Protein AF-A0A938LZL7-F1 (afdb_monomer)

Radius of gyration: 22.59 Å; Cα contacts (8 Å, |Δi|>4): 444; chains: 1; bounding box: 53×60×64 Å

Sequence (360 aa):
MERLKNFLCVDEGAISPVIEKARIRGSLKSPLIPELTEIVIVDGEGIGHDAREARILSARHFDYFRISDAIVLVENSEKPFTGGGKSALASIAETGYLPQFYLAFTRLDLVESEREDREHQKREADKGLRNALHALKDEGIQINRRDFNIRYFSNMDKPQPDDATRVEFATLIEAILKRHGEVKARFVEPIFDYELLAGFLVNATTSLRRAWGDYTQSGAWQTHRAFAYRMSWRQDEFRWLKPVAEFTISLVTSLRPFVSNPLRWSEETTEAHRKDCVERLKREISQELLRFVRNEVLDEEHDNWEAAAELRGRGTTSEMRRMIHNIICTAAPELTGEHAKQFKDAIKSTIGSCIRKCKG

Solvent-accessible surface area (backbone atoms only — not comparable to full-atom values): 20260 Å² total; per-residue (Å²): 109,74,81,54,45,66,42,59,40,93,53,95,83,32,50,43,91,78,54,90,78,86,87,88,86,75,94,79,81,50,99,68,49,68,93,88,65,89,80,86,86,83,88,74,82,80,64,24,90,47,83,66,43,13,60,54,62,58,56,69,55,57,59,50,57,72,77,42,83,59,47,74,51,77,40,47,28,68,61,38,58,76,49,14,54,49,31,44,53,50,51,35,53,60,36,32,42,38,84,39,32,33,41,35,32,31,50,40,75,67,32,85,55,103,50,99,42,72,71,54,31,50,51,54,30,48,48,36,50,50,52,47,46,49,55,35,41,77,73,71,45,86,69,60,83,82,60,42,54,75,38,61,32,32,55,77,90,45,101,70,46,48,71,68,28,47,50,38,48,39,53,51,52,51,54,48,54,51,56,70,69,52,80,76,74,85,58,68,52,72,41,71,64,69,83,59,50,59,69,33,49,50,57,21,24,50,53,49,42,52,56,42,50,57,48,46,76,45,84,57,64,69,57,57,44,55,38,27,43,34,34,44,68,66,41,66,56,46,88,63,46,38,63,41,28,54,48,30,50,36,44,37,55,37,40,42,66,59,64,72,55,44,76,43,60,76,60,91,75,54,72,72,57,50,51,52,37,40,34,55,44,36,32,43,39,40,54,52,41,42,52,49,38,40,38,42,59,31,61,78,33,29,69,59,25,43,56,44,40,65,64,76,72,88,76,41,62,65,52,37,30,49,48,56,40,46,50,51,37,65,51,33,48,65,81,61,72,69,68,26,48,53,54,51,52,50,52,53,51,49,50,56,49,30,55,50,63,58,63,106

Nearest PDB structures (foldseek):
  1h65-assembly1_A  TM=5.645E-01  e=1.034E+00  Pisum sativum

Structure (mmCIF, N/CA/C/O backbone):
data_AF-A0A938LZL7-F1
#
_entry.id   AF-A0A938LZL7-F1
#
loop_
_atom_site.group_PDB
_atom_site.id
_atom_site.type_symbol
_atom_site.label_atom_id
_atom_site.label_alt_id
_atom_site.label_comp_id
_atom_site.label_asym_id
_atom_site.label_entity_id
_atom_site.label_seq_id
_atom_site.pdbx_PDB_ins_code
_atom_site.Cartn_x
_atom_site.Cartn_y
_atom_site.Cartn_z
_atom_site.occupancy
_atom_site.B_iso_or_equiv
_atom_site.auth_seq_id
_atom_site.auth_comp_id
_atom_site.auth_asym_id
_atom_site.auth_atom_id
_atom_site.pdbx_PDB_model_num
ATOM 1 N N . MET A 1 1 ? -8.324 -30.705 12.358 1.00 48.25 1 MET A N 1
ATOM 2 C CA . MET A 1 1 ? -7.246 -29.692 12.343 1.00 48.25 1 MET A CA 1
ATOM 3 C C . MET A 1 1 ? -5.865 -30.332 12.233 1.00 48.25 1 MET A C 1
ATOM 5 O O . MET A 1 1 ? -5.173 -30.002 11.284 1.00 48.25 1 MET A O 1
ATOM 9 N N . GLU A 1 2 ? -5.484 -31.300 13.080 1.00 48.66 2 GLU A N 1
ATOM 10 C CA . GLU A 1 2 ? -4.153 -31.955 13.005 1.00 48.66 2 GLU A CA 1
ATOM 11 C C . GLU A 1 2 ? -3.800 -32.554 11.635 1.00 48.66 2 GLU A C 1
ATOM 13 O O . GLU A 1 2 ? -2.701 -32.333 11.144 1.00 48.66 2 GLU A O 1
ATOM 18 N N . ARG A 1 3 ? -4.744 -33.226 10.958 1.00 52.19 3 ARG A N 1
ATOM 19 C CA . ARG A 1 3 ? -4.495 -33.807 9.623 1.00 52.19 3 ARG A CA 1
ATOM 20 C C . ARG A 1 3 ? -4.192 -32.776 8.530 1.00 52.19 3 ARG A C 1
ATOM 22 O O . ARG A 1 3 ? -3.486 -33.111 7.594 1.00 52.19 3 ARG A O 1
ATOM 29 N N . LEU A 1 4 ? -4.718 -31.553 8.638 1.00 57.25 4 LEU A N 1
ATOM 30 C CA . LEU A 1 4 ? -4.459 -30.465 7.682 1.00 57.25 4 LEU A CA 1
ATOM 31 C C . LEU A 1 4 ? -3.115 -29.783 7.947 1.00 57.25 4 LEU A C 1
ATOM 33 O O . LEU A 1 4 ? -2.492 -29.296 7.010 1.00 57.25 4 LEU A O 1
ATOM 37 N N . LYS A 1 5 ? -2.655 -29.788 9.205 1.00 59.31 5 LYS A N 1
ATOM 38 C CA . LYS A 1 5 ? -1.390 -29.172 9.612 1.00 59.31 5 LYS A CA 1
ATOM 39 C C . LYS A 1 5 ? -0.223 -29.766 8.816 1.00 59.31 5 LYS A C 1
ATOM 41 O O . LYS A 1 5 ? 0.511 -29.016 8.194 1.00 59.31 5 LYS A O 1
ATOM 46 N N . ASN A 1 6 ? -0.166 -31.093 8.684 1.00 58.97 6 ASN A N 1
ATOM 47 C CA . ASN A 1 6 ? 0.888 -31.791 7.933 1.00 58.97 6 ASN A CA 1
ATOM 48 C C . ASN A 1 6 ? 0.965 -31.416 6.440 1.00 58.97 6 ASN A C 1
ATOM 50 O O . ASN A 1 6 ? 2.033 -31.509 5.853 1.00 58.97 6 ASN A O 1
ATOM 54 N N . PHE A 1 7 ? -0.141 -30.983 5.824 1.00 59.50 7 PHE A N 1
ATOM 55 C CA . PHE A 1 7 ? -0.156 -30.550 4.419 1.00 59.50 7 PHE A CA 1
ATOM 56 C C . PHE A 1 7 ? 0.201 -29.067 4.246 1.00 59.50 7 PHE A C 1
ATOM 58 O O . PHE A 1 7 ? 0.663 -28.665 3.179 1.00 59.50 7 PHE A O 1
ATOM 65 N N . LEU A 1 8 ? -0.028 -28.258 5.283 1.00 60.62 8 LEU A N 1
ATOM 66 C CA . LEU A 1 8 ? 0.121 -26.801 5.259 1.00 60.62 8 LEU A CA 1
ATOM 67 C C . LEU A 1 8 ? 1.374 -26.297 5.999 1.00 60.62 8 LEU A C 1
ATOM 69 O O . LEU A 1 8 ? 1.612 -25.092 6.014 1.00 60.62 8 LEU A O 1
ATOM 73 N N . CYS A 1 9 ? 2.168 -27.187 6.604 1.00 64.56 9 CYS A N 1
ATOM 74 C CA . CYS A 1 9 ? 3.478 -26.868 7.184 1.00 64.56 9 CYS A CA 1
ATOM 75 C C . CYS A 1 9 ? 4.500 -26.444 6.108 1.00 64.56 9 CYS A C 1
ATOM 77 O O . CYS A 1 9 ? 4.189 -26.401 4.920 1.00 64.56 9 CYS A O 1
ATOM 79 N N . VAL A 1 10 ? 5.724 -26.106 6.525 1.00 61.28 10 VAL A N 1
ATOM 80 C CA . VAL A 1 10 ? 6.847 -25.731 5.633 1.00 61.28 10 VAL A CA 1
ATOM 81 C C . VAL A 1 10 ? 7.819 -26.911 5.425 1.00 61.28 10 VAL A C 1
ATOM 83 O O . VAL A 1 10 ? 8.869 -26.768 4.807 1.00 61.28 10 VAL A O 1
ATOM 86 N N . ASP A 1 11 ? 7.472 -28.092 5.936 1.00 71.31 11 ASP A N 1
ATOM 87 C CA . ASP A 1 11 ? 8.334 -29.276 5.932 1.00 71.31 11 ASP A CA 1
ATOM 88 C C . ASP A 1 11 ? 8.285 -30.045 4.596 1.00 71.31 11 ASP A C 1
ATOM 90 O O . ASP A 1 11 ? 7.415 -29.830 3.749 1.00 71.31 11 ASP A O 1
ATOM 94 N N . GLU A 1 12 ? 9.226 -30.971 4.399 1.00 65.12 12 GLU A N 1
ATOM 95 C CA . GLU A 1 12 ? 9.284 -31.837 3.216 1.00 65.12 12 GLU A CA 1
ATOM 96 C C . GLU A 1 12 ? 7.970 -32.627 3.038 1.00 65.12 12 GLU A C 1
ATOM 98 O O . GLU A 1 12 ? 7.494 -33.293 3.956 1.00 65.12 12 GLU A O 1
ATOM 103 N N . GLY A 1 13 ? 7.355 -32.524 1.853 1.00 68.50 13 GLY A N 1
ATOM 104 C CA . GLY A 1 13 ? 6.024 -33.080 1.570 1.00 68.50 13 GLY A CA 1
ATOM 105 C C . GLY A 1 13 ? 4.857 -32.104 1.780 1.00 68.50 13 GLY A C 1
ATOM 106 O O . GLY A 1 13 ? 3.713 -32.458 1.485 1.00 68.50 13 GLY A O 1
ATOM 107 N N . ALA A 1 14 ? 5.121 -30.873 2.228 1.00 74.88 14 ALA A N 1
ATOM 108 C CA . ALA A 1 14 ? 4.116 -29.822 2.266 1.00 74.88 14 ALA A CA 1
ATOM 109 C C . ALA A 1 14 ? 3.663 -29.404 0.861 1.00 74.88 14 ALA A C 1
ATOM 111 O O . ALA A 1 14 ? 4.465 -29.228 -0.057 1.00 74.88 14 ALA A O 1
ATOM 112 N N . ILE A 1 15 ? 2.359 -29.167 0.719 1.00 79.31 15 ILE A N 1
ATOM 113 C CA . ILE A 1 15 ? 1.769 -28.620 -0.511 1.00 79.31 15 ILE A CA 1
ATOM 114 C C . ILE A 1 15 ? 1.627 -27.096 -0.452 1.00 79.31 15 ILE A C 1
ATOM 116 O O . ILE A 1 15 ? 1.299 -26.477 -1.460 1.00 79.31 15 ILE A O 1
ATOM 120 N N . SER A 1 16 ? 1.903 -26.472 0.699 1.00 75.56 16 SER A N 1
ATOM 121 C CA . SER A 1 16 ? 1.875 -25.014 0.856 1.00 75.56 16 SER A CA 1
ATOM 122 C C . SER A 1 16 ? 2.676 -24.256 -0.222 1.00 75.56 16 SER A C 1
ATOM 124 O O . SER A 1 16 ? 2.146 -23.255 -0.702 1.00 75.56 16 SER A O 1
ATOM 126 N N . PRO A 1 17 ? 3.840 -24.730 -0.732 1.00 74.06 17 PRO A N 1
ATOM 127 C CA . PRO A 1 17 ? 4.584 -23.999 -1.763 1.00 74.06 17 PRO A CA 1
ATOM 128 C C . PRO A 1 17 ? 3.918 -23.990 -3.149 1.00 74.06 17 PRO A C 1
ATOM 130 O O . PRO A 1 17 ? 4.302 -23.187 -3.996 1.00 74.06 17 PRO A O 1
ATOM 133 N N . VAL A 1 18 ? 2.953 -24.884 -3.405 1.00 76.94 18 VAL A N 1
ATOM 134 C CA . VAL A 1 18 ? 2.217 -24.965 -4.685 1.00 76.94 18 VAL A CA 1
ATOM 135 C C . VAL A 1 18 ? 0.795 -24.403 -4.594 1.00 76.94 18 VAL A C 1
ATOM 137 O O . VAL A 1 18 ? 0.086 -24.357 -5.598 1.00 76.94 18 VAL A O 1
ATOM 140 N N . ILE A 1 19 ? 0.362 -23.968 -3.408 1.00 79.38 19 ILE A N 1
ATOM 141 C CA . ILE A 1 19 ? -0.954 -23.362 -3.192 1.00 79.38 19 ILE A CA 1
ATOM 142 C C . ILE A 1 19 ? -0.830 -21.843 -3.306 1.00 79.38 19 ILE A C 1
ATOM 144 O O . ILE A 1 19 ? -0.164 -21.201 -2.504 1.00 79.38 19 ILE A O 1
ATOM 148 N N . GLU A 1 20 ? -1.543 -21.245 -4.262 1.00 79.00 20 GLU A N 1
ATOM 149 C CA . GLU A 1 20 ? -1.575 -19.783 -4.409 1.00 79.00 20 GLU A CA 1
ATOM 150 C C . GLU A 1 20 ? -2.598 -19.110 -3.471 1.00 79.00 20 GLU A C 1
ATOM 152 O O . GLU A 1 20 ? -2.389 -17.992 -2.981 1.00 79.00 20 GLU A O 1
ATOM 157 N N . LYS A 1 21 ? -3.752 -19.764 -3.269 1.00 84.88 21 LYS A N 1
ATOM 158 C CA . LYS A 1 21 ? -4.882 -19.288 -2.456 1.00 84.88 21 LYS A CA 1
ATOM 159 C C . LYS A 1 21 ? -5.642 -20.476 -1.869 1.00 84.88 21 LYS A C 1
ATOM 161 O O . LYS A 1 21 ? -5.887 -21.461 -2.562 1.00 84.88 21 LYS A O 1
ATOM 166 N N . ALA A 1 22 ? -6.095 -20.339 -0.627 1.00 86.44 22 ALA A N 1
ATOM 167 C CA . ALA A 1 22 ? -7.047 -21.249 0.001 1.00 86.44 22 ALA A CA 1
ATOM 168 C C . ALA A 1 22 ? -8.288 -20.462 0.433 1.00 86.44 22 ALA A C 1
ATOM 170 O O . ALA A 1 22 ? -8.176 -19.378 1.002 1.00 86.44 22 ALA A O 1
ATOM 171 N N . ARG A 1 23 ? -9.482 -21.001 0.164 1.00 89.94 23 ARG A N 1
ATOM 172 C CA . ARG A 1 23 ? -10.749 -20.403 0.600 1.00 89.94 23 ARG A CA 1
ATOM 173 C C . ARG A 1 23 ? -11.479 -21.366 1.519 1.00 89.94 23 ARG A C 1
ATOM 175 O O . ARG A 1 23 ? -11.817 -22.473 1.114 1.00 89.94 23 ARG A O 1
ATOM 182 N N . ILE A 1 24 ? -11.780 -20.902 2.726 1.00 90.00 24 ILE A N 1
ATOM 183 C CA . ILE A 1 24 ? -12.613 -21.617 3.693 1.00 90.00 24 ILE A CA 1
ATOM 184 C C . ILE A 1 24 ? -13.962 -20.895 3.763 1.00 90.00 24 ILE A C 1
ATOM 186 O O . ILE A 1 24 ? -14.011 -19.673 3.891 1.00 90.00 24 ILE A O 1
ATOM 190 N N . ARG A 1 25 ? -15.065 -21.639 3.635 1.00 89.44 25 ARG A N 1
ATOM 191 C CA . ARG A 1 25 ? -16.434 -21.112 3.728 1.00 89.44 25 ARG A CA 1
ATOM 192 C C . ARG A 1 25 ? -17.276 -22.032 4.602 1.00 89.44 25 ARG A C 1
ATOM 194 O O . ARG A 1 25 ? -17.224 -23.246 4.445 1.00 89.44 25 ARG A O 1
ATOM 201 N N . GLY A 1 26 ? -18.083 -21.445 5.474 1.00 86.44 26 GLY A N 1
ATOM 202 C CA . GLY A 1 26 ? -19.039 -22.157 6.315 1.00 86.44 26 GLY A CA 1
ATOM 203 C C . GLY A 1 26 ? -19.515 -21.275 7.463 1.00 86.44 26 GLY A C 1
ATOM 204 O O . GLY A 1 26 ? -19.076 -20.132 7.588 1.00 86.44 26 GLY A O 1
ATOM 205 N N . SER A 1 27 ? -20.383 -21.813 8.316 1.00 84.00 27 SER A N 1
ATOM 206 C CA . SER A 1 27 ? -20.796 -21.163 9.566 1.00 84.00 27 SER A CA 1
ATOM 207 C C . SER A 1 27 ? -19.695 -21.299 10.621 1.00 84.00 27 SER A C 1
ATOM 209 O O . SER A 1 27 ? -19.807 -22.077 11.568 1.00 84.00 27 SER A O 1
ATOM 211 N N . LEU A 1 28 ? -18.594 -20.575 10.414 1.00 84.75 28 LEU A N 1
ATOM 212 C CA . LEU A 1 28 ? -17.470 -20.510 11.342 1.00 84.75 28 LEU A CA 1
ATOM 213 C C . LEU A 1 28 ? -17.867 -19.628 12.530 1.00 84.75 28 LEU A C 1
ATOM 215 O O . LEU A 1 28 ? -17.806 -18.405 12.456 1.00 84.75 28 LEU A O 1
ATOM 219 N N . LYS A 1 29 ? -18.323 -20.255 13.616 1.00 81.44 29 LYS A N 1
ATOM 220 C CA . LYS A 1 29 ? -18.712 -19.543 14.836 1.00 81.44 29 LYS A CA 1
ATOM 221 C C . LYS A 1 29 ? -17.483 -19.227 15.683 1.00 81.44 29 LYS A C 1
ATOM 223 O O . LYS A 1 29 ? -16.648 -20.099 15.911 1.00 81.44 29 LYS A O 1
ATOM 228 N N . SER A 1 30 ? -17.414 -18.001 16.190 1.00 81.81 30 SER A N 1
ATOM 229 C CA . SER A 1 30 ? -16.440 -17.584 17.197 1.00 81.81 30 SER A CA 1
ATOM 230 C C . SER A 1 30 ? -17.182 -16.913 18.349 1.00 81.81 30 SER A C 1
ATOM 232 O O . SER A 1 30 ? -18.038 -16.075 18.079 1.00 81.81 30 SER A O 1
ATOM 234 N N . PRO A 1 31 ? -16.848 -17.210 19.618 1.00 77.81 31 PRO A N 1
ATOM 235 C CA . PRO A 1 31 ? -17.424 -16.495 20.757 1.00 77.81 31 PRO A CA 1
ATOM 236 C C . PRO A 1 31 ? -17.026 -15.008 20.793 1.00 77.81 31 PRO A C 1
ATOM 238 O O . PRO A 1 31 ? -17.584 -14.252 21.579 1.00 77.81 31 PRO A O 1
ATOM 241 N N . LEU A 1 32 ? -16.057 -14.587 19.968 1.00 79.94 32 LEU A N 1
ATOM 242 C CA . LEU A 1 32 ? -15.576 -13.204 19.880 1.00 79.94 32 LEU A CA 1
ATOM 243 C C . LEU A 1 32 ? -16.316 -12.359 18.833 1.00 79.94 32 LEU A C 1
ATOM 245 O O . LEU A 1 32 ? -16.104 -11.152 18.769 1.00 79.94 32 LEU A O 1
ATOM 249 N N . ILE A 1 33 ? -17.135 -12.981 17.981 1.00 82.12 33 ILE A N 1
ATOM 250 C CA . ILE A 1 33 ? -17.851 -12.311 16.891 1.00 82.12 33 ILE A CA 1
ATOM 251 C C . ILE A 1 33 ? -19.357 -12.447 17.160 1.00 82.12 33 ILE A C 1
ATOM 253 O O . ILE A 1 33 ? -19.810 -13.564 17.417 1.00 82.12 33 ILE A O 1
ATOM 257 N N . PRO A 1 34 ? -20.155 -11.361 17.093 1.00 80.56 34 PRO A N 1
ATOM 258 C CA . PRO A 1 34 ? -21.601 -11.452 17.300 1.00 80.56 34 PRO A CA 1
ATOM 259 C C . PRO A 1 34 ? -22.262 -12.435 16.318 1.00 80.56 34 PRO A C 1
ATOM 261 O O . PRO A 1 34 ? -21.934 -12.428 15.132 1.00 80.56 34 PRO A O 1
ATOM 264 N N . GLU A 1 35 ? -23.216 -13.250 16.789 1.00 76.06 35 GLU A N 1
ATOM 265 C CA . GLU A 1 35 ? -23.717 -14.444 16.072 1.00 76.06 35 GLU A CA 1
ATOM 266 C C . GLU A 1 35 ? -24.259 -14.205 14.652 1.00 76.06 35 GLU A C 1
ATOM 268 O O . GLU A 1 35 ? -24.219 -15.116 13.828 1.00 76.06 35 GLU A O 1
ATOM 273 N N . LEU A 1 36 ? -24.760 -13.005 14.353 1.00 79.75 36 LEU A N 1
ATOM 274 C CA . LEU A 1 36 ? -25.362 -12.649 13.060 1.00 79.75 36 LEU A CA 1
ATOM 275 C C . LEU A 1 36 ? -24.435 -11.803 12.175 1.00 79.75 36 LEU A C 1
ATOM 277 O O . LEU A 1 36 ? -24.888 -11.125 11.257 1.00 79.75 36 LEU A O 1
ATOM 281 N N . THR A 1 37 ? -23.136 -11.817 12.461 1.00 85.12 37 THR A N 1
ATOM 282 C CA . THR A 1 37 ? -22.150 -11.020 11.733 1.00 85.12 37 THR A CA 1
ATOM 283 C C . THR A 1 37 ? -21.592 -11.792 10.538 1.00 85.12 37 THR A C 1
ATOM 285 O O . THR A 1 37 ? -20.896 -12.794 10.709 1.00 85.12 37 THR A O 1
ATOM 288 N N . GLU A 1 38 ? -21.841 -11.305 9.321 1.00 88.19 38 GLU A N 1
ATOM 289 C CA . GLU A 1 38 ? -21.197 -11.821 8.109 1.00 88.19 38 GLU A CA 1
ATOM 290 C C . GLU A 1 38 ? -19.879 -11.081 7.854 1.00 88.19 38 GLU A C 1
ATOM 292 O O . GLU A 1 38 ? -19.869 -9.879 7.603 1.00 88.19 38 GLU A O 1
ATOM 297 N N . ILE A 1 39 ? -18.752 -11.794 7.918 1.00 88.81 39 ILE A N 1
ATOM 298 C CA . ILE A 1 39 ? -17.418 -11.230 7.663 1.00 88.81 39 ILE A CA 1
ATOM 299 C C . ILE A 1 39 ? -16.656 -12.130 6.695 1.00 88.81 39 ILE A C 1
ATOM 301 O O . ILE A 1 39 ? -16.694 -13.360 6.786 1.00 88.81 39 ILE A O 1
ATOM 305 N N . VAL A 1 40 ? -15.898 -11.498 5.801 1.00 92.31 40 VAL A N 1
ATOM 306 C CA . VAL A 1 40 ? -14.827 -12.140 5.039 1.00 92.31 40 VAL A CA 1
ATOM 307 C C . VAL A 1 40 ? -13.493 -11.677 5.615 1.00 92.31 40 VAL A C 1
ATOM 309 O O . VAL A 1 40 ? -13.207 -10.485 5.635 1.00 92.31 40 VAL A O 1
ATOM 312 N N . ILE A 1 41 ? -12.675 -12.623 6.076 1.00 92.50 41 ILE A N 1
ATOM 313 C CA . ILE A 1 41 ? -11.302 -12.356 6.513 1.00 92.50 41 ILE A CA 1
ATOM 314 C C . ILE A 1 41 ? -10.367 -12.802 5.396 1.00 92.50 41 ILE A C 1
ATOM 316 O O . ILE A 1 41 ? -10.430 -13.948 4.948 1.00 92.50 41 ILE A O 1
ATOM 320 N N . VAL A 1 42 ? -9.505 -11.891 4.957 1.00 93.44 42 VAL A N 1
ATOM 321 C CA . VAL A 1 42 ? -8.390 -12.207 4.068 1.00 93.44 42 VAL A CA 1
ATOM 322 C C . VAL A 1 42 ? -7.127 -12.195 4.911 1.00 93.44 42 VAL A C 1
ATOM 324 O O . VAL A 1 42 ? -6.692 -11.135 5.352 1.00 93.44 42 VAL A O 1
ATOM 327 N N . ASP A 1 43 ? -6.569 -13.379 5.144 1.00 91.31 43 ASP A N 1
ATOM 328 C CA . ASP A 1 43 ? -5.247 -13.509 5.748 1.00 91.31 43 ASP A CA 1
ATOM 329 C C . ASP A 1 43 ? -4.180 -13.298 4.664 1.00 91.31 43 ASP A C 1
ATOM 331 O O . ASP A 1 43 ? -4.208 -13.947 3.612 1.00 91.31 43 ASP A O 1
ATOM 335 N N . GLY A 1 44 ? -3.314 -12.311 4.883 1.00 86.62 44 GLY A N 1
ATOM 336 C CA . GLY A 1 44 ? -2.292 -11.886 3.931 1.00 86.62 44 GLY A CA 1
ATOM 337 C C . GLY A 1 44 ? -0.990 -12.662 4.099 1.00 86.62 44 GLY A C 1
ATOM 338 O O . GLY A 1 44 ? -0.736 -13.271 5.133 1.00 86.62 44 GLY A O 1
ATOM 339 N N . GLU A 1 45 ? -0.127 -12.612 3.085 1.00 79.56 45 GLU A N 1
ATOM 340 C CA . GLU A 1 45 ? 1.252 -13.071 3.260 1.00 79.56 45 GLU A CA 1
ATOM 341 C C . GLU A 1 45 ? 1.978 -12.164 4.265 1.00 79.56 45 GLU A C 1
ATOM 343 O O . GLU A 1 45 ? 1.723 -10.959 4.332 1.00 79.56 45 GLU A O 1
ATOM 348 N N . GLY A 1 46 ? 2.885 -12.741 5.056 1.00 80.94 46 GLY A N 1
ATOM 349 C CA . GLY A 1 46 ? 3.684 -11.984 6.011 1.00 80.94 46 GLY A CA 1
ATOM 350 C C . GLY A 1 46 ? 4.448 -10.842 5.335 1.00 80.94 46 GLY A C 1
ATOM 351 O O . GLY A 1 46 ? 5.037 -10.994 4.265 1.00 80.94 46 GLY A O 1
ATOM 352 N N . ILE A 1 47 ? 4.469 -9.681 5.984 1.00 81.38 47 ILE A N 1
ATOM 353 C CA . ILE A 1 47 ? 5.180 -8.509 5.477 1.00 81.38 47 ILE A CA 1
ATOM 354 C C . ILE A 1 47 ? 6.658 -8.665 5.842 1.00 81.38 47 ILE A C 1
ATOM 356 O O . ILE A 1 47 ? 7.062 -8.207 6.905 1.00 81.38 47 ILE A O 1
ATOM 360 N N . GLY A 1 48 ? 7.421 -9.343 4.975 1.00 66.69 48 GLY A N 1
ATOM 361 C CA . GLY A 1 48 ? 8.890 -9.442 4.953 1.00 66.69 48 GLY A CA 1
ATOM 362 C C . GLY A 1 48 ? 9.591 -9.577 6.315 1.00 66.69 48 GLY A C 1
ATOM 363 O O . GLY A 1 48 ? 9.706 -8.614 7.070 1.00 66.69 48 GLY A O 1
ATOM 364 N N . HIS A 1 49 ? 10.165 -10.747 6.604 1.00 58.69 49 HIS A N 1
ATOM 365 C CA . HIS A 1 49 ? 10.930 -10.951 7.844 1.00 58.69 49 HIS A CA 1
ATOM 366 C C . HIS A 1 49 ? 12.310 -10.273 7.842 1.00 58.69 49 HIS A C 1
ATOM 368 O O . HIS A 1 49 ? 12.859 -10.022 8.915 1.00 58.69 49 HIS A O 1
ATOM 374 N N . ASP A 1 50 ? 12.868 -9.966 6.666 1.00 62.47 50 ASP A N 1
ATOM 375 C CA . ASP A 1 50 ? 14.142 -9.259 6.529 1.00 62.47 50 ASP A CA 1
ATOM 376 C C . ASP A 1 50 ? 13.977 -7.829 5.991 1.00 62.47 50 ASP A C 1
ATOM 378 O O . ASP A 1 50 ? 13.015 -7.489 5.301 1.00 62.47 50 ASP A O 1
ATOM 382 N N . ALA A 1 51 ? 14.954 -6.973 6.299 1.00 63.16 51 ALA A N 1
ATOM 383 C CA . ALA A 1 51 ? 14.910 -5.546 5.987 1.00 63.16 51 ALA A CA 1
ATOM 384 C C . ALA A 1 51 ? 14.913 -5.213 4.480 1.00 63.16 51 ALA A C 1
ATOM 386 O O . ALA A 1 51 ? 14.671 -4.059 4.124 1.00 63.16 51 ALA A O 1
ATOM 387 N N . ARG A 1 52 ? 15.229 -6.162 3.583 1.00 67.06 52 ARG A N 1
ATOM 388 C CA . ARG A 1 52 ? 15.194 -5.925 2.128 1.00 67.06 52 ARG A CA 1
ATOM 389 C C . ARG A 1 52 ? 13.808 -6.209 1.573 1.00 67.06 52 ARG A C 1
ATOM 391 O O . ARG A 1 52 ? 13.296 -5.392 0.814 1.00 67.06 52 ARG A O 1
ATOM 398 N N . GLU A 1 53 ? 13.195 -7.318 1.969 1.00 67.50 53 GLU A N 1
ATOM 399 C CA . GLU A 1 53 ? 11.846 -7.697 1.534 1.00 67.50 53 GLU A CA 1
ATOM 400 C C . GLU A 1 53 ? 10.762 -6.822 2.174 1.00 67.50 53 GLU A C 1
ATOM 402 O O . GLU A 1 53 ? 9.746 -6.523 1.538 1.00 67.50 53 GLU A O 1
ATOM 407 N N . ALA A 1 54 ? 11.029 -6.348 3.392 1.00 74.69 54 ALA A N 1
ATOM 408 C CA . ALA A 1 54 ? 10.176 -5.471 4.186 1.00 74.69 54 ALA A CA 1
ATOM 409 C C . ALA A 1 54 ? 10.055 -4.029 3.663 1.00 74.69 54 ALA A C 1
ATOM 411 O O . ALA A 1 54 ? 9.242 -3.275 4.188 1.00 74.69 54 ALA A O 1
ATOM 412 N N . ARG A 1 55 ? 10.852 -3.609 2.667 1.00 79.94 55 ARG A N 1
ATOM 413 C CA . ARG A 1 55 ? 10.936 -2.192 2.254 1.00 79.94 55 ARG A CA 1
ATOM 414 C C . ARG A 1 55 ? 9.612 -1.614 1.770 1.00 79.94 55 ARG A C 1
ATOM 416 O O . ARG A 1 55 ? 9.333 -0.452 2.056 1.00 79.94 55 ARG A O 1
ATOM 423 N N . ILE A 1 56 ? 8.825 -2.412 1.055 1.00 87.12 56 ILE A N 1
ATOM 424 C CA . ILE A 1 56 ? 7.563 -2.001 0.441 1.00 87.12 56 ILE A CA 1
ATOM 425 C C . ILE A 1 56 ? 6.579 -3.174 0.405 1.00 87.12 56 ILE A C 1
ATOM 427 O O . ILE A 1 56 ? 6.971 -4.335 0.226 1.00 87.12 56 ILE A O 1
ATOM 431 N N . LEU A 1 57 ? 5.291 -2.870 0.582 1.00 90.88 57 LEU A N 1
ATOM 432 C CA . LEU A 1 57 ? 4.225 -3.854 0.405 1.00 90.88 57 LEU A CA 1
ATOM 433 C C . LEU A 1 57 ? 4.179 -4.347 -1.042 1.00 90.88 57 LEU A C 1
ATOM 435 O O . LEU A 1 57 ? 4.450 -3.593 -1.973 1.00 90.88 57 LEU A O 1
ATOM 439 N N . SER A 1 58 ? 3.818 -5.615 -1.229 1.00 90.56 58 SER A N 1
ATOM 440 C CA . SER A 1 58 ? 3.572 -6.148 -2.570 1.00 90.56 58 SER A CA 1
ATOM 441 C C . SER A 1 58 ? 2.345 -5.513 -3.213 1.00 90.56 58 SER A C 1
ATOM 443 O O . SER A 1 58 ? 1.398 -5.122 -2.524 1.00 90.56 58 SER A O 1
ATOM 445 N N . ALA A 1 59 ? 2.319 -5.494 -4.546 1.00 92.19 59 ALA A N 1
ATOM 446 C CA . ALA A 1 59 ? 1.177 -5.014 -5.326 1.00 92.19 59 ALA A CA 1
ATOM 447 C C . ALA A 1 59 ? -0.141 -5.723 -4.937 1.00 92.19 59 ALA A C 1
ATOM 449 O O . ALA A 1 59 ? -1.199 -5.100 -4.843 1.00 92.19 59 ALA A O 1
ATOM 450 N N . ARG A 1 60 ? -0.048 -7.011 -4.580 1.00 90.31 60 ARG A N 1
ATOM 451 C CA . ARG A 1 60 ? -1.161 -7.840 -4.095 1.00 90.31 60 ARG A CA 1
ATOM 452 C C . ARG A 1 60 ? -1.810 -7.308 -2.813 1.00 90.31 60 ARG A C 1
ATOM 454 O O . ARG A 1 60 ? -3.018 -7.463 -2.653 1.00 90.31 60 ARG A O 1
ATOM 461 N N . HIS A 1 61 ? -1.065 -6.668 -1.906 1.00 92.38 61 HIS A N 1
ATOM 462 C CA . HIS A 1 61 ? -1.670 -6.049 -0.717 1.00 92.38 61 HIS A CA 1
ATOM 463 C C . HIS A 1 61 ? -2.617 -4.911 -1.111 1.00 92.38 61 HIS A C 1
ATOM 465 O O . HIS A 1 61 ? -3.726 -4.823 -0.585 1.00 92.38 61 HIS A O 1
ATOM 471 N N . PHE A 1 62 ? -2.219 -4.081 -2.079 1.00 92.50 62 PHE A N 1
ATOM 472 C CA . PHE A 1 62 ? -3.037 -2.966 -2.553 1.00 92.50 62 PHE A CA 1
ATOM 473 C C . PHE A 1 62 ? -4.317 -3.434 -3.260 1.00 92.50 62 PHE A C 1
ATOM 475 O O . PHE A 1 62 ? -5.351 -2.775 -3.126 1.00 92.50 62 PHE A O 1
ATOM 482 N N . ASP A 1 63 ? -4.296 -4.587 -3.939 1.00 93.12 63 ASP A N 1
ATOM 483 C CA . ASP A 1 63 ? -5.514 -5.188 -4.503 1.00 93.12 63 ASP A CA 1
ATOM 484 C C . ASP A 1 63 ? -6.531 -5.542 -3.417 1.00 93.12 63 ASP A C 1
ATOM 486 O O . ASP A 1 63 ? -7.726 -5.278 -3.569 1.00 93.12 63 ASP A O 1
ATOM 490 N N . TYR A 1 64 ? -6.065 -6.110 -2.302 1.00 93.31 64 TYR A N 1
ATOM 491 C CA . TYR A 1 64 ? -6.938 -6.431 -1.177 1.00 93.31 64 TYR A CA 1
ATOM 492 C C . TYR A 1 64 ? -7.404 -5.177 -0.442 1.00 93.31 64 TYR A C 1
ATOM 494 O O . TYR A 1 64 ? -8.579 -5.084 -0.104 1.00 93.31 64 TYR A O 1
ATOM 502 N N . PHE A 1 65 ? -6.548 -4.165 -0.278 1.00 93.31 65 PHE A N 1
ATOM 503 C CA . PHE A 1 65 ? -6.950 -2.887 0.322 1.00 93.31 65 PHE A CA 1
ATOM 504 C C . PHE A 1 65 ? -8.143 -2.260 -0.403 1.00 93.31 65 PHE A C 1
ATOM 506 O O . PHE A 1 65 ? -9.018 -1.680 0.238 1.00 93.31 65 PHE A O 1
ATOM 513 N N . ARG A 1 66 ? -8.216 -2.409 -1.731 1.00 90.88 66 ARG A N 1
ATOM 514 C CA . ARG A 1 66 ? -9.320 -1.892 -2.546 1.00 90.88 66 ARG A CA 1
ATOM 515 C C . ARG A 1 66 ? -10.676 -2.499 -2.214 1.00 90.88 66 ARG A C 1
ATOM 517 O O . ARG A 1 66 ? -11.674 -1.786 -2.280 1.00 90.88 66 ARG A O 1
ATO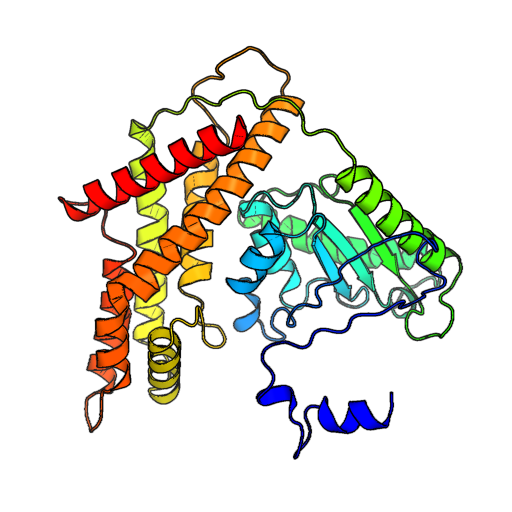M 524 N N . ILE A 1 67 ? -10.718 -3.799 -1.950 1.00 90.94 67 ILE A N 1
ATOM 525 C CA . ILE A 1 67 ? -11.975 -4.534 -1.753 1.00 90.94 67 ILE A CA 1
ATOM 526 C C . ILE A 1 67 ? -12.344 -4.696 -0.277 1.00 90.94 67 ILE A C 1
ATOM 528 O O . ILE A 1 67 ? -13.418 -5.209 0.017 1.00 90.94 67 ILE A O 1
ATOM 532 N N . SER A 1 68 ? -11.467 -4.274 0.633 1.00 93.12 68 SER A N 1
ATOM 533 C CA . SER A 1 68 ? -11.671 -4.393 2.072 1.00 93.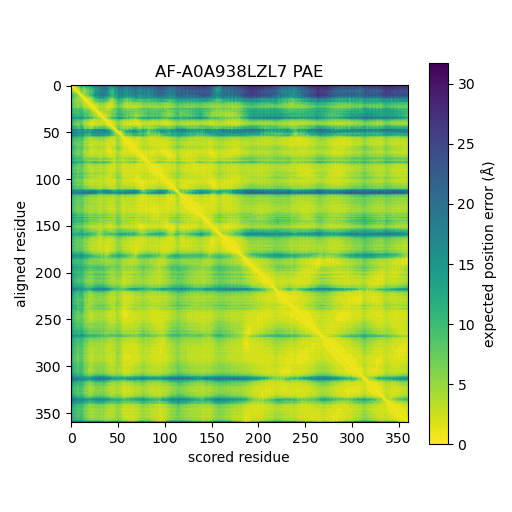12 68 SER A CA 1
ATOM 534 C C . SER A 1 68 ? -12.296 -3.136 2.671 1.00 93.12 68 SER A C 1
ATOM 536 O O . SER A 1 68 ? -11.822 -2.023 2.439 1.00 93.12 68 SER A O 1
ATOM 538 N N . ASP A 1 69 ? -13.295 -3.325 3.533 1.00 92.12 69 ASP A N 1
ATOM 539 C CA . ASP A 1 69 ? -13.873 -2.257 4.362 1.00 92.12 69 ASP A CA 1
ATOM 540 C C . ASP A 1 69 ? -12.927 -1.794 5.483 1.00 92.12 69 ASP A C 1
ATOM 542 O O . ASP A 1 69 ? -13.012 -0.655 5.954 1.00 92.12 69 ASP A O 1
ATOM 546 N N . ALA A 1 70 ? -12.022 -2.681 5.907 1.00 95.06 70 ALA A N 1
ATOM 547 C CA . ALA A 1 70 ? -11.042 -2.454 6.958 1.00 95.06 70 ALA A CA 1
ATOM 548 C C . ALA A 1 70 ? -9.710 -3.145 6.640 1.00 95.06 70 ALA A C 1
ATOM 550 O O . ALA A 1 70 ? -9.675 -4.248 6.096 1.00 95.06 70 ALA A O 1
ATOM 551 N N . ILE A 1 71 ? -8.608 -2.495 7.009 1.00 95.94 71 ILE A N 1
ATOM 552 C CA . ILE A 1 71 ? -7.246 -3.020 6.898 1.00 95.94 71 ILE A CA 1
ATOM 553 C C . ILE A 1 71 ? -6.685 -3.115 8.310 1.00 95.94 71 ILE A C 1
ATOM 555 O O . ILE A 1 71 ? -6.581 -2.099 8.994 1.00 95.94 71 ILE A O 1
ATOM 559 N N . VAL A 1 72 ? -6.312 -4.318 8.742 1.00 96.44 72 VAL A N 1
ATOM 560 C CA . VAL A 1 72 ? -5.740 -4.551 10.072 1.00 96.44 72 VAL A CA 1
ATOM 561 C C . VAL A 1 72 ? -4.274 -4.940 9.917 1.00 96.44 72 VAL A C 1
ATOM 563 O O . VAL A 1 72 ? -3.976 -6.001 9.377 1.00 96.44 72 VAL A O 1
ATOM 566 N N . LEU A 1 73 ? -3.356 -4.096 10.391 1.00 95.69 73 LEU A N 1
ATOM 567 C CA . LEU A 1 73 ? -1.953 -4.485 10.550 1.00 95.69 73 LEU A CA 1
ATOM 568 C C . LEU A 1 73 ? -1.785 -5.124 11.923 1.00 95.69 73 LEU A C 1
ATOM 570 O O . LEU A 1 73 ? -2.027 -4.481 12.944 1.00 95.69 73 LEU A O 1
ATOM 574 N N . VAL A 1 74 ? -1.375 -6.387 11.935 1.00 94.69 74 VAL A N 1
ATOM 575 C CA . VAL A 1 74 ? -1.070 -7.126 13.158 1.00 94.69 74 VAL A CA 1
ATOM 576 C C . VAL A 1 74 ? 0.411 -6.958 13.470 1.00 94.69 74 VAL A C 1
ATOM 578 O O . VAL A 1 74 ? 1.258 -7.315 12.656 1.00 94.69 74 VAL A O 1
ATOM 581 N N . GLU A 1 75 ? 0.720 -6.415 14.642 1.00 94.81 75 GLU A N 1
ATOM 582 C CA . GLU A 1 75 ? 2.088 -6.165 15.098 1.00 94.81 75 GLU A CA 1
ATOM 583 C C . GLU A 1 75 ? 2.383 -6.862 16.425 1.00 94.81 75 GLU A C 1
ATOM 585 O O . GLU A 1 75 ? 1.495 -7.040 17.265 1.00 94.81 75 GLU A O 1
ATOM 590 N N . ASN A 1 76 ? 3.642 -7.255 16.624 1.00 93.56 76 ASN A N 1
ATOM 591 C CA . ASN A 1 76 ? 4.081 -7.848 17.887 1.00 93.56 76 ASN A CA 1
ATOM 592 C C . ASN A 1 76 ? 4.380 -6.733 18.902 1.00 93.56 76 ASN A C 1
ATOM 594 O O . ASN A 1 76 ? 5.227 -5.877 18.656 1.00 93.56 76 ASN A O 1
ATOM 598 N N . SER A 1 77 ? 3.717 -6.762 20.060 1.00 95.12 77 SER A N 1
ATOM 599 C CA . SER A 1 77 ? 3.929 -5.806 21.148 1.00 95.12 77 SER A CA 1
ATOM 600 C C . SER A 1 77 ? 5.309 -5.874 21.800 1.00 95.12 77 SER A C 1
ATOM 602 O O . SER A 1 77 ? 5.762 -4.851 22.301 1.00 95.12 77 SER A O 1
ATOM 604 N N . GLU A 1 78 ? 5.983 -7.029 21.800 1.00 92.00 78 GLU A N 1
ATOM 605 C CA . GLU A 1 78 ? 7.310 -7.195 22.419 1.00 92.00 78 GLU A CA 1
ATOM 606 C C . GLU A 1 78 ? 8.384 -6.388 21.679 1.00 92.00 78 GLU A C 1
ATOM 608 O O . GLU A 1 78 ? 9.274 -5.790 22.282 1.00 92.00 78 GLU A O 1
ATOM 613 N N . LYS A 1 79 ? 8.310 -6.390 20.341 1.00 89.44 79 LYS A N 1
ATOM 614 C CA . LYS A 1 79 ? 9.268 -5.727 19.443 1.00 89.44 79 LYS A CA 1
ATOM 615 C C . LYS A 1 79 ? 8.548 -5.057 18.264 1.00 89.44 79 LYS A C 1
ATOM 617 O O . LYS A 1 79 ? 8.753 -5.476 17.117 1.00 89.44 79 LYS A O 1
ATOM 622 N N . PRO A 1 80 ? 7.724 -4.022 18.524 1.00 91.75 80 PRO A N 1
ATOM 623 C CA . PRO A 1 80 ? 6.916 -3.371 17.499 1.00 91.75 80 PRO A CA 1
ATOM 624 C C . PRO A 1 80 ? 7.762 -2.842 16.346 1.00 91.75 80 PRO A C 1
ATOM 626 O O . PRO A 1 80 ? 8.791 -2.207 16.585 1.00 91.75 80 PRO A O 1
ATOM 629 N N . PHE A 1 81 ? 7.300 -3.031 15.108 1.00 91.00 81 PHE A N 1
ATOM 630 C CA . PHE A 1 81 ? 7.883 -2.405 13.912 1.00 91.00 81 PHE A CA 1
ATOM 631 C C . PHE A 1 81 ? 9.358 -2.749 13.647 1.00 91.00 81 PHE A C 1
ATOM 633 O O . PHE A 1 81 ? 10.055 -2.003 12.962 1.00 91.00 81 PHE A O 1
ATOM 640 N N . THR A 1 82 ? 9.845 -3.878 14.170 1.00 84.94 82 THR A N 1
ATOM 641 C CA . THR A 1 82 ? 11.205 -4.371 13.887 1.00 84.94 82 THR A CA 1
ATOM 642 C C . THR A 1 82 ? 11.328 -5.055 12.520 1.00 84.94 82 THR A C 1
ATOM 644 O O . THR A 1 82 ? 12.436 -5.169 11.999 1.00 84.94 82 THR A O 1
ATOM 647 N N . GLY A 1 83 ? 10.203 -5.474 11.927 1.00 82.38 83 GLY A N 1
ATOM 648 C CA . GLY A 1 83 ? 10.101 -5.987 10.556 1.00 82.38 83 GLY A CA 1
ATOM 649 C C . GLY A 1 83 ? 9.501 -4.963 9.584 1.00 82.38 83 GLY A C 1
ATOM 650 O O . GLY A 1 83 ? 9.752 -3.763 9.679 1.00 82.38 83 GLY A O 1
ATOM 651 N N . GLY A 1 84 ? 8.664 -5.423 8.649 1.00 87.50 84 GLY A N 1
ATOM 652 C CA . GLY A 1 84 ? 8.056 -4.567 7.621 1.00 87.50 84 GLY A CA 1
ATOM 653 C C . GLY A 1 84 ? 6.870 -3.697 8.036 1.00 87.50 84 GLY A C 1
ATOM 654 O O . GLY A 1 84 ? 6.327 -2.984 7.191 1.00 87.50 84 GLY A O 1
ATOM 655 N N . GLY A 1 85 ? 6.475 -3.677 9.312 1.00 91.50 85 GLY A N 1
ATOM 656 C CA . GLY A 1 85 ? 5.331 -2.883 9.769 1.00 91.50 85 GLY A CA 1
ATOM 657 C C . GLY A 1 85 ? 5.471 -1.376 9.548 1.00 91.50 85 GLY A C 1
ATOM 658 O O . GLY A 1 85 ? 4.489 -0.724 9.197 1.00 91.50 85 GLY A O 1
ATOM 659 N N . LYS A 1 86 ? 6.683 -0.805 9.682 1.00 92.69 86 LYS A N 1
ATOM 660 C CA . LYS A 1 86 ? 6.912 0.630 9.411 1.00 92.69 86 LYS A CA 1
ATOM 661 C C . LYS A 1 86 ? 6.611 0.959 7.945 1.00 92.69 86 LYS A C 1
ATOM 663 O O . LYS A 1 86 ? 5.892 1.912 7.657 1.00 92.69 86 LYS A O 1
ATOM 668 N N . SER A 1 87 ? 7.125 0.145 7.027 1.00 90.69 87 SER A N 1
ATOM 669 C CA . SER A 1 87 ? 6.901 0.298 5.586 1.00 90.69 87 SER A CA 1
ATOM 670 C C . SER A 1 87 ? 5.453 0.029 5.180 1.00 90.69 87 SER A C 1
ATOM 672 O O . SER A 1 87 ? 4.933 0.684 4.276 1.00 90.69 87 SER A O 1
ATOM 674 N N . ALA A 1 88 ? 4.774 -0.894 5.864 1.00 93.06 88 ALA A N 1
ATOM 675 C CA . ALA A 1 88 ? 3.344 -1.113 5.687 1.00 93.06 88 ALA A CA 1
ATOM 676 C C . ALA A 1 88 ? 2.542 0.133 6.074 1.00 93.06 88 ALA A C 1
ATOM 678 O O . ALA A 1 88 ? 1.721 0.607 5.290 1.00 93.06 88 ALA A O 1
ATOM 679 N N . LEU A 1 89 ? 2.840 0.709 7.242 1.00 94.12 89 LEU A N 1
ATOM 680 C CA . LEU A 1 89 ? 2.215 1.936 7.724 1.00 94.12 89 LEU A CA 1
ATOM 681 C C . LEU A 1 89 ? 2.471 3.121 6.776 1.00 94.12 89 LEU A C 1
ATOM 683 O O . LEU A 1 89 ? 1.536 3.854 6.457 1.00 94.12 89 LEU A O 1
ATOM 687 N N . ALA A 1 90 ? 3.700 3.263 6.267 1.00 92.81 90 ALA A N 1
ATOM 688 C CA . ALA A 1 90 ? 4.046 4.245 5.237 1.00 92.81 90 ALA A CA 1
ATOM 689 C C . ALA A 1 90 ? 3.188 4.074 3.977 1.00 92.81 90 ALA A C 1
ATOM 691 O O . ALA A 1 90 ? 2.548 5.018 3.518 1.00 92.81 90 ALA A O 1
ATOM 692 N N . SER A 1 91 ? 3.127 2.846 3.454 1.00 92.50 91 SER A N 1
ATOM 693 C CA . SER A 1 91 ? 2.392 2.526 2.229 1.00 92.50 91 SER A CA 1
ATOM 694 C C . SER A 1 91 ? 0.901 2.828 2.383 1.00 92.50 91 SER A C 1
ATOM 696 O O . SER A 1 91 ? 0.313 3.444 1.500 1.00 92.50 91 SER A O 1
ATOM 698 N N . ILE A 1 92 ? 0.295 2.453 3.516 1.00 93.50 92 ILE A N 1
ATOM 699 C CA . ILE A 1 92 ? -1.121 2.711 3.838 1.00 93.50 92 ILE A CA 1
ATOM 700 C C . ILE A 1 92 ? -1.419 4.216 3.900 1.00 93.50 92 ILE A C 1
ATOM 702 O O . ILE A 1 92 ? -2.471 4.658 3.430 1.00 93.50 92 ILE A O 1
ATOM 706 N N . ALA A 1 93 ? -0.503 5.005 4.464 1.00 91.38 93 ALA A N 1
ATOM 707 C CA . ALA A 1 93 ? -0.641 6.454 4.560 1.00 91.38 93 ALA A CA 1
ATOM 708 C C . ALA A 1 93 ? -0.540 7.155 3.210 1.00 91.38 93 ALA A C 1
ATOM 710 O O . ALA A 1 93 ? -1.390 7.981 2.878 1.00 91.38 93 ALA A O 1
ATOM 711 N N . GLU A 1 94 ? 0.463 6.799 2.416 1.00 89.62 94 GLU A N 1
ATOM 712 C CA . GLU A 1 94 ? 0.684 7.397 1.102 1.00 89.62 94 GLU A CA 1
ATOM 713 C C . GLU A 1 94 ? -0.474 7.086 0.139 1.00 89.62 94 GLU A C 1
ATOM 715 O O . GLU A 1 94 ? -0.895 7.950 -0.626 1.00 89.62 94 GLU A O 1
ATOM 720 N N . THR A 1 95 ? -1.072 5.896 0.245 1.00 91.12 95 THR A N 1
ATOM 721 C CA . THR A 1 95 ? -2.148 5.428 -0.649 1.00 91.12 95 THR A CA 1
ATOM 722 C C . THR A 1 95 ? -3.574 5.818 -0.227 1.00 91.12 95 THR A C 1
ATOM 724 O O . THR A 1 95 ? -4.546 5.384 -0.844 1.00 91.12 95 THR A O 1
ATOM 727 N N . GLY A 1 96 ? -3.737 6.646 0.811 1.00 91.25 96 GLY A N 1
ATOM 728 C CA . GLY A 1 96 ? -5.052 7.146 1.247 1.00 91.25 96 GLY A CA 1
ATOM 729 C C . GLY A 1 96 ? -5.927 6.113 1.972 1.00 91.25 96 GLY A C 1
ATOM 730 O O . GLY A 1 96 ? -7.151 6.257 2.055 1.00 91.25 96 GLY A O 1
ATOM 731 N N . TYR A 1 97 ? -5.318 5.047 2.498 1.00 92.88 97 TYR A N 1
ATOM 732 C CA . TYR A 1 97 ? -6.017 3.961 3.192 1.00 92.88 97 TYR A CA 1
ATOM 733 C C . TYR A 1 97 ? -6.075 4.122 4.716 1.00 92.88 97 TYR A C 1
ATOM 735 O O . TYR A 1 97 ? -6.772 3.350 5.377 1.00 92.88 97 TYR A O 1
ATOM 743 N N . LEU A 1 98 ? -5.429 5.149 5.280 1.00 92.25 98 LEU A N 1
ATOM 744 C CA . LEU A 1 98 ? -5.474 5.447 6.718 1.00 92.25 98 LEU A CA 1
ATOM 745 C C . LEU A 1 98 ? -6.885 5.475 7.321 1.00 92.25 98 LEU A C 1
ATOM 747 O O . LEU A 1 98 ? -7.052 4.917 8.403 1.00 92.25 98 LEU A O 1
ATOM 751 N N . PRO A 1 99 ? -7.923 6.038 6.667 1.00 89.44 99 PRO A N 1
ATOM 752 C CA . PRO A 1 99 ? -9.244 6.071 7.279 1.00 89.44 99 PRO A CA 1
ATOM 753 C C . PRO A 1 99 ? -9.800 4.685 7.631 1.00 89.44 99 PRO A C 1
ATOM 755 O O . PRO A 1 99 ? -10.536 4.585 8.605 1.00 89.44 99 PRO A O 1
ATOM 758 N N . GLN A 1 100 ? -9.484 3.631 6.864 1.00 91.50 100 GLN A N 1
ATOM 759 C CA . GLN A 1 100 ? -9.938 2.250 7.119 1.00 91.50 100 GLN A CA 1
ATOM 760 C C . GLN A 1 100 ? -8.891 1.389 7.831 1.00 91.50 100 GLN A C 1
ATOM 762 O O . GLN A 1 100 ? -9.041 0.171 7.911 1.00 91.50 100 GLN A O 1
ATOM 767 N N . PHE A 1 101 ? -7.817 2.010 8.311 1.00 95.94 101 PHE A N 1
ATOM 768 C CA . PHE A 1 101 ? -6.702 1.328 8.938 1.00 95.94 101 PHE A CA 1
ATOM 769 C C . PHE A 1 101 ? -6.925 1.120 10.441 1.00 95.94 101 PHE A C 1
ATOM 771 O O . PHE A 1 101 ? -7.378 2.008 11.168 1.00 95.94 101 PHE A O 1
ATOM 778 N N . TYR A 1 102 ? -6.541 -0.062 10.909 1.00 97.31 102 TYR A N 1
ATOM 779 C CA . TYR A 1 102 ? -6.504 -0.459 12.307 1.00 97.31 102 TYR A CA 1
ATOM 780 C C . TYR A 1 102 ? -5.147 -1.100 12.595 1.00 97.31 102 TYR A C 1
ATOM 782 O O . TYR A 1 102 ? -4.653 -1.915 11.816 1.00 97.31 102 TYR A O 1
ATOM 790 N N . LEU A 1 103 ? -4.563 -0.768 13.740 1.00 97.56 103 LEU A N 1
ATOM 791 C CA . LEU A 1 103 ? -3.356 -1.416 14.239 1.00 97.56 103 LEU A CA 1
ATOM 792 C C . LEU A 1 103 ? -3.725 -2.337 15.403 1.00 97.56 103 LEU A C 1
ATOM 794 O O . LEU A 1 103 ? -4.312 -1.904 16.393 1.00 97.56 103 LEU A O 1
ATOM 798 N N . ALA A 1 104 ? -3.382 -3.610 15.277 1.00 97.00 104 ALA A N 1
ATOM 799 C CA . ALA A 1 104 ? -3.634 -4.637 16.271 1.00 97.00 104 ALA A CA 1
ATOM 800 C C . ALA A 1 104 ? -2.311 -5.099 16.876 1.00 97.00 104 ALA A C 1
ATOM 802 O O . ALA A 1 104 ? -1.562 -5.858 16.268 1.00 97.00 104 ALA A O 1
ATOM 803 N N . PHE A 1 105 ? -2.037 -4.659 18.094 1.00 97.12 105 PHE A N 1
ATOM 804 C CA . PHE A 1 105 ? -0.929 -5.155 18.889 1.00 97.12 105 PHE A CA 1
ATOM 805 C C . PHE A 1 105 ? -1.277 -6.517 19.489 1.00 97.12 105 PHE A C 1
ATOM 807 O O . PHE A 1 105 ? -2.302 -6.663 20.149 1.00 97.12 105 PHE A O 1
ATOM 814 N N . THR A 1 106 ? -0.430 -7.512 19.254 1.00 94.81 106 THR A N 1
ATOM 815 C CA . THR A 1 106 ? -0.579 -8.887 19.750 1.00 94.81 106 THR A CA 1
ATOM 816 C C . THR A 1 106 ? 0.558 -9.255 20.687 1.00 94.81 106 THR A C 1
ATOM 818 O O . THR A 1 106 ? 1.609 -8.620 20.658 1.00 94.81 106 THR A O 1
ATOM 821 N N . ARG A 1 107 ? 0.363 -10.313 21.486 1.00 94.12 107 ARG A N 1
ATOM 822 C CA . ARG A 1 107 ? 1.338 -10.781 22.488 1.00 94.12 107 ARG A CA 1
ATOM 823 C C . ARG A 1 107 ? 1.659 -9.715 23.532 1.00 94.12 107 ARG A C 1
ATOM 825 O O . ARG A 1 107 ? 2.780 -9.626 24.022 1.00 94.12 107 ARG A O 1
ATOM 832 N N . LEU A 1 108 ? 0.669 -8.893 23.879 1.00 94.69 108 LEU A N 1
ATOM 833 C CA . LEU A 1 108 ? 0.845 -7.862 24.896 1.00 94.69 108 LEU A CA 1
ATOM 834 C C . LEU A 1 108 ? 1.225 -8.474 26.258 1.00 94.69 108 LEU A C 1
ATOM 836 O O . LEU A 1 108 ? 1.987 -7.875 27.004 1.00 94.69 108 LEU A O 1
ATOM 840 N N . ASP A 1 109 ? 0.747 -9.687 26.548 1.00 91.69 109 ASP A N 1
ATOM 841 C CA . ASP A 1 109 ? 1.105 -10.472 27.736 1.00 91.69 109 ASP A CA 1
ATOM 842 C C . ASP A 1 109 ? 2.592 -10.847 27.830 1.00 91.69 109 ASP A C 1
ATOM 844 O O . ASP A 1 109 ? 3.065 -11.109 28.931 1.00 91.69 109 ASP A O 1
ATOM 848 N N . LEU A 1 110 ? 3.329 -10.829 26.715 1.00 92.19 110 LEU A N 1
ATOM 849 C CA . LEU A 1 110 ? 4.764 -11.128 26.679 1.00 92.19 110 LEU A CA 1
ATOM 850 C C . LEU A 1 110 ? 5.643 -9.875 26.787 1.00 92.19 110 LEU A C 1
ATOM 852 O O . LEU A 1 110 ? 6.866 -9.979 26.785 1.00 92.19 110 LEU A O 1
ATOM 856 N N . VAL A 1 111 ? 5.046 -8.682 26.866 1.00 91.88 111 VAL A N 1
ATOM 857 C CA . VAL A 1 111 ? 5.808 -7.438 26.995 1.00 91.88 111 VAL A CA 1
ATOM 858 C C . VAL A 1 111 ? 6.470 -7.391 28.368 1.00 91.88 111 VAL A C 1
ATOM 860 O O . VAL A 1 111 ? 5.802 -7.204 29.391 1.00 91.88 111 VAL A O 1
ATOM 863 N N . GLU A 1 112 ? 7.795 -7.526 28.365 1.00 82.75 112 GLU A N 1
ATOM 864 C CA . GLU A 1 112 ? 8.636 -7.292 29.533 1.00 82.75 112 GLU A CA 1
ATOM 865 C C . GLU A 1 112 ? 8.441 -5.859 30.019 1.00 82.75 112 GLU A C 1
ATOM 867 O O . GLU A 1 112 ? 8.583 -4.892 29.267 1.00 82.75 112 GLU A O 1
ATOM 872 N N . SER A 1 113 ? 8.078 -5.711 31.287 1.00 71.94 113 SER A N 1
ATOM 873 C CA . SER A 1 113 ? 7.819 -4.401 31.857 1.00 71.94 113 SER A CA 1
ATOM 874 C C . SER A 1 113 ? 8.052 -4.430 33.365 1.00 71.94 113 SER A C 1
ATOM 876 O O . SER A 1 113 ? 7.871 -5.461 34.008 1.00 71.94 113 SER A O 1
ATOM 878 N N . GLU A 1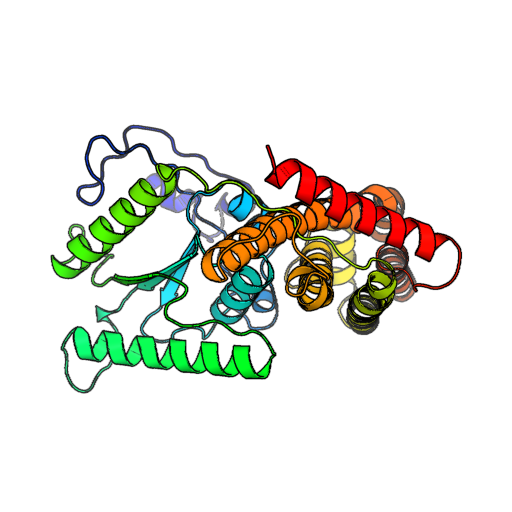 114 ? 8.483 -3.304 33.941 1.00 70.00 114 GLU A N 1
ATOM 879 C CA . GLU A 1 114 ? 8.829 -3.217 35.374 1.00 70.00 114 GLU A CA 1
ATOM 880 C C . GLU A 1 114 ? 7.626 -3.483 36.292 1.00 70.00 114 GLU A C 1
ATOM 882 O O . GLU A 1 114 ? 7.776 -3.764 37.481 1.00 70.00 114 GLU A O 1
ATOM 887 N N . ARG A 1 115 ? 6.417 -3.365 35.736 1.00 70.75 115 ARG A N 1
ATOM 888 C CA . ARG A 1 115 ? 5.142 -3.653 36.383 1.00 70.75 115 ARG A CA 1
ATOM 889 C C . ARG A 1 115 ? 4.321 -4.509 35.440 1.00 70.75 115 ARG A C 1
ATOM 891 O O . ARG A 1 115 ? 3.984 -4.034 34.363 1.00 70.75 115 ARG A O 1
ATOM 898 N N . GLU A 1 116 ? 3.935 -5.704 35.875 1.00 69.81 116 GLU A N 1
ATOM 899 C CA . GLU A 1 116 ? 3.049 -6.619 35.137 1.00 69.81 116 GLU A CA 1
ATOM 900 C C . GLU A 1 116 ? 1.589 -6.112 35.101 1.00 69.81 116 GLU A C 1
ATOM 902 O O . GLU A 1 116 ? 0.644 -6.816 35.451 1.00 69.81 116 GLU A O 1
ATOM 907 N N . ASP A 1 117 ? 1.391 -4.850 34.712 1.00 85.88 117 ASP A N 1
ATOM 908 C CA . ASP A 1 117 ? 0.085 -4.245 34.494 1.00 85.88 117 ASP A CA 1
ATOM 909 C C . ASP A 1 117 ? -0.126 -3.930 33.003 1.00 85.88 117 ASP A C 1
ATOM 911 O O . ASP A 1 117 ? 0.767 -3.462 32.290 1.00 85.88 117 ASP A O 1
ATOM 915 N N . ARG A 1 118 ? -1.344 -4.204 32.517 1.00 89.56 118 ARG A N 1
ATOM 916 C CA . ARG A 1 118 ? -1.707 -4.095 31.093 1.00 89.56 118 ARG A CA 1
ATOM 917 C C . ARG A 1 118 ? -1.476 -2.689 30.536 1.00 89.56 118 ARG A C 1
ATOM 919 O O . ARG A 1 118 ? -1.113 -2.534 29.374 1.00 89.56 118 ARG A O 1
ATOM 926 N N . GLU A 1 119 ? -1.696 -1.652 31.340 1.00 91.94 119 GLU A N 1
ATOM 927 C CA . GLU A 1 119 ? -1.544 -0.260 30.903 1.00 91.94 119 GLU A CA 1
ATOM 928 C C . GLU A 1 119 ? -0.071 0.131 30.742 1.00 91.94 119 GLU A C 1
ATOM 930 O O . GLU A 1 119 ? 0.286 0.935 29.879 1.00 91.94 119 GLU A O 1
ATOM 935 N N . HIS A 1 120 ? 0.826 -0.444 31.536 1.00 90.94 120 HIS A N 1
ATOM 936 C CA . HIS A 1 120 ? 2.259 -0.308 31.348 1.00 90.94 120 HIS A CA 1
ATOM 937 C C . HIS A 1 120 ? 2.725 -1.035 30.083 1.00 90.94 120 HIS A C 1
ATOM 939 O O . HIS A 1 120 ? 3.367 -0.402 29.247 1.00 90.94 120 HIS A O 1
ATOM 945 N N . GLN A 1 121 ? 2.279 -2.271 29.855 1.00 93.38 121 GLN A N 1
ATOM 946 C CA . GLN A 1 121 ? 2.567 -3.010 28.618 1.00 93.38 121 GLN A CA 1
ATOM 947 C C . GLN A 1 121 ? 2.091 -2.255 27.362 1.00 93.38 121 GLN A C 1
ATOM 949 O O . GLN A 1 121 ? 2.828 -2.136 26.382 1.00 93.38 121 GLN A O 1
ATOM 954 N N . LYS A 1 122 ? 0.888 -1.659 27.400 1.00 94.75 122 LYS A N 1
ATOM 955 C CA . LYS A 1 122 ? 0.380 -0.801 26.312 1.00 94.75 122 LYS A CA 1
ATOM 956 C C . LYS A 1 122 ? 1.281 0.408 26.067 1.00 94.75 122 LYS A C 1
ATOM 958 O O . LYS A 1 122 ? 1.564 0.740 24.917 1.00 94.75 122 LYS A O 1
ATOM 963 N N . ARG A 1 123 ? 1.753 1.063 27.135 1.00 93.25 123 ARG A N 1
ATOM 964 C CA . ARG A 1 123 ? 2.662 2.217 27.034 1.00 93.25 123 ARG A CA 1
ATOM 965 C C . ARG A 1 123 ? 4.000 1.848 26.401 1.00 93.25 123 ARG A C 1
ATOM 967 O O . ARG A 1 123 ? 4.516 2.667 25.636 1.00 93.25 123 ARG A O 1
ATOM 974 N N . GLU A 1 124 ? 4.533 0.660 26.686 1.00 92.31 124 GLU A N 1
ATOM 975 C CA . GLU A 1 124 ? 5.755 0.150 26.053 1.00 92.31 124 GLU A CA 1
ATOM 976 C C . GLU A 1 124 ? 5.542 -0.133 24.560 1.00 92.31 124 GLU A C 1
ATOM 978 O O . GLU A 1 124 ? 6.291 0.389 23.733 1.00 92.31 124 GLU A O 1
ATOM 983 N N . ALA A 1 125 ? 4.464 -0.829 24.182 1.00 93.88 125 ALA A N 1
ATOM 984 C CA . ALA A 1 125 ? 4.121 -1.033 22.769 1.00 93.88 125 ALA A CA 1
ATOM 985 C C . ALA A 1 125 ? 3.947 0.310 22.022 1.00 93.88 125 ALA A C 1
ATOM 987 O O . ALA A 1 125 ? 4.461 0.511 20.915 1.00 93.88 125 ALA A O 1
ATOM 988 N N . ASP A 1 126 ? 3.306 1.286 22.670 1.00 94.62 126 ASP A N 1
ATOM 989 C CA . ASP A 1 126 ? 3.133 2.634 22.132 1.00 94.62 126 ASP A CA 1
ATOM 990 C C . ASP A 1 126 ? 4.448 3.414 21.988 1.00 94.62 126 ASP A C 1
ATOM 992 O O . ASP A 1 126 ? 4.522 4.309 21.142 1.00 94.62 126 ASP A O 1
ATOM 996 N N . LYS A 1 127 ? 5.496 3.119 22.776 1.00 93.94 127 LYS A N 1
ATOM 997 C CA . LYS A 1 127 ? 6.836 3.696 22.539 1.00 93.94 127 LYS A CA 1
ATOM 998 C C . LYS A 1 127 ? 7.355 3.262 21.172 1.00 93.94 127 LYS A C 1
ATOM 1000 O O . LYS A 1 127 ? 7.802 4.116 20.408 1.00 93.94 127 LYS A O 1
ATOM 1005 N N . GLY A 1 128 ? 7.231 1.975 20.844 1.00 93.69 128 GLY A N 1
ATOM 1006 C CA . GLY A 1 128 ? 7.608 1.439 19.535 1.00 93.69 128 GLY A CA 1
ATOM 1007 C C . GLY A 1 128 ? 6.873 2.142 18.393 1.00 93.69 128 GLY A C 1
ATOM 1008 O O . GLY A 1 128 ? 7.499 2.601 17.438 1.00 93.69 128 GLY A O 1
ATOM 1009 N N . LEU A 1 129 ? 5.559 2.343 18.539 1.00 96.19 129 LEU A N 1
ATOM 1010 C CA . LEU A 1 129 ? 4.779 3.107 17.565 1.00 96.19 129 LEU A CA 1
ATOM 1011 C C . LEU A 1 129 ? 5.236 4.564 17.443 1.00 96.19 129 LEU A C 1
ATOM 1013 O O . LEU A 1 129 ? 5.375 5.063 16.331 1.00 96.19 129 LEU A O 1
ATOM 1017 N N . ARG A 1 130 ? 5.470 5.267 18.557 1.00 95.62 130 ARG A N 1
ATOM 1018 C CA . ARG A 1 130 ? 5.945 6.660 18.513 1.00 95.62 130 ARG A CA 1
ATOM 1019 C C . ARG A 1 130 ? 7.274 6.779 17.774 1.00 95.62 130 ARG A C 1
ATOM 1021 O O . ARG A 1 130 ? 7.426 7.702 16.980 1.00 95.62 130 ARG A O 1
ATOM 1028 N N . ASN A 1 131 ? 8.188 5.836 17.989 1.00 95.12 131 ASN A N 1
ATOM 1029 C CA . ASN A 1 131 ? 9.465 5.796 17.282 1.00 95.12 131 ASN A CA 1
ATOM 1030 C C . ASN A 1 131 ? 9.265 5.571 15.776 1.00 95.12 131 ASN A C 1
ATOM 1032 O O . ASN A 1 131 ? 9.863 6.280 14.970 1.00 95.12 131 ASN A O 1
ATOM 1036 N N . ALA A 1 132 ? 8.380 4.646 15.389 1.00 94.88 132 ALA A N 1
ATOM 1037 C CA . ALA A 1 132 ? 8.046 4.414 13.985 1.00 94.88 132 ALA A CA 1
ATOM 1038 C C . ALA A 1 132 ? 7.420 5.658 13.327 1.00 94.88 132 ALA A C 1
ATOM 1040 O O . ALA A 1 132 ? 7.842 6.059 12.246 1.00 94.88 132 ALA A O 1
ATOM 1041 N N . LEU A 1 133 ? 6.466 6.314 13.998 1.00 96.06 133 LEU A N 1
ATOM 1042 C CA . LEU A 1 133 ? 5.837 7.549 13.516 1.00 96.06 133 LEU A CA 1
ATOM 1043 C C . LEU A 1 133 ? 6.838 8.708 13.403 1.00 96.06 133 LEU A C 1
ATOM 1045 O O . LEU A 1 133 ? 6.749 9.494 12.463 1.00 96.06 133 LEU A O 1
ATOM 1049 N N . HIS A 1 134 ? 7.795 8.815 14.330 1.00 95.44 134 HIS A N 1
ATOM 1050 C CA . HIS A 1 134 ? 8.867 9.808 14.243 1.00 95.44 134 HIS A CA 1
ATOM 1051 C C . HIS A 1 134 ? 9.755 9.561 13.021 1.00 95.44 134 HIS A C 1
ATOM 1053 O O . HIS A 1 134 ? 9.972 10.479 12.239 1.00 95.44 134 HIS A O 1
ATOM 1059 N N . ALA A 1 135 ? 10.204 8.321 12.814 1.00 94.12 135 ALA A N 1
ATOM 1060 C CA . ALA A 1 135 ? 11.022 7.970 11.655 1.00 94.12 135 ALA A CA 1
ATOM 1061 C C . ALA A 1 135 ? 10.294 8.253 10.328 1.00 94.12 135 ALA A C 1
ATOM 1063 O O . ALA A 1 135 ? 10.883 8.796 9.402 1.00 94.12 135 ALA A O 1
ATOM 1064 N N . LEU A 1 136 ? 8.994 7.950 10.250 1.00 93.94 136 LEU A N 1
ATOM 1065 C CA . LEU A 1 136 ? 8.178 8.271 9.074 1.00 93.94 136 LEU A CA 1
ATOM 1066 C C . LEU A 1 136 ? 8.041 9.780 8.851 1.00 93.94 136 LEU A C 1
ATOM 1068 O O . LEU A 1 136 ? 8.079 10.241 7.711 1.00 93.94 136 LEU A O 1
ATOM 1072 N N . LYS A 1 137 ? 7.936 10.565 9.927 1.00 94.31 137 LYS A N 1
ATOM 1073 C CA . LYS A 1 137 ? 7.918 12.027 9.837 1.00 94.31 137 LYS A CA 1
ATOM 1074 C C . LYS A 1 137 ? 9.230 12.574 9.269 1.00 94.31 137 LYS A C 1
ATOM 1076 O O . LYS A 1 137 ? 9.171 13.490 8.450 1.00 94.31 137 LYS A O 1
ATOM 1081 N N . ASP A 1 138 ? 10.371 12.010 9.664 1.00 92.12 138 ASP A N 1
ATOM 1082 C CA . ASP A 1 138 ? 11.690 12.372 9.122 1.00 92.12 138 ASP A CA 1
ATOM 1083 C C . ASP A 1 138 ? 11.798 12.036 7.619 1.00 92.12 138 ASP A C 1
ATOM 1085 O O . ASP A 1 138 ? 12.472 12.738 6.868 1.00 92.12 138 ASP A O 1
ATOM 1089 N N . GLU A 1 139 ? 11.061 11.020 7.161 1.00 87.94 139 GLU A N 1
ATOM 1090 C CA . GLU A 1 139 ? 10.900 10.639 5.749 1.00 87.94 139 GLU A CA 1
ATOM 1091 C C . GLU A 1 139 ? 9.822 11.472 5.007 1.00 87.94 139 GLU A C 1
ATOM 1093 O O . GLU A 1 139 ? 9.551 11.237 3.831 1.00 87.94 139 GLU A O 1
ATOM 1098 N N . GLY A 1 140 ? 9.196 12.463 5.659 1.00 87.62 140 GLY A N 1
ATOM 1099 C CA . GLY A 1 140 ? 8.161 13.331 5.067 1.00 87.62 140 GLY A CA 1
ATOM 1100 C C . GLY A 1 140 ? 6.733 12.761 5.100 1.00 87.62 140 GLY A C 1
ATOM 1101 O O . GLY A 1 140 ? 5.783 13.379 4.595 1.00 87.62 140 GLY A O 1
ATOM 1102 N N . ILE A 1 141 ? 6.538 11.607 5.734 1.00 89.19 141 ILE A N 1
ATOM 1103 C CA . ILE A 1 141 ? 5.244 10.937 5.870 1.00 89.19 141 ILE A CA 1
ATOM 1104 C C . ILE A 1 141 ? 4.634 11.317 7.220 1.00 89.19 141 ILE A C 1
ATOM 1106 O O . ILE A 1 141 ? 5.050 10.867 8.286 1.00 89.19 141 ILE A O 1
ATOM 1110 N N . GLN A 1 142 ? 3.621 12.182 7.184 1.00 87.56 142 GLN A N 1
ATOM 1111 C CA . GLN A 1 142 ? 2.955 12.667 8.390 1.00 87.56 142 GLN A CA 1
ATOM 1112 C C . GLN A 1 142 ? 1.738 11.809 8.711 1.00 87.56 142 GLN A C 1
ATOM 1114 O O . GLN A 1 142 ? 0.748 11.831 7.983 1.00 87.56 142 GLN A O 1
ATOM 1119 N N . ILE A 1 143 ? 1.812 11.093 9.829 1.00 92.12 143 ILE A N 1
ATOM 1120 C CA . ILE A 1 143 ? 0.726 10.267 10.350 1.00 92.12 143 ILE A CA 1
ATOM 1121 C C . ILE A 1 143 ? 0.500 10.663 11.803 1.00 92.12 143 ILE A C 1
ATOM 1123 O O . ILE A 1 143 ? 1.423 10.609 12.620 1.00 92.12 143 ILE A O 1
ATOM 1127 N N . ASN A 1 144 ? -0.728 11.038 12.154 1.00 90.06 144 ASN A N 1
ATOM 1128 C CA . ASN A 1 144 ? -1.079 11.256 13.547 1.00 90.06 144 ASN A CA 1
ATOM 1129 C C . ASN A 1 144 ? -1.569 9.946 14.147 1.00 90.06 144 ASN A C 1
ATOM 1131 O O . ASN A 1 144 ? -2.403 9.249 13.580 1.00 90.06 144 ASN A O 1
ATOM 1135 N N . ARG A 1 145 ? -1.146 9.658 15.377 1.00 89.69 145 ARG A N 1
ATOM 1136 C CA . ARG A 1 145 ? -1.643 8.520 16.168 1.00 89.69 145 ARG A CA 1
ATOM 1137 C C . ARG A 1 145 ? -3.179 8.459 16.269 1.00 89.69 145 ARG A C 1
ATOM 1139 O O . ARG A 1 145 ? -3.728 7.391 16.520 1.00 89.69 145 ARG A O 1
ATOM 1146 N N . ARG A 1 146 ? -3.860 9.601 16.134 1.00 89.12 146 ARG A N 1
ATOM 1147 C CA . ARG A 1 146 ? -5.327 9.718 16.177 1.00 89.12 146 ARG A CA 1
ATOM 1148 C C . ARG A 1 146 ? -6.007 9.421 14.837 1.00 89.12 146 ARG A C 1
ATOM 1150 O O . ARG A 1 146 ? -7.223 9.298 14.823 1.00 89.12 146 ARG A O 1
ATOM 1157 N N . ASP A 1 147 ? -5.250 9.324 13.744 1.00 87.31 147 ASP A N 1
ATOM 1158 C CA . ASP A 1 147 ? -5.800 9.064 12.409 1.00 87.31 147 ASP A CA 1
ATOM 1159 C C . ASP A 1 147 ? -6.276 7.607 12.250 1.00 87.31 147 ASP A C 1
ATOM 1161 O O . ASP A 1 147 ? -6.996 7.307 11.304 1.00 87.31 147 ASP A O 1
ATOM 1165 N N . PHE A 1 148 ? -5.908 6.706 13.170 1.00 92.00 148 PHE A N 1
ATOM 1166 C CA . PHE A 1 148 ? -6.311 5.301 13.144 1.00 92.00 148 PHE A CA 1
ATOM 1167 C C . PHE A 1 148 ? -6.549 4.722 14.543 1.00 92.00 148 PHE A C 1
ATOM 1169 O O . PHE A 1 148 ? -6.067 5.228 15.563 1.00 92.00 148 PHE A O 1
ATOM 1176 N N . ASN A 1 149 ? -7.303 3.624 14.583 1.00 92.94 149 ASN A N 1
ATOM 1177 C CA . ASN A 1 149 ? -7.628 2.914 15.814 1.00 92.94 149 AS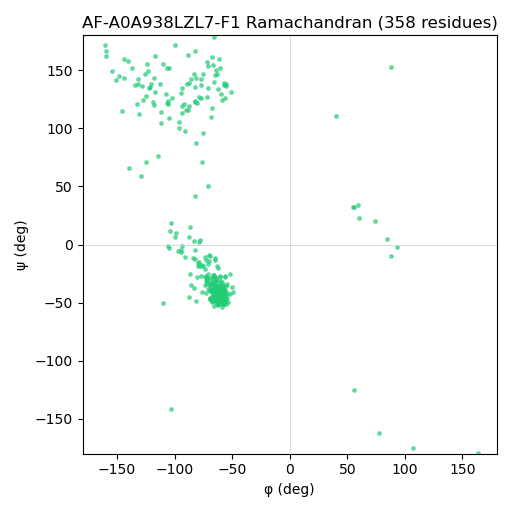N A CA 1
ATOM 1178 C C . ASN A 1 149 ? -6.532 1.908 16.170 1.00 92.94 149 ASN A C 1
ATOM 1180 O O . ASN A 1 149 ? -5.991 1.236 15.292 1.00 92.94 149 ASN A O 1
ATOM 1184 N N . ILE A 1 150 ? -6.251 1.770 17.466 1.00 96.25 150 ILE A N 1
ATOM 1185 C CA . ILE A 1 150 ? -5.326 0.758 17.982 1.00 96.25 150 ILE A CA 1
ATOM 1186 C C . ILE A 1 150 ? -6.059 -0.150 18.944 1.00 96.25 150 ILE A C 1
ATOM 1188 O O . ILE A 1 150 ? -6.845 0.326 19.763 1.00 96.25 150 ILE A O 1
ATOM 1192 N N . ARG A 1 151 ? -5.771 -1.442 18.837 1.00 96.50 151 ARG A N 1
ATOM 1193 C CA . ARG A 1 151 ? -6.267 -2.494 19.717 1.00 96.50 151 ARG A CA 1
ATOM 1194 C C . ARG A 1 151 ? -5.098 -3.282 20.265 1.00 96.50 151 ARG A C 1
ATOM 1196 O O . ARG A 1 151 ? -4.094 -3.442 19.576 1.00 96.50 151 ARG A O 1
ATOM 1203 N N . TYR A 1 152 ? -5.240 -3.764 21.491 1.00 96.56 152 TYR A N 1
ATOM 1204 C CA . TYR A 1 152 ? -4.205 -4.540 22.160 1.00 96.56 152 TYR A CA 1
ATOM 1205 C C . TYR A 1 152 ? -4.782 -5.873 22.610 1.00 96.56 152 TYR A C 1
ATOM 1207 O O . TYR A 1 152 ? -5.800 -5.919 23.304 1.00 96.56 152 TYR A O 1
ATOM 1215 N N . PHE A 1 153 ? -4.108 -6.948 22.229 1.00 95.19 153 PHE A N 1
ATOM 1216 C CA . PHE A 1 153 ? -4.537 -8.315 22.449 1.00 95.19 153 PHE A CA 1
ATOM 1217 C C . PHE A 1 153 ? -3.482 -9.079 23.248 1.00 95.19 153 PHE A C 1
ATOM 1219 O O . PHE A 1 153 ? -2.287 -9.029 22.944 1.00 95.19 153 PHE A O 1
ATOM 1226 N N . SER A 1 154 ? -3.952 -9.814 24.251 1.00 92.94 154 SER A N 1
ATOM 1227 C CA . SER A 1 154 ? -3.155 -10.698 25.100 1.00 92.94 154 SER A CA 1
ATOM 1228 C C . SER A 1 154 ? -3.728 -12.109 25.055 1.00 92.94 154 SER A C 1
ATOM 1230 O O . SER A 1 154 ? -4.927 -12.271 24.828 1.00 92.94 154 SER A O 1
ATOM 1232 N N . ASN A 1 155 ? -2.907 -13.123 25.329 1.00 89.31 155 ASN A N 1
ATOM 1233 C CA . ASN A 1 155 ? -3.374 -14.493 25.578 1.00 89.31 155 ASN A CA 1
ATOM 1234 C C . ASN A 1 155 ? -4.248 -15.081 24.443 1.00 89.31 155 ASN A C 1
ATOM 1236 O O . ASN A 1 155 ? -5.185 -15.842 24.697 1.00 89.31 155 ASN A O 1
ATOM 1240 N N . MET A 1 156 ? -3.985 -14.695 23.189 1.00 86.44 156 MET A N 1
ATOM 1241 C CA . MET A 1 156 ? -4.771 -15.122 22.016 1.00 86.44 156 MET A CA 1
ATOM 1242 C C . MET A 1 156 ? -4.514 -16.582 21.612 1.00 86.44 156 MET A C 1
ATOM 1244 O O . MET A 1 156 ? -5.225 -17.130 20.775 1.00 86.44 156 MET A O 1
ATOM 1248 N N . ASP A 1 157 ? -3.494 -17.209 22.194 1.00 84.31 157 ASP A N 1
ATOM 1249 C CA . ASP A 1 157 ? -3.171 -18.631 22.082 1.00 84.31 157 ASP A CA 1
ATOM 1250 C C . ASP A 1 157 ? -4.092 -19.519 22.940 1.00 84.31 157 ASP A C 1
ATOM 1252 O O . ASP A 1 157 ? -4.191 -20.727 22.706 1.00 84.31 157 ASP A O 1
ATOM 1256 N N . LYS A 1 158 ? -4.795 -18.932 23.917 1.00 82.81 158 LYS A N 1
ATOM 1257 C CA . LYS A 1 158 ? -5.714 -19.651 24.802 1.00 82.81 158 LYS A CA 1
ATOM 1258 C C . LYS A 1 158 ? -7.089 -19.825 24.139 1.00 82.81 158 LYS A C 1
ATOM 1260 O O . LYS A 1 158 ? -7.556 -18.917 23.454 1.00 82.81 158 LYS A O 1
ATOM 1265 N N . PRO A 1 159 ? -7.809 -20.940 24.398 1.00 76.62 159 PRO A N 1
ATOM 1266 C CA . PRO A 1 159 ? -9.152 -21.171 23.847 1.00 76.62 159 PRO A CA 1
ATOM 1267 C C . PRO A 1 159 ? -10.163 -20.064 24.166 1.00 76.62 159 PRO A C 1
ATOM 1269 O O . PRO A 1 159 ? -11.118 -19.854 23.421 1.00 76.62 159 PRO A O 1
ATOM 1272 N N . GLN A 1 160 ? -9.961 -19.372 25.287 1.00 80.81 160 GLN A N 1
ATOM 1273 C CA . GLN A 1 160 ? -10.697 -18.174 25.652 1.00 80.81 160 GLN A CA 1
ATOM 1274 C C . GLN A 1 160 ? -9.691 -17.093 26.071 1.00 80.81 160 GLN A C 1
ATOM 1276 O O . GLN A 1 160 ? -9.046 -17.262 27.110 1.00 80.81 160 GLN A O 1
ATOM 1281 N N . PRO A 1 161 ? -9.545 -16.000 25.300 1.00 83.62 161 PRO A N 1
ATOM 1282 C CA . PRO A 1 161 ? -8.693 -14.880 25.695 1.00 83.62 161 PRO A CA 1
ATOM 1283 C C . PRO A 1 161 ? -9.290 -14.158 26.909 1.00 83.62 161 PRO A C 1
ATOM 1285 O O . PRO A 1 161 ? -10.477 -14.313 27.188 1.00 83.62 161 PRO A O 1
ATOM 1288 N N . ASP A 1 162 ? -8.496 -13.365 27.631 1.00 88.44 162 ASP A N 1
ATOM 1289 C CA . ASP A 1 162 ? -8.975 -12.602 28.795 1.00 88.44 162 ASP A CA 1
ATOM 1290 C C . ASP A 1 162 ? -10.077 -11.580 28.445 1.00 88.44 162 ASP A C 1
ATOM 1292 O O . ASP A 1 162 ? -10.233 -11.177 27.291 1.00 88.44 162 ASP A O 1
ATOM 1296 N N . ASP A 1 163 ? -10.852 -11.148 29.449 1.00 90.25 163 ASP A N 1
ATOM 1297 C CA . ASP A 1 163 ? -11.979 -10.219 29.260 1.00 90.25 163 ASP A CA 1
ATOM 1298 C C . ASP A 1 163 ? -11.578 -8.911 28.579 1.00 90.25 163 ASP A C 1
ATOM 1300 O O . ASP A 1 163 ? -12.298 -8.421 27.711 1.00 90.25 163 ASP A O 1
ATOM 1304 N N . ALA A 1 164 ? -10.411 -8.362 28.920 1.00 91.88 164 ALA A N 1
ATOM 1305 C CA . ALA A 1 164 ? -9.932 -7.129 28.309 1.00 91.88 164 ALA A CA 1
ATOM 1306 C C . ALA A 1 164 ? -9.680 -7.317 26.805 1.00 91.88 164 ALA A C 1
ATOM 1308 O O . ALA A 1 164 ? -10.073 -6.481 25.995 1.00 91.88 164 ALA A O 1
ATOM 1309 N N . THR A 1 165 ? -9.075 -8.437 26.418 1.00 91.94 165 THR A N 1
ATOM 1310 C CA . THR A 1 165 ? -8.846 -8.802 25.018 1.00 91.94 165 THR A CA 1
ATOM 1311 C C . THR A 1 165 ? -10.158 -9.084 24.282 1.00 91.94 165 THR A C 1
ATOM 1313 O O . THR A 1 165 ? -10.315 -8.643 23.142 1.00 91.94 165 THR A O 1
ATOM 1316 N N . ARG A 1 166 ? -11.136 -9.733 24.933 1.00 90.81 166 ARG A N 1
ATOM 1317 C CA . ARG A 1 166 ? -12.492 -9.912 24.382 1.00 90.81 166 ARG A CA 1
ATOM 1318 C C . ARG A 1 166 ? -13.157 -8.571 24.070 1.00 90.81 166 ARG A C 1
ATOM 1320 O O . ARG A 1 166 ? -13.688 -8.402 22.976 1.00 90.81 166 ARG A O 1
ATOM 1327 N N . VAL A 1 167 ? -13.084 -7.612 24.995 1.00 91.81 167 VAL A N 1
ATOM 1328 C CA . VAL A 1 167 ? -13.632 -6.259 24.810 1.00 91.81 167 VAL A CA 1
ATOM 1329 C C . VAL A 1 167 ? -12.927 -5.521 23.670 1.00 91.81 167 VAL A C 1
ATOM 1331 O O . VAL A 1 167 ? -13.596 -4.943 22.815 1.00 91.81 167 VAL A O 1
ATOM 1334 N N . GLU A 1 168 ? -11.593 -5.563 23.599 1.00 94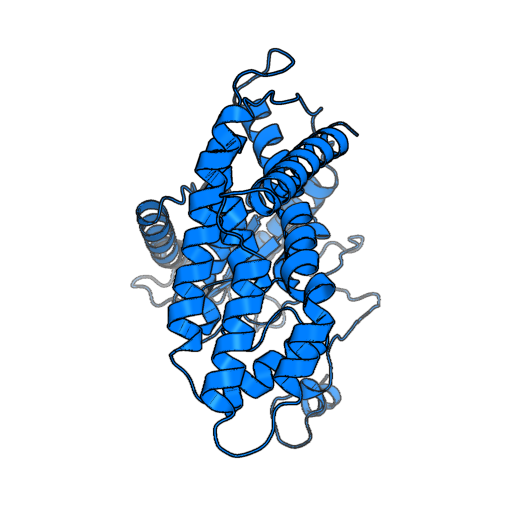.19 168 GLU A N 1
ATOM 1335 C CA . GLU A 1 168 ? -10.830 -4.926 22.512 1.00 94.19 168 GLU A CA 1
ATOM 1336 C C . GLU A 1 168 ? -11.196 -5.512 21.141 1.00 94.19 168 GLU A C 1
ATOM 1338 O O . GLU A 1 168 ? -11.347 -4.770 20.168 1.00 94.19 168 GLU A O 1
ATOM 1343 N N . PHE A 1 169 ? -11.389 -6.832 21.060 1.00 92.12 169 PHE A N 1
ATOM 1344 C CA . PHE A 1 169 ? -11.792 -7.499 19.824 1.00 92.12 169 PHE A CA 1
ATOM 1345 C C . PHE A 1 169 ? -13.232 -7.146 19.432 1.00 92.12 169 PHE A C 1
ATOM 1347 O O . PHE A 1 169 ? -13.472 -6.762 18.290 1.00 92.12 169 PHE A O 1
ATOM 1354 N N . ALA A 1 170 ? -14.181 -7.189 20.372 1.00 90.62 170 ALA A N 1
ATOM 1355 C CA . ALA A 1 170 ? -15.561 -6.774 20.118 1.00 90.62 170 ALA A CA 1
ATOM 1356 C C . ALA A 1 170 ? -15.624 -5.320 19.623 1.00 90.62 170 ALA A C 1
ATOM 1358 O O . ALA A 1 170 ? -16.250 -5.035 18.604 1.00 90.62 170 ALA A O 1
ATOM 1359 N N . THR A 1 171 ? -14.870 -4.419 20.260 1.00 92.56 171 THR A N 1
ATOM 1360 C CA . THR A 1 171 ? -14.806 -3.005 19.860 1.00 92.56 171 THR A CA 1
ATOM 1361 C C . THR A 1 171 ? -14.178 -2.823 18.471 1.00 92.56 171 THR A C 1
ATOM 1363 O O . THR A 1 171 ? -14.543 -1.903 17.738 1.00 92.56 171 THR A O 1
ATOM 1366 N N . LEU A 1 172 ? -13.220 -3.675 18.080 1.00 93.88 172 LEU A N 1
ATOM 1367 C CA . LEU A 1 172 ? -12.686 -3.690 16.714 1.00 93.88 172 LEU A CA 1
ATOM 1368 C C . LEU A 1 172 ? -13.783 -4.040 15.707 1.00 93.88 172 LEU A C 1
ATOM 1370 O O . LEU A 1 172 ? -13.982 -3.298 14.748 1.00 93.88 172 LEU A O 1
ATOM 1374 N N . ILE A 1 173 ? -14.499 -5.141 15.942 1.00 92.50 173 ILE A N 1
ATOM 1375 C CA . ILE A 1 173 ? -15.562 -5.611 15.050 1.00 92.50 173 ILE A CA 1
ATOM 1376 C C . ILE A 1 173 ? -16.688 -4.580 14.952 1.00 92.50 173 ILE A C 1
ATOM 1378 O O . ILE A 1 173 ? -17.088 -4.225 13.847 1.00 92.50 173 ILE A O 1
ATOM 1382 N N . GLU A 1 174 ? -17.145 -4.024 16.073 1.00 90.75 174 GLU A N 1
ATOM 1383 C CA . GLU A 1 174 ? -18.159 -2.964 16.090 1.00 90.75 174 GLU A CA 1
ATOM 1384 C C . GLU A 1 174 ? -17.723 -1.729 15.296 1.00 90.75 174 GLU A C 1
ATOM 1386 O O . GLU A 1 174 ? -18.512 -1.179 14.528 1.00 90.75 174 GLU A O 1
ATOM 1391 N N . ALA A 1 175 ? -16.462 -1.304 15.430 1.00 92.00 175 ALA A N 1
ATOM 1392 C CA . ALA A 1 175 ? -15.940 -0.169 14.673 1.00 92.00 175 ALA A CA 1
ATOM 1393 C C . ALA A 1 175 ? -15.917 -0.442 13.160 1.00 92.00 175 ALA A C 1
ATOM 1395 O O . ALA A 1 175 ? -16.210 0.463 12.378 1.00 92.00 175 ALA A O 1
ATOM 1396 N N . ILE A 1 176 ? -15.587 -1.670 12.749 1.00 92.75 176 ILE A N 1
ATOM 1397 C CA . ILE A 1 176 ? -15.596 -2.087 11.340 1.00 92.75 176 ILE A CA 1
ATOM 1398 C C . ILE A 1 176 ? -17.032 -2.118 10.802 1.00 92.75 176 ILE A C 1
ATOM 1400 O O . ILE A 1 176 ? -17.304 -1.543 9.750 1.00 92.75 176 ILE A O 1
ATOM 1404 N N . LEU A 1 177 ? -17.965 -2.729 11.538 1.00 90.44 177 LEU A N 1
ATOM 1405 C CA . LEU A 1 177 ? -19.375 -2.819 11.144 1.00 90.44 177 LEU A CA 1
ATOM 1406 C C . LEU A 1 177 ? -20.034 -1.442 11.052 1.00 90.44 177 LEU A C 1
ATOM 1408 O O . LEU A 1 177 ? -20.747 -1.159 10.090 1.00 90.44 177 LEU A O 1
ATOM 1412 N N . LYS A 1 178 ? -19.757 -0.563 12.021 1.00 89.88 178 LYS A N 1
ATOM 1413 C CA . LYS A 1 178 ? -20.243 0.818 12.003 1.00 89.88 178 LYS A CA 1
ATOM 1414 C C . LYS A 1 178 ? -19.775 1.537 10.742 1.00 89.88 178 LYS A C 1
ATOM 1416 O O . LYS A 1 178 ? -20.598 2.109 10.040 1.00 89.88 178 LYS A O 1
ATOM 1421 N N . ARG A 1 179 ? -18.478 1.456 10.436 1.00 87.94 179 ARG A N 1
ATOM 1422 C CA . ARG A 1 179 ? -17.890 2.061 9.236 1.00 87.94 179 ARG A CA 1
ATOM 1423 C C . ARG A 1 179 ? -18.503 1.507 7.950 1.00 87.94 179 ARG A C 1
ATOM 1425 O O . ARG A 1 179 ? -18.791 2.277 7.042 1.00 87.94 179 ARG A O 1
ATOM 1432 N N . HIS A 1 180 ? -18.697 0.192 7.860 1.00 87.56 180 HIS A N 1
ATOM 1433 C CA . HIS A 1 180 ? -19.309 -0.437 6.688 1.00 87.56 180 HIS A CA 1
ATOM 1434 C C . HIS A 1 180 ? -20.721 0.115 6.414 1.00 87.56 180 HIS A C 1
ATOM 1436 O O . HIS A 1 180 ? -21.091 0.329 5.261 1.00 87.56 180 HIS A O 1
ATOM 1442 N N . GLY A 1 181 ? -21.485 0.408 7.473 1.00 82.94 181 GLY A N 1
ATOM 1443 C CA . GLY A 1 181 ? -22.815 1.015 7.380 1.00 82.94 181 GLY A CA 1
ATOM 1444 C C . GLY A 1 181 ? -22.842 2.542 7.220 1.00 82.94 181 GLY A C 1
ATOM 1445 O O . GLY A 1 181 ? -23.927 3.106 7.072 1.00 82.94 181 GLY A O 1
ATOM 1446 N N . GLU A 1 182 ? -21.701 3.239 7.268 1.00 85.50 182 GLU A N 1
ATOM 1447 C CA . GLU A 1 182 ? -21.666 4.702 7.173 1.00 85.50 182 GLU A CA 1
ATOM 1448 C C . GLU A 1 182 ? -21.978 5.181 5.748 1.00 85.50 182 GLU A C 1
ATOM 1450 O O . GLU A 1 182 ? -21.338 4.803 4.762 1.00 85.50 182 GLU A O 1
ATOM 1455 N N . VAL A 1 183 ? -22.956 6.084 5.639 1.00 82.38 183 VAL A N 1
ATOM 1456 C CA . VAL A 1 183 ? -23.253 6.765 4.377 1.00 82.38 183 VAL A CA 1
ATOM 1457 C C . VAL A 1 183 ? -22.081 7.679 4.038 1.00 82.38 183 VAL A C 1
ATOM 1459 O O . VAL A 1 183 ? -21.783 8.628 4.765 1.00 82.38 183 VAL A O 1
ATOM 1462 N N . LYS A 1 184 ? -21.423 7.403 2.909 1.00 82.94 184 LYS A N 1
ATOM 1463 C CA . LYS A 1 184 ? -20.323 8.233 2.410 1.00 82.94 184 LYS A CA 1
ATOM 1464 C C . LYS A 1 184 ? -20.829 9.648 2.156 1.00 82.94 184 LYS A C 1
ATOM 1466 O O . LYS A 1 184 ? -21.832 9.840 1.466 1.00 82.94 184 LYS A O 1
ATOM 1471 N N . ALA A 1 185 ? -20.111 10.633 2.686 1.00 86.50 185 ALA A N 1
ATOM 1472 C CA . ALA A 1 185 ? -20.435 12.028 2.453 1.00 86.50 185 ALA A CA 1
ATOM 1473 C C . ALA A 1 185 ? -20.373 12.360 0.949 1.00 86.50 185 ALA A C 1
ATOM 1475 O O . ALA A 1 185 ? -19.642 11.726 0.174 1.00 86.50 185 ALA A O 1
ATOM 1476 N N . ARG A 1 186 ? -21.161 13.361 0.531 1.00 92.94 186 ARG A N 1
ATOM 1477 C CA . ARG A 1 186 ? -21.147 13.868 -0.848 1.00 92.94 186 ARG A CA 1
ATOM 1478 C C . ARG A 1 186 ? -19.725 14.286 -1.210 1.00 92.94 186 ARG A C 1
ATOM 1480 O O . ARG A 1 186 ? -19.069 14.941 -0.422 1.00 92.94 186 ARG A O 1
ATOM 1487 N N . PHE A 1 187 ? -19.257 13.943 -2.402 1.00 95.81 187 PHE A N 1
ATOM 1488 C CA . PHE A 1 187 ? -17.935 14.370 -2.844 1.00 95.81 187 PHE A CA 1
ATOM 1489 C C . PHE A 1 187 ? -17.981 15.800 -3.398 1.00 95.81 187 PHE A C 1
ATOM 1491 O O . PHE A 1 187 ? -18.734 16.071 -4.336 1.00 95.81 187 PHE A O 1
ATOM 1498 N N . VAL A 1 188 ? -17.164 16.697 -2.843 1.00 96.44 188 VAL A N 1
ATOM 1499 C CA . VAL A 1 188 ? -16.914 18.035 -3.403 1.00 96.44 188 VAL A CA 1
ATOM 1500 C C . VAL A 1 188 ? -15.660 17.965 -4.264 1.00 96.44 188 VAL A C 1
ATOM 1502 O O . VAL A 1 188 ? -14.638 17.430 -3.844 1.00 96.44 188 VAL A O 1
ATOM 1505 N N . GLU A 1 189 ? -15.729 18.477 -5.489 1.00 96.38 189 GLU A N 1
ATOM 1506 C CA . GLU A 1 189 ? -14.655 18.307 -6.463 1.00 96.38 189 GLU A CA 1
ATOM 1507 C C . GLU A 1 189 ? -13.488 19.273 -6.205 1.00 96.38 189 GLU A C 1
ATOM 1509 O O . GLU A 1 189 ? -13.694 20.492 -6.165 1.00 96.38 189 GLU A O 1
ATOM 1514 N N . PRO A 1 190 ? -12.250 18.761 -6.092 1.00 96.56 190 PRO A N 1
ATOM 1515 C CA . PRO A 1 190 ? -11.058 19.588 -6.174 1.00 96.56 190 PRO A CA 1
ATOM 1516 C C . PRO A 1 190 ? -10.750 19.952 -7.634 1.00 96.56 190 PRO A C 1
ATOM 1518 O O . PRO A 1 190 ? -10.802 19.110 -8.531 1.00 96.56 190 PRO A O 1
ATOM 1521 N N . ILE A 1 191 ? -10.385 21.211 -7.868 1.00 95.62 191 ILE A N 1
ATOM 1522 C CA . ILE A 1 191 ? -9.956 21.726 -9.171 1.00 95.62 191 ILE A CA 1
ATOM 1523 C C . ILE A 1 191 ? -8.443 21.937 -9.113 1.00 95.62 191 ILE A C 1
ATOM 1525 O O . ILE A 1 191 ? -7.953 22.692 -8.274 1.00 95.62 191 ILE A O 1
ATOM 1529 N N . PHE A 1 192 ? -7.710 21.272 -10.005 1.00 95.56 192 PHE A N 1
ATOM 1530 C CA . PHE A 1 192 ? -6.247 21.281 -10.038 1.00 95.56 192 PHE A CA 1
ATOM 1531 C C . PHE A 1 192 ? -5.687 22.120 -11.187 1.00 95.56 192 PHE A C 1
ATOM 1533 O O . PHE A 1 192 ? -6.296 22.213 -12.254 1.00 95.56 192 PHE A O 1
ATOM 1540 N N . ASP A 1 193 ? -4.487 22.659 -10.977 1.00 92.94 193 ASP A N 1
ATOM 1541 C CA . ASP A 1 193 ? -3.667 23.259 -12.026 1.00 92.94 193 ASP A CA 1
ATOM 1542 C C . ASP A 1 193 ? -2.733 22.205 -12.638 1.00 92.94 193 ASP A C 1
ATOM 1544 O O . ASP A 1 193 ? -1.674 21.880 -12.098 1.00 92.94 193 ASP A O 1
ATOM 1548 N N . TYR A 1 194 ? -3.139 21.647 -13.778 1.00 90.94 194 TYR A N 1
ATOM 1549 C CA . TYR A 1 194 ? -2.391 20.588 -14.455 1.00 90.94 194 TYR A CA 1
ATOM 1550 C C . TYR A 1 194 ? -1.066 21.055 -15.074 1.00 90.94 194 TYR A C 1
ATOM 1552 O O . TYR A 1 194 ? -0.278 20.194 -15.468 1.00 90.94 194 TYR A O 1
ATOM 1560 N N . GLU A 1 195 ? -0.779 22.359 -15.139 1.00 88.19 195 GLU A N 1
ATOM 1561 C CA . GLU A 1 195 ? 0.530 22.848 -15.594 1.00 88.19 195 GLU A CA 1
ATOM 1562 C C . GLU A 1 195 ? 1.650 22.403 -14.641 1.00 88.19 195 GLU A C 1
ATOM 1564 O O . GLU A 1 195 ? 2.754 22.071 -15.075 1.00 88.19 195 GLU A O 1
ATOM 1569 N N . LEU A 1 196 ? 1.337 22.271 -13.347 1.00 87.25 196 LEU A N 1
ATOM 1570 C CA . LEU A 1 196 ? 2.279 21.824 -12.319 1.00 87.25 196 LEU A CA 1
ATOM 1571 C C . LEU A 1 196 ? 2.502 20.303 -12.305 1.00 87.25 196 LEU A C 1
ATOM 1573 O O . LEU A 1 196 ? 3.473 19.832 -11.709 1.00 87.25 196 LEU A O 1
ATOM 1577 N N . LEU A 1 197 ? 1.643 19.516 -12.968 1.00 90.31 197 LEU A N 1
ATOM 1578 C CA . LEU A 1 197 ? 1.672 18.048 -12.910 1.00 90.31 197 LEU A CA 1
ATOM 1579 C C . LEU A 1 197 ? 3.019 17.473 -13.374 1.00 90.31 197 LEU A C 1
ATOM 1581 O O . LEU A 1 197 ? 3.527 16.518 -12.785 1.00 90.31 197 LEU A O 1
ATOM 1585 N N . ALA A 1 198 ? 3.619 18.069 -14.408 1.00 87.69 198 ALA A N 1
ATOM 1586 C CA . ALA A 1 198 ? 4.868 17.582 -14.985 1.00 87.69 198 ALA A CA 1
ATOM 1587 C C . ALA A 1 198 ? 6.014 17.555 -13.961 1.00 87.69 198 ALA A C 1
ATOM 1589 O O . ALA A 1 198 ? 6.761 16.580 -13.921 1.00 87.69 198 ALA A O 1
ATOM 1590 N N . GLY A 1 199 ? 6.123 18.582 -13.109 1.00 87.44 199 GLY A N 1
ATOM 1591 C CA . GLY A 1 199 ? 7.183 18.670 -12.101 1.00 87.44 199 GLY A CA 1
ATOM 1592 C C . GLY A 1 199 ? 7.120 17.536 -11.077 1.00 87.44 199 GLY A C 1
ATOM 1593 O O . GLY A 1 199 ? 8.151 16.977 -10.709 1.00 87.44 199 GLY A O 1
ATOM 1594 N N . PHE A 1 200 ? 5.912 17.135 -10.676 1.00 90.62 200 PHE A N 1
ATOM 1595 C CA . PHE A 1 200 ? 5.715 16.015 -9.755 1.00 90.62 200 PHE A CA 1
ATOM 1596 C C . PHE A 1 200 ? 6.079 14.669 -10.394 1.00 90.62 200 PHE A C 1
ATOM 1598 O O . PHE A 1 200 ? 6.692 13.824 -9.747 1.00 90.62 200 PHE A O 1
ATOM 1605 N N . LEU A 1 201 ? 5.769 14.471 -11.677 1.00 92.81 201 LEU A N 1
ATOM 1606 C CA . LEU A 1 201 ? 6.038 13.203 -12.359 1.00 92.81 201 LEU A CA 1
ATOM 1607 C C . LEU A 1 201 ? 7.530 12.963 -12.643 1.00 92.81 201 LEU A C 1
ATOM 1609 O O . LEU A 1 201 ? 7.963 11.814 -12.584 1.00 92.81 201 LEU A O 1
ATOM 1613 N N . VAL A 1 202 ? 8.327 14.017 -12.883 1.00 91.62 202 VAL A N 1
ATOM 1614 C CA . VAL A 1 202 ? 9.788 13.889 -13.097 1.00 91.62 202 VAL A CA 1
ATOM 1615 C C . VAL A 1 202 ? 10.455 13.187 -11.914 1.00 91.62 202 VAL A C 1
ATOM 1617 O O . VAL A 1 202 ? 11.309 12.318 -12.104 1.00 91.62 202 VAL A O 1
ATOM 1620 N N . ASN A 1 203 ? 10.057 13.544 -10.691 1.00 86.44 203 ASN A N 1
ATOM 1621 C CA . ASN A 1 203 ? 10.641 12.982 -9.476 1.00 86.44 203 ASN A CA 1
ATOM 1622 C C . ASN A 1 203 ? 10.348 11.484 -9.342 1.00 86.44 203 ASN A C 1
ATOM 1624 O O . ASN A 1 203 ? 11.241 10.726 -8.954 1.00 86.44 203 ASN A O 1
ATOM 1628 N N . ALA A 1 204 ? 9.134 11.056 -9.704 1.00 90.44 204 ALA A N 1
ATOM 1629 C CA . ALA A 1 204 ? 8.735 9.655 -9.639 1.00 90.44 204 ALA A CA 1
ATOM 1630 C C . ALA A 1 204 ? 9.534 8.796 -10.630 1.00 90.44 204 ALA A C 1
ATOM 1632 O O . ALA A 1 204 ? 10.177 7.818 -10.241 1.00 90.44 204 ALA A O 1
ATOM 1633 N N . THR A 1 205 ? 9.554 9.188 -11.910 1.00 94.31 205 THR A N 1
ATOM 1634 C CA . THR A 1 205 ? 10.216 8.387 -12.952 1.00 94.31 205 THR A CA 1
ATOM 1635 C C . THR A 1 205 ? 11.733 8.365 -12.774 1.00 94.31 205 THR A C 1
ATOM 1637 O O . THR A 1 205 ? 12.357 7.312 -12.899 1.00 94.31 205 THR A O 1
ATOM 1640 N N . THR A 1 206 ? 12.342 9.490 -12.383 1.00 92.12 206 THR A N 1
ATOM 1641 C CA . THR A 1 206 ? 13.794 9.571 -12.149 1.00 92.12 206 THR A CA 1
ATOM 1642 C C . THR A 1 206 ? 14.232 8.698 -10.973 1.00 92.12 206 THR A C 1
ATOM 1644 O O . THR A 1 206 ? 15.225 7.975 -11.079 1.00 92.12 206 THR A O 1
ATOM 1647 N N . SER A 1 207 ? 13.488 8.738 -9.862 1.00 88.81 207 SER A N 1
ATOM 1648 C CA . SER A 1 207 ? 13.775 7.925 -8.673 1.00 88.81 207 SER A CA 1
ATOM 1649 C C . SER A 1 207 ? 13.731 6.430 -8.985 1.00 88.81 207 SER A C 1
ATOM 1651 O O . SER A 1 207 ? 14.662 5.707 -8.623 1.00 88.81 207 SER A O 1
ATOM 1653 N N . LEU A 1 208 ? 12.696 5.975 -9.704 1.00 92.25 208 LEU A N 1
ATOM 1654 C CA . LEU A 1 208 ? 12.565 4.570 -10.087 1.00 92.25 208 LEU A CA 1
ATOM 1655 C C . LEU A 1 208 ? 13.703 4.129 -11.013 1.00 92.25 208 LEU A C 1
ATOM 1657 O O . LEU A 1 208 ? 14.378 3.140 -10.730 1.00 92.25 208 LEU A O 1
ATOM 1661 N N . ARG A 1 209 ? 13.956 4.883 -12.090 1.00 93.69 209 ARG A N 1
ATOM 1662 C CA . ARG A 1 209 ? 15.024 4.572 -13.050 1.00 93.69 209 ARG A CA 1
ATOM 1663 C C . ARG A 1 209 ? 16.379 4.448 -12.372 1.00 93.69 209 ARG A C 1
ATOM 1665 O O . ARG A 1 209 ? 17.113 3.505 -12.641 1.00 93.69 209 ARG A O 1
ATOM 1672 N N . ARG A 1 210 ? 16.702 5.371 -11.462 1.00 92.06 210 ARG A N 1
ATOM 1673 C CA . ARG A 1 210 ? 17.959 5.330 -10.710 1.00 92.06 210 ARG A CA 1
ATOM 1674 C C . ARG A 1 210 ? 18.054 4.076 -9.841 1.00 92.06 210 ARG A C 1
ATOM 1676 O O . ARG A 1 210 ? 19.055 3.371 -9.917 1.00 92.06 210 ARG A O 1
ATOM 1683 N N . ALA A 1 211 ? 17.010 3.774 -9.068 1.00 90.75 211 ALA A N 1
ATOM 1684 C CA . ALA A 1 211 ? 16.978 2.585 -8.216 1.00 90.75 211 ALA A CA 1
ATOM 1685 C C . ALA A 1 211 ? 17.156 1.288 -9.027 1.00 90.75 211 ALA A C 1
ATOM 1687 O O . ALA A 1 211 ? 17.924 0.405 -8.638 1.00 90.75 211 ALA A O 1
ATOM 1688 N N . TRP A 1 212 ? 16.502 1.194 -10.187 1.00 93.00 212 TRP A N 1
ATOM 1689 C CA . TRP A 1 212 ? 16.587 0.028 -11.066 1.00 93.00 212 TRP A CA 1
ATOM 1690 C C . TRP A 1 212 ? 17.884 -0.032 -11.882 1.00 93.00 212 T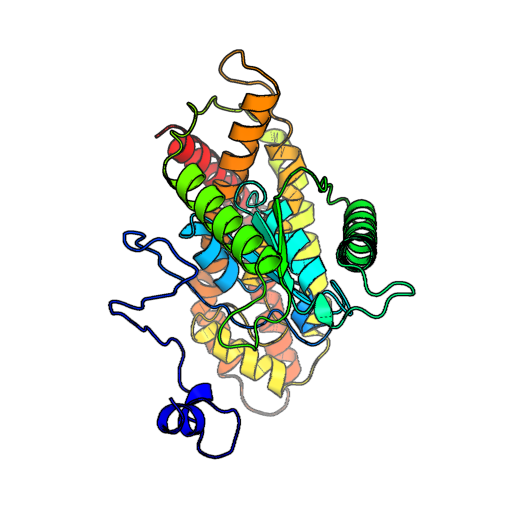RP A C 1
ATOM 1692 O O . TRP A 1 212 ? 18.371 -1.126 -12.174 1.00 93.00 212 TRP A O 1
ATOM 1702 N N . GLY A 1 213 ? 18.509 1.107 -12.181 1.00 91.50 213 GLY A N 1
ATOM 1703 C CA . GLY A 1 213 ? 19.871 1.177 -12.714 1.00 91.50 213 GLY A CA 1
ATOM 1704 C C . GLY A 1 213 ? 20.888 0.550 -11.762 1.00 91.50 213 GLY A C 1
ATOM 1705 O O . GLY A 1 213 ? 21.659 -0.321 -12.165 1.00 91.50 213 GLY A O 1
ATOM 1706 N N . ASP A 1 214 ? 20.829 0.905 -10.480 1.00 88.62 214 ASP A N 1
ATOM 1707 C CA . ASP A 1 214 ? 21.720 0.347 -9.455 1.00 88.62 214 ASP A CA 1
ATOM 1708 C C . ASP A 1 214 ? 21.432 -1.147 -9.199 1.00 88.62 214 ASP A C 1
ATOM 1710 O O . ASP A 1 214 ? 22.344 -1.975 -9.059 1.00 88.62 214 ASP A O 1
ATOM 1714 N N . TYR A 1 215 ? 20.150 -1.528 -9.178 1.00 86.25 215 TYR A N 1
ATOM 1715 C CA . TYR A 1 215 ? 19.743 -2.923 -9.011 1.00 86.25 215 TYR A CA 1
ATOM 1716 C C . TYR A 1 215 ? 20.235 -3.805 -10.161 1.00 86.25 215 TYR A C 1
ATOM 1718 O O . TYR A 1 215 ? 20.847 -4.842 -9.917 1.00 86.25 215 TYR A O 1
ATOM 1726 N N . THR A 1 216 ? 20.000 -3.407 -11.410 1.00 87.88 216 THR A N 1
ATOM 1727 C CA . THR A 1 216 ? 20.373 -4.223 -12.574 1.00 87.88 216 THR A CA 1
ATOM 1728 C C . THR A 1 216 ? 21.886 -4.379 -12.706 1.00 87.88 216 THR A C 1
ATOM 1730 O O . THR A 1 216 ? 22.355 -5.401 -13.200 1.00 87.88 216 THR A O 1
ATOM 1733 N N . GLN A 1 217 ? 22.683 -3.437 -12.199 1.00 86.12 217 GLN A N 1
ATOM 1734 C CA . GLN A 1 217 ? 24.142 -3.578 -12.142 1.00 86.12 217 GLN A CA 1
ATOM 1735 C C . GLN A 1 217 ? 24.615 -4.570 -11.066 1.00 86.12 217 GLN A C 1
ATOM 1737 O O . GLN A 1 217 ? 25.657 -5.219 -11.227 1.00 86.12 217 GLN A O 1
ATOM 1742 N N . SER A 1 218 ? 23.840 -4.729 -9.994 1.00 79.31 218 SER A N 1
ATOM 1743 C CA . SER A 1 218 ? 24.119 -5.631 -8.876 1.00 79.31 218 SER A CA 1
ATOM 1744 C C . SER A 1 218 ? 23.330 -6.950 -8.989 1.00 79.31 218 SER A C 1
ATOM 1746 O O . SER A 1 218 ? 22.525 -7.152 -9.891 1.00 79.31 218 SER A O 1
ATOM 1748 N N . GLY A 1 219 ? 23.608 -7.939 -8.136 1.00 77.75 219 GLY A N 1
ATOM 1749 C CA . GLY A 1 219 ? 22.820 -9.182 -8.076 1.00 77.75 219 GLY A CA 1
ATOM 1750 C C . GLY A 1 219 ? 23.248 -10.322 -9.017 1.00 77.75 219 GLY A C 1
ATOM 1751 O O . GLY A 1 219 ? 23.852 -10.131 -10.077 1.00 77.75 219 GLY A O 1
ATOM 1752 N N . ALA A 1 220 ? 22.943 -11.548 -8.587 1.00 84.69 220 ALA A N 1
ATOM 1753 C CA . ALA A 1 220 ? 23.318 -12.778 -9.277 1.00 84.69 220 ALA A CA 1
ATOM 1754 C C . ALA A 1 220 ? 22.445 -13.035 -10.516 1.00 84.69 220 ALA A C 1
ATOM 1756 O O . ALA A 1 220 ? 21.248 -12.748 -10.518 1.00 84.69 220 ALA A O 1
ATOM 1757 N N . TRP A 1 221 ? 23.037 -13.642 -11.549 1.00 87.25 221 TRP A N 1
ATOM 1758 C CA . TRP A 1 221 ? 22.348 -14.024 -12.789 1.00 87.25 221 TRP A CA 1
ATOM 1759 C C . TRP A 1 221 ? 21.075 -14.839 -12.537 1.00 87.25 221 TRP A C 1
ATOM 1761 O O . TRP A 1 221 ? 20.044 -14.573 -13.146 1.00 87.25 221 TRP A O 1
ATOM 1771 N N . GLN A 1 222 ? 21.121 -15.802 -11.610 1.00 89.62 222 GLN A N 1
ATOM 1772 C CA . GLN A 1 222 ? 19.964 -16.638 -11.287 1.00 89.62 222 GLN A CA 1
ATOM 1773 C C . GLN A 1 222 ? 18.785 -15.817 -10.748 1.00 89.62 222 GLN A C 1
ATOM 1775 O O . GLN A 1 222 ? 17.640 -16.134 -11.060 1.00 89.62 222 GLN A O 1
ATOM 1780 N N . THR A 1 223 ? 19.054 -14.757 -9.979 1.00 90.88 223 THR A N 1
ATOM 1781 C CA . THR A 1 223 ? 18.017 -13.867 -9.441 1.00 90.88 223 THR A CA 1
ATOM 1782 C C . THR A 1 223 ? 17.348 -13.076 -10.557 1.00 90.88 223 THR A C 1
ATOM 1784 O O . THR A 1 223 ? 16.126 -13.090 -10.647 1.00 90.88 223 THR A O 1
ATOM 1787 N N . HIS A 1 224 ? 18.143 -12.444 -11.428 1.00 91.69 224 HIS A N 1
ATOM 1788 C CA . HIS A 1 224 ? 17.639 -11.690 -12.585 1.00 91.69 224 HIS A CA 1
ATOM 1789 C C . HIS A 1 224 ? 16.824 -12.574 -13.524 1.00 91.69 224 HIS A C 1
ATOM 1791 O O . HIS A 1 224 ? 15.737 -12.199 -13.949 1.00 91.69 224 HIS A O 1
ATOM 1797 N N . ARG A 1 225 ? 17.308 -13.793 -13.782 1.00 92.31 225 ARG A N 1
ATOM 1798 C CA . ARG A 1 225 ? 16.614 -14.754 -14.637 1.00 92.31 225 ARG A CA 1
ATOM 1799 C C . ARG A 1 225 ? 15.282 -15.198 -14.034 1.00 92.31 225 ARG A C 1
ATOM 1801 O O . ARG A 1 225 ? 14.279 -15.211 -14.735 1.00 92.31 225 ARG A O 1
ATOM 1808 N N . ALA A 1 226 ? 15.259 -15.558 -12.750 1.00 93.56 226 ALA A N 1
ATOM 1809 C CA . ALA A 1 226 ? 14.025 -15.946 -12.066 1.00 93.56 226 ALA A CA 1
ATOM 1810 C C . ALA A 1 226 ? 13.010 -14.793 -12.010 1.00 93.56 226 ALA A C 1
ATOM 1812 O O . ALA A 1 226 ? 11.817 -15.021 -12.193 1.00 93.56 226 ALA A O 1
ATOM 1813 N N . PHE A 1 227 ? 13.488 -13.566 -11.803 1.00 94.94 227 PHE A N 1
ATOM 1814 C CA . PHE A 1 227 ? 12.669 -12.362 -11.867 1.00 94.94 227 PHE A CA 1
ATOM 1815 C C . PHE A 1 227 ? 12.064 -12.161 -13.265 1.00 94.94 227 PHE A C 1
ATOM 1817 O O . PHE A 1 227 ? 10.845 -12.069 -13.369 1.00 94.94 227 PHE A O 1
ATOM 1824 N N . ALA A 1 228 ? 12.872 -12.201 -14.331 1.00 95.31 228 ALA A N 1
ATOM 1825 C CA . ALA A 1 228 ? 12.390 -12.050 -15.707 1.00 95.31 228 ALA A CA 1
ATOM 1826 C C . ALA A 1 228 ? 11.327 -13.101 -16.081 1.00 95.31 228 ALA A C 1
ATOM 1828 O O . ALA A 1 228 ? 10.296 -12.750 -16.644 1.00 95.31 228 ALA A O 1
ATOM 1829 N N . TYR A 1 229 ? 11.514 -14.370 -15.689 1.00 95.56 229 TYR A N 1
ATOM 1830 C CA . TYR A 1 229 ? 10.484 -15.403 -15.874 1.00 95.56 229 TYR A CA 1
ATOM 1831 C C . TYR A 1 229 ? 9.165 -15.053 -15.185 1.00 95.56 229 TYR A C 1
ATOM 1833 O O . TYR A 1 229 ? 8.097 -15.204 -15.771 1.00 95.56 229 TYR A O 1
ATOM 1841 N N . ARG A 1 230 ? 9.217 -14.575 -13.942 1.00 95.31 230 ARG A N 1
ATOM 1842 C CA . ARG A 1 230 ? 8.004 -14.208 -13.207 1.00 95.31 230 ARG A CA 1
ATOM 1843 C C . ARG A 1 230 ? 7.284 -13.025 -13.845 1.00 95.31 230 ARG A C 1
ATOM 1845 O O . ARG A 1 230 ? 6.066 -13.090 -13.985 1.00 95.31 230 ARG A O 1
ATOM 1852 N N . MET A 1 231 ? 8.023 -12.010 -14.291 1.00 96.69 231 MET A N 1
ATOM 1853 C CA . MET A 1 231 ? 7.435 -10.879 -15.015 1.00 96.69 231 MET A CA 1
ATOM 1854 C C . MET A 1 231 ? 6.819 -11.336 -16.346 1.00 96.69 231 MET A C 1
ATOM 1856 O O . MET A 1 231 ? 5.708 -10.928 -16.669 1.00 96.69 231 MET A O 1
ATOM 1860 N N . SER A 1 232 ? 7.460 -12.272 -17.064 1.00 96.38 232 SER A N 1
ATOM 1861 C CA . SER A 1 232 ? 6.884 -12.867 -18.283 1.00 96.38 232 SER A CA 1
ATOM 1862 C C . SER A 1 232 ? 5.562 -13.600 -18.011 1.00 96.38 232 SER A C 1
ATOM 1864 O O . SER A 1 232 ? 4.669 -13.614 -18.845 1.00 96.38 232 SER A O 1
ATOM 1866 N N . TRP A 1 233 ? 5.359 -14.125 -16.801 1.00 95.25 233 TRP A N 1
ATOM 1867 C CA . TRP A 1 233 ? 4.079 -14.701 -16.369 1.00 95.25 233 TRP A CA 1
ATOM 1868 C C . TRP A 1 233 ? 3.106 -13.677 -15.775 1.00 95.25 233 TRP A C 1
ATOM 1870 O O . TRP A 1 233 ? 2.146 -14.070 -15.111 1.00 95.25 233 TRP A O 1
ATOM 1880 N N . ARG A 1 234 ? 3.349 -12.376 -15.983 1.00 94.19 234 ARG A N 1
ATOM 1881 C CA . ARG A 1 234 ? 2.566 -11.261 -15.426 1.00 94.19 234 ARG A CA 1
ATOM 1882 C C . ARG A 1 234 ? 2.457 -11.301 -13.900 1.00 94.19 234 ARG A C 1
ATOM 1884 O O . ARG A 1 234 ? 1.445 -10.905 -13.325 1.00 94.19 234 ARG A O 1
ATOM 1891 N N . GLN A 1 235 ? 3.487 -11.805 -13.224 1.00 93.94 235 GLN A N 1
ATOM 1892 C CA . GLN A 1 235 ? 3.604 -11.632 -11.779 1.00 93.94 235 GLN A CA 1
ATOM 1893 C C . GLN A 1 235 ? 4.196 -10.254 -11.487 1.00 93.94 235 GLN A C 1
ATOM 1895 O O . GLN A 1 235 ? 5.091 -9.807 -12.193 1.00 93.94 235 GLN A O 1
ATOM 1900 N N . ASP A 1 236 ? 3.733 -9.610 -10.418 1.00 92.31 236 ASP A N 1
ATOM 1901 C CA . ASP A 1 236 ? 4.148 -8.244 -10.072 1.00 92.31 236 ASP A CA 1
ATOM 1902 C C . ASP A 1 236 ? 5.559 -8.155 -9.462 1.00 92.31 236 ASP A C 1
ATOM 1904 O O . ASP A 1 236 ? 6.132 -7.066 -9.375 1.00 92.31 236 ASP A O 1
ATOM 1908 N N . GLU A 1 237 ? 6.096 -9.276 -8.960 1.00 92.88 237 GLU A N 1
ATOM 1909 C CA . GLU A 1 237 ? 7.308 -9.268 -8.140 1.00 92.88 237 GLU A CA 1
ATOM 1910 C C . GLU A 1 237 ? 8.069 -10.601 -8.032 1.00 92.88 237 GLU A C 1
ATOM 1912 O O . GLU A 1 237 ? 7.573 -11.693 -8.330 1.00 92.88 237 GLU A O 1
ATOM 1917 N N . PHE A 1 238 ? 9.303 -10.503 -7.525 1.00 91.00 238 PHE A N 1
ATOM 1918 C CA . PHE A 1 238 ? 10.098 -11.627 -7.032 1.00 91.00 238 PHE A CA 1
ATOM 1919 C C . PHE A 1 238 ? 10.962 -11.208 -5.835 1.00 91.00 238 PHE A C 1
ATOM 1921 O O . PHE A 1 238 ? 11.914 -10.443 -5.991 1.00 91.00 238 PHE A O 1
ATOM 1928 N N . ARG A 1 239 ? 10.698 -11.769 -4.646 1.00 86.69 239 ARG A N 1
ATOM 1929 C CA . ARG A 1 239 ? 11.410 -11.417 -3.399 1.00 86.69 239 ARG A CA 1
ATOM 1930 C C . ARG A 1 239 ? 11.317 -9.908 -3.124 1.00 86.69 239 ARG A C 1
ATOM 1932 O O . ARG A 1 239 ? 10.228 -9.348 -3.109 1.00 86.69 239 ARG A O 1
ATOM 1939 N N . TRP A 1 240 ? 12.451 -9.229 -2.950 1.00 87.12 240 TRP A N 1
ATOM 1940 C CA . TRP A 1 240 ? 12.532 -7.778 -2.763 1.00 87.12 240 TRP A CA 1
ATOM 1941 C C . TRP A 1 240 ? 12.395 -6.967 -4.064 1.00 87.12 240 TRP A C 1
ATOM 1943 O O . TRP A 1 240 ? 12.536 -5.751 -4.018 1.00 87.12 240 TRP A O 1
ATOM 1953 N N . LEU A 1 241 ? 12.174 -7.606 -5.216 1.00 91.69 241 LEU A N 1
ATOM 1954 C CA . LEU A 1 241 ? 12.065 -6.945 -6.519 1.00 91.69 241 LEU A CA 1
ATOM 1955 C C . LEU A 1 241 ? 10.603 -6.720 -6.851 1.00 91.69 241 LEU A C 1
ATOM 1957 O O . LEU A 1 241 ? 9.919 -7.653 -7.276 1.00 91.69 241 LEU A O 1
ATOM 1961 N N . LYS A 1 242 ? 10.134 -5.495 -6.628 1.00 93.62 242 LYS A N 1
ATOM 1962 C CA . LYS A 1 242 ? 8.708 -5.166 -6.663 1.00 93.62 242 LYS A CA 1
ATOM 1963 C C . LYS A 1 242 ? 8.453 -3.954 -7.570 1.00 93.62 242 LYS A C 1
ATOM 1965 O O . LYS A 1 242 ? 7.939 -2.951 -7.079 1.00 93.62 242 LYS A O 1
ATOM 1970 N N . PRO A 1 243 ? 8.806 -4.004 -8.873 1.00 95.62 243 PRO A N 1
ATOM 1971 C CA . PRO A 1 243 ? 8.780 -2.831 -9.760 1.00 95.62 243 PRO A CA 1
ATOM 1972 C C . PRO A 1 243 ? 7.406 -2.163 -9.809 1.00 95.62 243 PRO A C 1
ATOM 1974 O O . PRO A 1 243 ? 7.307 -0.940 -9.745 1.00 95.62 243 PRO A O 1
ATOM 1977 N N . VAL A 1 244 ? 6.340 -2.968 -9.853 1.00 96.81 244 VAL A N 1
ATOM 1978 C CA . VAL A 1 244 ? 4.960 -2.479 -9.887 1.00 96.81 244 VAL A CA 1
ATOM 1979 C C . VAL A 1 244 ? 4.618 -1.713 -8.608 1.00 96.81 244 VAL A C 1
ATOM 1981 O O . VAL A 1 244 ? 4.106 -0.594 -8.667 1.00 96.81 244 VAL A O 1
ATOM 1984 N N . ALA A 1 245 ? 4.922 -2.280 -7.438 1.00 94.69 245 ALA A N 1
ATOM 1985 C CA . ALA A 1 245 ? 4.644 -1.628 -6.161 1.00 94.69 245 ALA A CA 1
ATOM 1986 C C . ALA A 1 245 ? 5.515 -0.378 -5.960 1.00 94.69 245 ALA A C 1
ATOM 1988 O O . ALA A 1 245 ? 5.004 0.672 -5.574 1.00 94.69 245 ALA A O 1
ATOM 1989 N N . GLU A 1 246 ? 6.811 -0.475 -6.263 1.00 94.81 246 GLU A N 1
ATOM 1990 C CA . GLU A 1 246 ? 7.778 0.620 -6.140 1.00 94.81 246 GLU A CA 1
ATOM 1991 C C . GLU A 1 246 ? 7.392 1.808 -7.012 1.00 94.81 246 GLU A C 1
ATOM 1993 O O . GLU A 1 246 ? 7.362 2.939 -6.525 1.00 94.81 246 GLU A O 1
ATOM 1998 N N . PHE A 1 247 ? 7.042 1.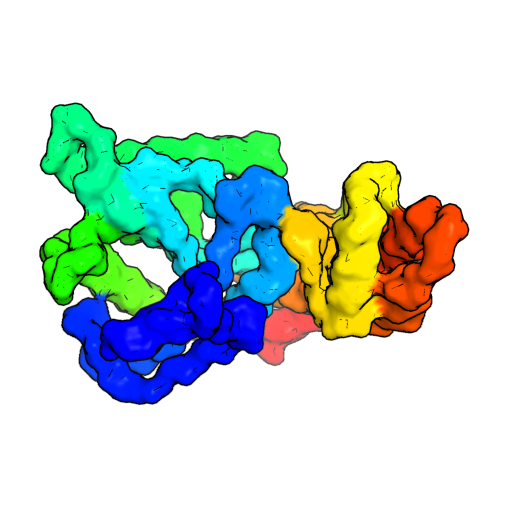564 -8.276 1.00 96.31 247 PHE A N 1
ATOM 1999 C CA . PHE A 1 247 ? 6.651 2.643 -9.170 1.00 96.31 247 PHE A CA 1
ATOM 2000 C C . PHE A 1 247 ? 5.306 3.251 -8.768 1.00 96.31 247 PHE A C 1
ATOM 2002 O O . PHE A 1 247 ? 5.172 4.474 -8.737 1.00 96.31 247 PHE A O 1
ATOM 2009 N N . THR A 1 248 ? 4.341 2.422 -8.360 1.00 96.44 248 THR A N 1
ATOM 2010 C CA . THR A 1 248 ? 3.045 2.903 -7.858 1.00 96.44 248 THR A CA 1
ATOM 2011 C C . THR A 1 248 ? 3.225 3.825 -6.654 1.00 96.44 248 THR A C 1
ATOM 2013 O O . THR A 1 248 ? 2.709 4.942 -6.660 1.00 96.44 248 THR A O 1
ATOM 2016 N N . ILE A 1 249 ? 3.989 3.404 -5.639 1.00 93.88 249 ILE A N 1
ATOM 2017 C CA . ILE A 1 249 ? 4.261 4.237 -4.461 1.00 93.88 249 ILE A CA 1
ATOM 2018 C C . ILE A 1 249 ? 5.048 5.489 -4.849 1.00 93.88 249 ILE A C 1
ATOM 2020 O O . ILE A 1 249 ? 4.702 6.577 -4.401 1.00 93.88 249 ILE A O 1
ATOM 2024 N N . SER A 1 250 ? 6.036 5.380 -5.740 1.00 94.06 250 SER A N 1
ATOM 2025 C CA . SER A 1 250 ? 6.796 6.539 -6.213 1.00 94.06 250 SER A CA 1
ATOM 2026 C C . SER A 1 250 ? 5.903 7.593 -6.883 1.00 94.06 250 SER A C 1
ATOM 2028 O O . SER A 1 250 ? 6.028 8.786 -6.587 1.00 94.06 250 SER A O 1
ATOM 2030 N N . LEU A 1 251 ? 4.956 7.171 -7.730 1.00 95.81 251 LEU A N 1
ATOM 2031 C CA . LEU A 1 251 ? 3.974 8.061 -8.354 1.00 95.81 251 LEU A CA 1
ATOM 2032 C C . LEU A 1 251 ? 3.024 8.668 -7.323 1.00 95.81 251 LEU A C 1
ATOM 2034 O O . LEU A 1 251 ? 2.838 9.883 -7.312 1.00 95.81 251 LEU A O 1
ATOM 2038 N N . VAL A 1 252 ? 2.447 7.847 -6.444 1.00 94.62 252 VAL A N 1
ATOM 2039 C CA . VAL A 1 252 ? 1.504 8.296 -5.409 1.00 94.62 252 VAL A CA 1
ATOM 2040 C C . VAL A 1 252 ? 2.154 9.329 -4.488 1.00 94.62 252 VAL A C 1
ATOM 2042 O O . VAL A 1 252 ? 1.596 10.410 -4.294 1.00 94.62 252 VAL A O 1
ATOM 2045 N N . THR A 1 253 ? 3.356 9.048 -3.989 1.00 92.31 253 THR A N 1
ATOM 2046 C CA . THR A 1 253 ? 4.102 9.962 -3.119 1.00 92.31 253 THR A CA 1
ATOM 2047 C C . THR A 1 253 ? 4.478 11.246 -3.842 1.00 92.31 253 THR A C 1
ATOM 2049 O O . THR A 1 253 ? 4.304 12.336 -3.296 1.00 92.31 253 THR A O 1
ATOM 2052 N N . SER A 1 254 ? 4.916 11.158 -5.100 1.00 92.69 254 SER A N 1
ATOM 2053 C CA . SER A 1 254 ? 5.268 12.356 -5.866 1.00 92.69 254 SER A CA 1
ATOM 2054 C C . SER A 1 254 ? 4.045 13.219 -6.196 1.00 92.69 254 SER A C 1
ATOM 2056 O O . SER A 1 254 ? 4.147 14.441 -6.204 1.00 92.69 254 SER A O 1
ATOM 2058 N N . LEU A 1 255 ? 2.874 12.613 -6.414 1.00 93.75 255 LEU A N 1
ATOM 2059 C CA . LEU A 1 25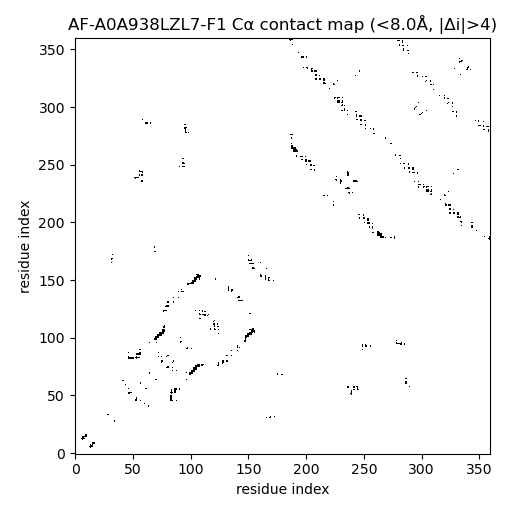5 ? 1.614 13.317 -6.679 1.00 93.75 255 LEU A CA 1
ATOM 2060 C C . LEU A 1 255 ? 0.908 13.807 -5.408 1.00 93.75 255 LEU A C 1
ATOM 2062 O O . LEU A 1 255 ? -0.013 14.622 -5.490 1.00 93.75 255 LEU A O 1
ATOM 2066 N N . ARG A 1 256 ? 1.320 13.360 -4.219 1.00 91.00 256 ARG A N 1
ATOM 2067 C CA . ARG A 1 256 ? 0.670 13.713 -2.950 1.00 91.00 256 ARG A CA 1
ATOM 2068 C C . ARG A 1 256 ? 0.549 15.228 -2.724 1.00 91.00 256 ARG A C 1
ATOM 2070 O O . ARG A 1 256 ? -0.553 15.651 -2.350 1.00 91.00 256 ARG A O 1
ATOM 2077 N N . PRO A 1 257 ? 1.582 16.068 -2.948 1.00 91.19 257 PRO A N 1
ATOM 2078 C CA . PRO A 1 257 ? 1.451 17.514 -2.772 1.00 91.19 257 PRO A CA 1
ATOM 2079 C C . PRO A 1 257 ? 0.471 18.138 -3.771 1.00 91.19 257 PRO A C 1
ATOM 2081 O O . PRO A 1 257 ? -0.281 19.030 -3.390 1.00 91.19 257 PRO A O 1
ATOM 2084 N N . PHE A 1 258 ? 0.430 17.632 -5.007 1.00 93.44 258 PHE A N 1
ATOM 2085 C CA . PHE A 1 258 ? -0.514 18.063 -6.040 1.00 93.44 258 PHE A CA 1
ATOM 2086 C C . PHE A 1 258 ? -1.965 17.764 -5.645 1.00 93.44 258 PHE A C 1
ATOM 2088 O O . PHE A 1 258 ? -2.811 18.653 -5.655 1.00 93.44 258 PHE A O 1
ATOM 2095 N N . VAL A 1 259 ? -2.247 16.526 -5.226 1.00 93.94 259 VAL A N 1
ATOM 2096 C CA . VAL A 1 259 ? -3.605 16.089 -4.853 1.00 93.94 259 VAL A CA 1
ATOM 2097 C C . VAL A 1 259 ? -4.083 16.749 -3.556 1.00 93.94 259 VAL A C 1
ATOM 2099 O O . VAL A 1 259 ? -5.269 17.034 -3.405 1.00 93.94 259 VAL A O 1
ATOM 2102 N N . SER A 1 260 ? -3.172 17.004 -2.614 1.00 92.00 260 SER A N 1
ATOM 2103 C CA . SER A 1 260 ? -3.527 17.567 -1.303 1.00 92.00 260 SER A CA 1
ATOM 2104 C C . SER A 1 260 ? -3.748 19.083 -1.330 1.00 92.00 260 SER A C 1
ATOM 2106 O O . SER A 1 260 ? -4.376 19.607 -0.415 1.00 92.00 260 SER A O 1
ATOM 2108 N N . ASN A 1 261 ? -3.260 19.784 -2.360 1.00 92.56 261 ASN A N 1
ATOM 2109 C CA . ASN A 1 261 ? -3.341 21.242 -2.473 1.00 92.56 261 ASN A CA 1
ATOM 2110 C C . ASN A 1 261 ? -4.005 21.646 -3.801 1.00 92.56 261 ASN A C 1
ATOM 2112 O O . ASN A 1 261 ? -3.327 22.141 -4.704 1.00 92.56 261 ASN A O 1
ATOM 2116 N N . PRO A 1 262 ? -5.322 21.420 -3.958 1.00 95.19 262 PRO A N 1
ATOM 2117 C CA . PRO A 1 262 ? -6.031 21.873 -5.146 1.00 95.19 262 PRO A CA 1
ATOM 2118 C C . PRO A 1 262 ? -6.026 23.401 -5.249 1.00 95.19 262 PRO A C 1
ATOM 2120 O O . PRO A 1 262 ? -6.060 24.100 -4.236 1.00 95.19 262 PRO A O 1
ATOM 2123 N N . LEU A 1 263 ? -6.064 23.914 -6.481 1.00 95.06 263 LEU A N 1
ATOM 2124 C CA . LEU A 1 263 ? -6.136 25.349 -6.767 1.00 95.06 263 LEU A CA 1
ATOM 2125 C C . LEU A 1 263 ? -7.386 25.975 -6.135 1.00 95.06 263 LEU A C 1
ATOM 2127 O O . LEU A 1 263 ? -7.341 27.073 -5.587 1.00 95.06 263 LEU A O 1
ATOM 2131 N N . ARG A 1 264 ? -8.517 25.271 -6.229 1.00 95.56 264 ARG A N 1
ATOM 2132 C CA . ARG A 1 264 ? -9.787 25.640 -5.595 1.00 95.56 264 ARG A CA 1
ATOM 2133 C C . ARG A 1 264 ? -10.704 24.426 -5.485 1.00 95.56 264 ARG A C 1
ATOM 2135 O O . ARG A 1 264 ? -10.434 23.377 -6.062 1.00 95.56 264 ARG A O 1
ATOM 2142 N N . TRP A 1 265 ? -11.813 24.593 -4.780 1.00 96.94 265 TRP A N 1
ATOM 2143 C CA . TRP A 1 265 ? -12.888 23.604 -4.699 1.00 96.94 265 TRP A CA 1
ATOM 2144 C C . TRP A 1 265 ? -14.078 24.055 -5.547 1.00 96.94 265 TRP A C 1
ATOM 2146 O O . TRP A 1 265 ? -14.264 25.255 -5.760 1.00 96.94 265 TRP A O 1
ATOM 2156 N N . SER A 1 266 ? -14.865 23.105 -6.053 1.00 95.31 266 SER A N 1
ATOM 2157 C CA . SER A 1 266 ? -16.062 23.402 -6.849 1.00 95.31 266 SER A CA 1
ATOM 2158 C C . SER A 1 266 ? -17.138 24.135 -6.046 1.00 95.31 266 SER A C 1
ATOM 2160 O O . SER A 1 266 ? -17.892 24.920 -6.611 1.00 95.31 266 SER A O 1
ATOM 2162 N N . GLU A 1 267 ? -17.202 23.875 -4.738 1.00 94.75 267 GLU A N 1
ATOM 2163 C CA . GLU A 1 267 ? -18.167 24.438 -3.791 1.00 94.75 267 GLU A CA 1
ATOM 2164 C C . GLU A 1 267 ? -17.461 24.765 -2.460 1.00 94.75 267 GLU A C 1
ATOM 2166 O O . GLU A 1 267 ? -16.402 24.209 -2.143 1.00 94.75 267 GLU A O 1
ATOM 2171 N N . GLU A 1 268 ? -18.036 25.673 -1.667 1.00 92.88 268 GLU A N 1
ATOM 2172 C CA . GLU A 1 268 ? -17.545 25.964 -0.318 1.00 92.88 268 GLU A CA 1
ATOM 2173 C C . GLU A 1 268 ? -17.846 24.791 0.623 1.00 92.88 268 GLU A C 1
ATOM 2175 O O . GLU A 1 268 ? -18.934 24.219 0.611 1.00 92.88 268 GLU A O 1
ATOM 2180 N N . THR A 1 269 ? -16.862 24.395 1.429 1.00 94.25 269 THR A N 1
ATOM 2181 C CA . THR A 1 269 ? -17.012 23.278 2.360 1.00 94.25 269 THR A CA 1
ATOM 2182 C C . THR A 1 269 ? -15.982 23.352 3.482 1.00 94.25 269 THR A C 1
ATOM 2184 O O . THR A 1 269 ? -14.983 24.069 3.374 1.00 94.25 269 THR A O 1
ATOM 2187 N N . THR A 1 270 ? -16.233 22.620 4.565 1.00 94.88 270 THR A N 1
ATOM 2188 C CA . THR A 1 270 ? -15.387 22.622 5.762 1.00 94.88 270 THR A CA 1
ATOM 2189 C C . THR A 1 270 ? -14.052 21.929 5.502 1.00 94.88 270 THR A C 1
ATOM 2191 O O . THR A 1 270 ? -13.944 21.033 4.667 1.00 94.88 270 THR A O 1
ATOM 2194 N N . GLU A 1 271 ? -13.019 22.298 6.258 1.00 92.44 271 GLU A N 1
ATOM 2195 C CA . GLU A 1 271 ? -11.699 21.665 6.156 1.00 92.44 271 GLU A CA 1
ATOM 2196 C C . GLU A 1 271 ? -11.751 20.149 6.410 1.00 92.44 271 GLU A C 1
ATOM 2198 O O . GLU A 1 271 ? -11.140 19.374 5.676 1.00 92.44 271 GLU A O 1
ATOM 2203 N N . ALA A 1 272 ? -12.549 19.712 7.390 1.00 91.25 272 ALA A N 1
ATOM 2204 C CA . ALA A 1 272 ? -12.747 18.294 7.682 1.00 91.25 272 ALA A CA 1
ATOM 2205 C C . ALA A 1 272 ? -13.324 17.533 6.476 1.00 91.25 272 ALA A C 1
ATOM 2207 O O . ALA A 1 272 ? -12.862 16.441 6.151 1.00 91.25 272 ALA A O 1
ATOM 2208 N N . HIS A 1 273 ? -14.292 18.130 5.776 1.00 93.12 273 HIS A N 1
ATOM 2209 C CA . HIS A 1 273 ? -14.891 17.523 4.594 1.00 93.12 273 HIS A CA 1
ATOM 2210 C C . HIS A 1 273 ? -13.955 17.550 3.374 1.00 93.12 273 HIS A C 1
ATOM 2212 O O . HIS A 1 273 ? -13.907 16.584 2.612 1.00 93.12 273 HIS A O 1
ATOM 2218 N N . ARG A 1 274 ? -13.142 18.607 3.222 1.00 94.56 274 ARG A N 1
ATOM 2219 C CA . ARG A 1 274 ? -12.058 18.647 2.222 1.00 94.56 274 ARG A CA 1
ATOM 2220 C C . ARG A 1 274 ? -11.067 17.510 2.442 1.00 94.56 274 ARG A C 1
ATOM 2222 O O . ARG A 1 274 ? -10.722 16.827 1.482 1.00 94.56 274 ARG A O 1
ATOM 2229 N N . LYS A 1 275 ? -10.644 17.277 3.692 1.00 90.94 275 LYS A N 1
ATOM 2230 C CA . LYS A 1 275 ? -9.741 16.172 4.047 1.00 90.94 275 LYS A CA 1
ATOM 2231 C C . LYS A 1 275 ? -10.344 14.822 3.647 1.00 90.94 275 LYS A C 1
ATOM 2233 O O . LYS A 1 275 ? -9.662 14.042 2.994 1.00 90.94 275 LYS A O 1
ATOM 2238 N N . ASP A 1 276 ? -11.616 14.578 3.960 1.00 90.75 276 ASP A N 1
ATOM 2239 C CA . ASP A 1 276 ? -12.314 13.344 3.561 1.00 90.75 276 ASP A CA 1
ATOM 2240 C C . ASP A 1 276 ? -12.359 13.159 2.031 1.00 90.75 276 ASP A C 1
ATOM 2242 O O . ASP A 1 276 ? -12.001 12.096 1.515 1.00 90.75 276 ASP A O 1
ATOM 2246 N N . CYS A 1 277 ? -12.692 14.217 1.281 1.00 94.81 277 CYS A N 1
ATOM 2247 C CA . CYS A 1 277 ? -12.678 14.185 -0.183 1.00 94.81 277 CYS A CA 1
ATOM 2248 C C . CYS A 1 277 ? -11.273 13.903 -0.743 1.00 94.81 277 CYS A C 1
ATOM 2250 O O . CYS A 1 277 ? -11.132 13.082 -1.651 1.00 94.81 277 CYS A O 1
ATOM 2252 N N . VAL A 1 278 ? -10.227 14.533 -0.196 1.00 94.06 278 VAL A N 1
ATOM 2253 C CA . VAL A 1 278 ? -8.835 14.274 -0.601 1.00 94.06 278 VAL A CA 1
ATOM 2254 C C . VAL A 1 278 ? -8.450 12.819 -0.338 1.00 94.06 278 VAL A C 1
ATOM 2256 O O . VAL A 1 278 ? -7.907 12.181 -1.233 1.00 94.06 278 VAL A O 1
ATOM 2259 N N . GLU A 1 279 ? -8.739 12.264 0.841 1.00 91.69 279 GLU A N 1
ATOM 2260 C CA . GLU A 1 279 ? -8.400 10.869 1.160 1.00 91.69 279 GLU A CA 1
ATOM 2261 C C . GLU A 1 279 ? -9.155 9.876 0.266 1.00 91.69 279 GLU A C 1
ATOM 2263 O O . GLU A 1 279 ? -8.572 8.909 -0.232 1.00 91.69 279 GLU A O 1
ATOM 2268 N N . ARG A 1 280 ? -10.434 10.145 -0.026 1.00 93.19 280 ARG A N 1
ATOM 2269 C CA . ARG A 1 280 ? -11.200 9.364 -1.005 1.00 93.19 280 ARG A CA 1
ATOM 2270 C C . ARG A 1 280 ? -10.552 9.419 -2.390 1.00 93.19 280 ARG A C 1
ATOM 2272 O O . ARG A 1 280 ? -10.406 8.376 -3.020 1.00 93.19 280 ARG A O 1
ATOM 2279 N N . LEU A 1 281 ? -10.150 10.604 -2.849 1.00 96.12 281 LEU A N 1
ATOM 2280 C CA . LEU A 1 281 ? -9.509 10.778 -4.151 1.00 96.12 281 LEU A CA 1
ATOM 2281 C C . LEU A 1 281 ? -8.128 10.113 -4.211 1.00 96.12 281 LEU A C 1
ATOM 2283 O O . LEU A 1 281 ? -7.833 9.459 -5.207 1.00 96.12 281 LEU A O 1
ATOM 2287 N N . LYS A 1 282 ? -7.305 10.228 -3.161 1.00 95.12 282 LYS A N 1
ATOM 2288 C CA . LYS A 1 282 ? -6.007 9.540 -3.066 1.00 95.12 282 LYS A CA 1
ATOM 2289 C C . LYS A 1 282 ? -6.174 8.039 -3.239 1.00 95.12 282 LYS A C 1
ATOM 2291 O O . LYS A 1 282 ? -5.479 7.462 -4.064 1.00 95.12 282 LYS A O 1
ATOM 2296 N N . ARG A 1 283 ? -7.139 7.436 -2.538 1.00 94.62 283 ARG A N 1
ATOM 2297 C CA . ARG A 1 283 ? -7.428 6.004 -2.656 1.00 94.62 283 ARG A CA 1
ATOM 2298 C C . ARG A 1 283 ? -7.782 5.599 -4.087 1.00 94.62 283 ARG A C 1
ATOM 2300 O O . ARG A 1 283 ? -7.233 4.622 -4.589 1.00 94.62 283 ARG A O 1
ATOM 2307 N N . GLU A 1 284 ? -8.670 6.342 -4.752 1.00 96.06 284 GLU A N 1
ATOM 2308 C CA . GLU A 1 284 ? -9.020 6.061 -6.152 1.00 96.06 284 GLU A CA 1
ATOM 2309 C C . GLU A 1 284 ? -7.811 6.233 -7.084 1.00 96.06 284 GLU A C 1
ATOM 2311 O O . GLU A 1 284 ? -7.543 5.360 -7.907 1.00 96.06 284 GLU A O 1
ATOM 2316 N N . ILE A 1 285 ? -7.029 7.306 -6.911 1.00 97.06 285 ILE A N 1
ATOM 2317 C CA . ILE A 1 285 ? -5.809 7.551 -7.693 1.00 97.06 285 ILE A CA 1
ATOM 2318 C C . ILE A 1 285 ? -4.806 6.416 -7.496 1.00 97.06 285 ILE A C 1
ATOM 2320 O O . ILE A 1 285 ? -4.326 5.873 -8.483 1.00 97.06 285 ILE A O 1
ATOM 2324 N N . SER A 1 286 ? -4.506 6.012 -6.260 1.00 96.06 286 SER A N 1
ATOM 2325 C CA . SER A 1 286 ? -3.564 4.923 -5.985 1.00 96.06 286 SER A CA 1
ATOM 2326 C C . SER A 1 286 ? -3.972 3.618 -6.667 1.00 96.06 286 SER A C 1
ATOM 2328 O O . SER A 1 286 ? -3.115 2.903 -7.176 1.00 96.06 286 SER A O 1
ATOM 2330 N N . GLN A 1 287 ? -5.272 3.328 -6.732 1.00 95.38 287 GLN A N 1
ATOM 2331 C CA . GLN A 1 287 ? -5.787 2.123 -7.381 1.00 95.38 287 GLN A CA 1
ATOM 2332 C C . GLN A 1 287 ? -5.706 2.171 -8.904 1.00 95.38 287 GLN A C 1
ATOM 2334 O O . GLN A 1 287 ? -5.336 1.184 -9.542 1.00 95.38 287 GLN A O 1
ATOM 2339 N N . GLU A 1 288 ? -6.037 3.308 -9.507 1.00 97.44 288 GLU A N 1
ATOM 2340 C CA . GLU A 1 288 ? -5.913 3.451 -10.955 1.00 97.44 288 GLU A CA 1
ATOM 2341 C C . GLU A 1 288 ? -4.448 3.548 -11.391 1.00 97.44 288 GLU A C 1
ATOM 2343 O O . GLU A 1 288 ? -4.094 2.989 -12.425 1.00 97.44 288 GLU A O 1
ATOM 2348 N N . LEU A 1 289 ? -3.579 4.156 -10.579 1.00 97.31 289 LEU A N 1
ATOM 2349 C CA . LEU A 1 289 ? -2.136 4.155 -10.814 1.00 97.31 289 LEU A CA 1
ATOM 2350 C C . LEU A 1 289 ? -1.539 2.755 -10.701 1.00 97.31 289 LEU A C 1
ATOM 2352 O O . LEU A 1 289 ? -0.723 2.407 -11.540 1.00 97.31 289 LEU A O 1
ATOM 2356 N N . LEU A 1 290 ? -1.965 1.931 -9.738 1.00 97.31 290 LEU A N 1
ATOM 2357 C CA . LEU A 1 290 ? -1.506 0.542 -9.646 1.00 97.31 290 LEU A CA 1
ATOM 2358 C C . LEU A 1 290 ? -1.797 -0.238 -10.933 1.00 97.31 290 LEU A C 1
ATOM 2360 O O . LEU A 1 290 ? -0.942 -0.958 -11.441 1.00 97.31 290 LEU A O 1
ATOM 2364 N N . ARG A 1 291 ? -3.007 -0.086 -11.480 1.00 97.00 291 ARG A N 1
ATOM 2365 C CA . ARG A 1 291 ? -3.392 -0.722 -12.748 1.00 97.00 291 ARG A CA 1
ATOM 2366 C C . ARG A 1 291 ? -2.621 -0.166 -13.931 1.00 97.00 291 ARG A C 1
ATOM 2368 O O . ARG A 1 291 ? -2.162 -0.943 -14.755 1.00 97.00 291 ARG A O 1
ATOM 2375 N N . PHE A 1 292 ? -2.497 1.156 -14.001 1.00 97.50 292 PHE A N 1
ATOM 2376 C CA . PHE A 1 292 ? -1.723 1.826 -15.035 1.00 97.50 292 PHE A CA 1
ATOM 2377 C C . PHE A 1 292 ? -0.278 1.317 -15.032 1.00 97.50 292 PHE A C 1
ATOM 2379 O O . PHE A 1 292 ? 0.207 0.850 -16.049 1.00 97.50 292 PHE A O 1
ATOM 2386 N N . VAL A 1 293 ? 0.370 1.286 -13.868 1.00 97.44 293 VAL A N 1
ATOM 2387 C CA . VAL A 1 293 ? 1.739 0.784 -13.714 1.00 97.44 293 VAL A CA 1
ATOM 2388 C C . VAL A 1 293 ? 1.856 -0.690 -14.096 1.00 97.44 293 VAL A C 1
ATOM 2390 O O . VAL A 1 293 ? 2.832 -1.055 -14.741 1.00 97.44 293 VAL A O 1
ATOM 2393 N N . ARG A 1 294 ? 0.893 -1.547 -13.730 1.00 97.69 294 ARG A N 1
ATOM 2394 C CA . ARG A 1 294 ? 0.886 -2.947 -14.192 1.00 97.69 294 ARG A CA 1
ATOM 2395 C C . ARG A 1 294 ? 0.837 -3.042 -15.710 1.00 97.69 294 ARG A C 1
ATOM 2397 O O . ARG A 1 294 ? 1.608 -3.812 -16.268 1.00 97.69 294 ARG A O 1
ATOM 2404 N N . ASN A 1 295 ? -0.008 -2.237 -16.352 1.00 97.19 295 ASN A N 1
ATOM 2405 C CA . ASN A 1 295 ? -0.081 -2.193 -17.807 1.00 97.19 295 ASN A CA 1
ATOM 2406 C C . ASN A 1 295 ? 1.276 -1.799 -18.407 1.00 97.19 295 ASN A C 1
ATOM 2408 O O . ASN A 1 295 ? 1.834 -2.553 -19.194 1.00 97.19 295 ASN A O 1
ATOM 2412 N N . GLU A 1 296 ? 1.846 -0.675 -17.962 1.00 95.88 296 GLU A N 1
ATOM 2413 C CA . GLU A 1 296 ? 3.118 -0.155 -18.484 1.00 95.88 296 GLU A CA 1
ATOM 2414 C C . GLU A 1 296 ? 4.303 -1.096 -18.229 1.00 95.88 296 GLU A C 1
ATOM 2416 O O . GLU A 1 296 ? 5.172 -1.251 -19.078 1.00 95.88 296 GLU A O 1
ATOM 2421 N N . VAL A 1 297 ? 4.380 -1.706 -17.042 1.00 97.00 297 VAL A N 1
ATOM 2422 C CA . VAL A 1 297 ? 5.539 -2.516 -16.640 1.00 97.00 297 VAL A CA 1
ATOM 2423 C C . VAL A 1 297 ? 5.425 -3.956 -17.119 1.00 97.00 297 VAL A C 1
ATOM 2425 O O . VAL A 1 297 ? 6.458 -4.558 -17.388 1.00 97.00 297 VAL A O 1
ATOM 2428 N N . LEU A 1 298 ? 4.226 -4.540 -17.172 1.00 96.88 298 LEU A N 1
ATOM 2429 C CA . LEU A 1 298 ? 4.043 -5.968 -17.454 1.00 96.88 298 LEU A CA 1
ATOM 2430 C C . LEU A 1 298 ? 3.410 -6.225 -18.817 1.00 96.88 298 LEU A C 1
ATOM 2432 O O . LEU A 1 298 ? 3.923 -7.064 -19.551 1.00 96.88 298 LEU A O 1
ATOM 2436 N N . ASP A 1 299 ? 2.301 -5.556 -19.137 1.00 96.88 299 ASP A N 1
ATOM 2437 C CA . ASP A 1 299 ? 1.495 -5.906 -20.311 1.00 96.88 299 ASP A CA 1
ATOM 2438 C C . ASP A 1 299 ? 2.066 -5.316 -21.606 1.00 96.88 299 ASP A C 1
ATOM 2440 O O . ASP A 1 299 ? 2.269 -6.066 -22.559 1.00 96.88 299 ASP A O 1
ATOM 2444 N N . GLU A 1 300 ? 2.407 -4.024 -21.629 1.00 96.38 300 GLU A N 1
ATOM 2445 C CA . GLU A 1 300 ? 3.050 -3.375 -22.789 1.00 96.38 300 GLU A CA 1
ATOM 2446 C C . GLU A 1 300 ? 4.457 -3.936 -23.057 1.00 96.38 300 GLU A C 1
ATOM 2448 O O . GLU A 1 300 ? 4.934 -3.969 -24.188 1.00 96.38 300 GLU A O 1
ATOM 2453 N N . GLU A 1 301 ? 5.118 -4.425 -22.008 1.00 96.75 301 GLU A N 1
ATOM 2454 C CA . GLU A 1 301 ? 6.500 -4.909 -22.043 1.00 96.75 301 GLU A CA 1
ATOM 2455 C C . GLU A 1 301 ? 6.590 -6.445 -22.018 1.00 96.75 301 GLU A C 1
ATOM 2457 O O . GLU A 1 301 ? 7.669 -7.012 -21.828 1.00 96.75 301 GLU A O 1
ATOM 2462 N N . HIS A 1 302 ? 5.465 -7.143 -22.211 1.00 96.81 302 HIS A N 1
ATOM 2463 C CA . HIS A 1 302 ? 5.372 -8.598 -22.078 1.00 96.81 302 HIS A CA 1
ATOM 2464 C C . HIS A 1 302 ? 6.365 -9.343 -22.981 1.00 96.81 302 HIS A C 1
ATOM 2466 O O . HIS A 1 302 ? 7.119 -10.188 -22.492 1.00 96.81 302 HIS A O 1
ATOM 2472 N N . ASP A 1 303 ? 6.432 -8.975 -24.261 1.00 97.38 303 ASP A N 1
ATOM 2473 C CA . ASP A 1 303 ? 7.344 -9.590 -25.234 1.00 97.38 303 ASP A CA 1
ATOM 2474 C C . ASP A 1 303 ? 8.816 -9.357 -24.849 1.00 97.38 303 ASP A C 1
ATOM 2476 O O . ASP A 1 303 ? 9.670 -10.236 -24.998 1.00 97.38 303 ASP A O 1
ATOM 2480 N N . ASN A 1 304 ? 9.128 -8.184 -24.285 1.00 97.50 304 ASN A N 1
ATOM 2481 C CA . ASN A 1 304 ? 10.474 -7.864 -23.812 1.00 97.50 304 ASN A CA 1
ATOM 2482 C C . ASN A 1 304 ? 10.844 -8.688 -22.568 1.00 97.50 304 ASN A C 1
ATOM 2484 O O . ASN A 1 304 ? 11.999 -9.111 -22.430 1.00 97.50 304 ASN A O 1
ATOM 2488 N N . TRP A 1 305 ? 9.879 -8.968 -21.684 1.00 97.50 305 TRP A N 1
ATOM 2489 C CA . TRP A 1 305 ? 10.070 -9.882 -20.556 1.00 97.50 305 TRP A CA 1
ATOM 2490 C C . TRP A 1 305 ? 10.284 -11.327 -21.000 1.00 97.50 305 TRP A C 1
ATOM 2492 O O . TRP A 1 305 ? 11.189 -11.981 -20.475 1.00 97.50 305 TRP A O 1
ATOM 2502 N N . GLU A 1 306 ? 9.498 -11.822 -21.960 1.00 96.62 306 GLU A N 1
ATOM 2503 C CA . GLU A 1 306 ? 9.686 -13.158 -22.538 1.00 96.62 306 GLU A CA 1
ATOM 2504 C C . GLU A 1 306 ? 11.081 -13.288 -23.157 1.00 96.62 306 GLU A C 1
ATOM 2506 O O . GLU A 1 306 ? 11.851 -14.175 -22.776 1.00 96.62 306 GLU A O 1
ATOM 2511 N N . ALA A 1 307 ? 11.473 -12.329 -23.999 1.00 96.38 307 ALA A N 1
ATOM 2512 C CA . ALA A 1 307 ? 12.795 -12.309 -24.614 1.00 96.38 307 ALA A CA 1
ATOM 2513 C C . ALA A 1 307 ? 13.926 -12.298 -23.565 1.00 96.38 307 ALA A C 1
ATOM 2515 O O . ALA A 1 307 ? 14.910 -13.034 -23.690 1.00 96.38 307 ALA A O 1
ATOM 2516 N N . ALA A 1 308 ? 13.789 -11.514 -22.488 1.00 95.19 308 ALA A N 1
ATOM 2517 C CA . ALA A 1 308 ? 14.771 -11.485 -21.403 1.00 95.19 308 ALA A CA 1
ATOM 2518 C C . ALA A 1 308 ? 14.849 -12.826 -20.648 1.00 95.19 308 ALA A C 1
ATOM 2520 O O . ALA A 1 308 ? 15.942 -13.283 -20.294 1.00 95.19 308 ALA A O 1
ATOM 2521 N N . ALA A 1 309 ? 13.706 -13.474 -20.404 1.00 93.62 309 ALA A N 1
ATOM 2522 C CA . ALA A 1 309 ? 13.615 -14.758 -19.713 1.00 93.62 309 ALA A CA 1
ATOM 2523 C C . ALA A 1 309 ? 14.191 -15.921 -20.543 1.00 93.62 309 ALA A C 1
ATOM 2525 O O . ALA A 1 309 ? 14.716 -16.903 -19.992 1.00 93.62 309 ALA A O 1
ATOM 2526 N N . GLU A 1 310 ? 14.142 -15.817 -21.869 1.00 93.88 310 GLU A N 1
ATOM 2527 C CA . GLU A 1 310 ? 14.622 -16.835 -22.800 1.00 93.88 310 GLU A CA 1
ATOM 2528 C C . GLU A 1 310 ? 16.136 -16.837 -23.024 1.00 93.88 310 GLU A C 1
ATOM 2530 O O . GLU A 1 310 ? 16.669 -17.871 -23.423 1.00 93.88 310 GLU A O 1
ATOM 2535 N N . LEU A 1 311 ? 16.862 -15.774 -22.660 1.00 92.31 311 LEU A N 1
ATOM 2536 C CA . LEU A 1 311 ? 18.319 -15.691 -22.833 1.00 92.31 311 LEU A CA 1
ATOM 2537 C C . LEU A 1 311 ? 19.079 -16.911 -22.269 1.00 92.31 311 LEU A C 1
ATOM 2539 O O . LEU A 1 311 ? 18.890 -17.326 -21.114 1.00 92.31 311 LEU A O 1
ATOM 2543 N N . ARG A 1 312 ? 19.990 -17.480 -23.073 1.00 87.12 312 ARG A N 1
ATOM 2544 C CA . ARG A 1 312 ? 20.868 -18.614 -22.718 1.00 87.12 312 ARG A CA 1
ATOM 2545 C C . ARG A 1 312 ? 22.296 -18.392 -23.208 1.00 87.12 312 ARG A C 1
ATOM 2547 O O . ARG A 1 312 ? 22.513 -17.803 -24.257 1.00 87.12 312 ARG A O 1
ATOM 2554 N N . GLY A 1 313 ? 23.256 -18.991 -22.507 1.00 81.75 313 GLY A N 1
ATOM 2555 C CA . GLY A 1 313 ? 24.651 -19.061 -22.948 1.00 81.75 313 GLY A CA 1
ATOM 2556 C C . GLY A 1 313 ? 25.595 -18.156 -22.159 1.00 81.75 313 GLY A C 1
ATOM 2557 O O . GLY A 1 313 ? 25.233 -17.570 -21.142 1.00 81.75 313 GLY A O 1
ATOM 2558 N N . ARG A 1 314 ? 26.858 -18.100 -22.592 1.00 75.94 314 ARG A N 1
ATOM 2559 C CA . ARG A 1 314 ? 27.874 -17.229 -21.980 1.00 75.94 314 ARG A CA 1
ATOM 2560 C C . ARG A 1 314 ? 27.666 -15.786 -22.448 1.00 75.94 314 ARG A C 1
ATOM 2562 O O . ARG A 1 314 ? 27.370 -15.564 -23.612 1.00 75.94 314 ARG A O 1
ATOM 2569 N N . GLY A 1 315 ? 27.872 -14.817 -21.555 1.00 79.44 315 GLY A N 1
ATOM 2570 C CA . GLY A 1 315 ? 27.786 -13.382 -21.875 1.00 79.44 315 GLY A CA 1
ATOM 2571 C C . GLY A 1 315 ? 26.390 -12.762 -21.746 1.00 79.44 315 GLY A C 1
ATOM 2572 O O . GLY A 1 315 ? 26.276 -11.540 -21.714 1.00 79.44 315 GLY A O 1
ATOM 2573 N N . THR A 1 316 ? 25.342 -13.568 -21.557 1.00 87.19 316 THR A N 1
ATOM 2574 C CA . THR A 1 316 ? 23.954 -13.082 -21.483 1.00 87.19 316 THR A CA 1
ATOM 2575 C C . THR A 1 316 ? 23.633 -12.289 -20.217 1.00 87.19 316 THR A C 1
ATOM 2577 O O . THR A 1 316 ? 22.625 -11.591 -20.179 1.00 87.19 316 THR A O 1
ATOM 2580 N N . THR A 1 317 ? 24.484 -12.344 -19.184 1.00 86.94 317 THR A N 1
ATOM 2581 C CA . THR A 1 317 ? 24.303 -11.584 -17.934 1.00 86.94 317 THR A CA 1
ATOM 2582 C C . THR A 1 317 ? 24.164 -10.093 -18.167 1.00 86.94 317 THR A C 1
ATOM 2584 O O . THR A 1 317 ? 23.210 -9.486 -17.684 1.00 86.94 317 THR A O 1
ATOM 2587 N N . SER A 1 318 ? 25.090 -9.501 -18.916 1.00 88.56 318 SER A N 1
ATOM 2588 C CA . SER A 1 318 ? 25.059 -8.066 -19.200 1.00 88.56 318 SER A CA 1
ATOM 2589 C C . SER A 1 318 ? 23.871 -7.693 -20.084 1.00 88.56 318 SER A C 1
ATOM 2591 O O . SER A 1 318 ? 23.273 -6.637 -19.902 1.00 88.56 318 SER A O 1
ATOM 2593 N N . GLU A 1 319 ? 23.499 -8.580 -21.006 1.00 92.06 319 GLU A N 1
ATOM 2594 C CA . GLU A 1 319 ? 22.366 -8.379 -21.902 1.00 92.06 319 GLU A CA 1
ATOM 2595 C C . GLU A 1 319 ? 21.025 -8.398 -21.163 1.00 92.06 319 GLU A C 1
ATOM 2597 O O . GLU A 1 319 ? 20.259 -7.451 -21.296 1.00 92.06 319 GLU A O 1
ATOM 2602 N N . MET A 1 320 ? 20.771 -9.394 -20.310 1.00 92.50 320 MET A N 1
ATOM 2603 C CA . MET A 1 320 ? 19.541 -9.460 -19.510 1.00 92.50 320 MET A CA 1
ATOM 2604 C C . MET A 1 320 ? 19.400 -8.250 -18.593 1.00 92.50 320 MET A C 1
ATOM 2606 O O . MET A 1 320 ? 18.330 -7.662 -18.513 1.00 92.50 320 MET A O 1
ATOM 2610 N N . ARG A 1 321 ? 20.485 -7.844 -17.922 1.00 92.44 321 ARG A N 1
ATOM 2611 C CA . ARG A 1 321 ? 20.480 -6.655 -17.057 1.00 92.44 321 ARG A CA 1
ATOM 2612 C C . ARG A 1 321 ? 20.095 -5.403 -17.840 1.00 92.44 321 ARG A C 1
ATOM 2614 O O . ARG A 1 321 ? 19.274 -4.622 -17.371 1.00 92.44 321 ARG A O 1
ATOM 2621 N N . ARG A 1 322 ? 20.646 -5.248 -19.049 1.00 93.38 322 ARG A N 1
ATOM 2622 C CA . ARG A 1 322 ? 20.289 -4.166 -19.972 1.00 93.38 322 ARG A CA 1
ATOM 2623 C C . ARG A 1 322 ? 18.821 -4.248 -20.393 1.00 93.38 322 ARG A C 1
ATOM 2625 O O . ARG A 1 322 ? 18.163 -3.217 -20.403 1.00 93.38 322 ARG A O 1
ATOM 2632 N N . MET A 1 323 ? 18.305 -5.434 -20.718 1.00 95.69 323 MET A N 1
ATOM 2633 C CA . MET A 1 323 ? 16.896 -5.616 -21.091 1.00 95.69 323 MET A CA 1
ATOM 2634 C C . MET A 1 323 ? 15.957 -5.242 -19.943 1.00 95.69 323 MET A C 1
ATOM 2636 O O . MET A 1 323 ? 15.085 -4.408 -20.141 1.00 95.69 323 MET A O 1
ATOM 2640 N N . ILE A 1 324 ? 16.198 -5.762 -18.734 1.00 95.50 324 ILE A N 1
ATOM 2641 C CA . ILE A 1 324 ? 15.418 -5.422 -17.534 1.00 95.50 324 ILE A CA 1
ATOM 2642 C C . ILE A 1 324 ? 15.436 -3.908 -17.294 1.00 95.50 324 ILE A C 1
ATOM 2644 O O . ILE A 1 324 ? 14.393 -3.297 -17.091 1.00 95.50 324 ILE A O 1
ATOM 2648 N N . HIS A 1 325 ? 16.616 -3.287 -17.337 1.00 95.38 325 HIS A N 1
ATOM 2649 C CA . HIS A 1 325 ? 16.743 -1.845 -17.138 1.00 95.38 325 HIS A CA 1
ATOM 2650 C C . HIS A 1 325 ? 15.980 -1.040 -18.199 1.00 95.38 325 HIS A C 1
ATOM 2652 O O . HIS A 1 325 ? 15.315 -0.059 -17.868 1.00 95.38 325 HIS A O 1
ATOM 2658 N N . ASN A 1 326 ? 16.069 -1.457 -19.465 1.00 95.75 326 ASN A N 1
ATOM 2659 C CA . ASN A 1 326 ? 15.377 -0.809 -20.572 1.00 95.75 326 ASN A CA 1
ATOM 2660 C C . ASN A 1 326 ? 13.859 -0.883 -20.408 1.00 95.75 326 ASN A C 1
ATOM 2662 O O . ASN A 1 326 ? 13.225 0.157 -20.523 1.00 95.75 326 ASN A O 1
ATOM 2666 N N . ILE A 1 327 ? 13.310 -2.052 -20.064 1.00 96.56 327 ILE A N 1
ATOM 2667 C CA . ILE A 1 327 ? 11.875 -2.229 -19.796 1.00 96.56 327 ILE A CA 1
ATOM 2668 C C . ILE A 1 327 ? 11.398 -1.220 -18.740 1.00 96.56 327 ILE A C 1
ATOM 2670 O O . ILE A 1 327 ? 10.449 -0.470 -18.958 1.00 96.56 327 ILE A O 1
ATOM 2674 N N . ILE A 1 328 ? 12.118 -1.119 -17.617 1.00 96.00 328 ILE A N 1
ATOM 2675 C CA . ILE A 1 328 ? 11.773 -0.167 -16.553 1.00 96.00 328 ILE A CA 1
ATOM 2676 C C . ILE A 1 328 ? 11.878 1.289 -17.029 1.00 96.00 328 ILE A C 1
ATOM 2678 O O . ILE A 1 328 ? 11.058 2.119 -16.647 1.00 96.00 328 ILE A O 1
ATOM 2682 N N . CYS A 1 329 ? 12.865 1.624 -17.863 1.00 94.00 329 CYS A N 1
ATOM 2683 C CA . CYS A 1 329 ? 13.007 2.978 -18.404 1.00 94.00 329 CYS A CA 1
ATOM 2684 C C . CYS A 1 329 ? 11.947 3.326 -19.453 1.00 94.00 329 CYS A C 1
ATOM 2686 O O . CYS A 1 329 ? 11.613 4.503 -19.577 1.00 94.00 329 CYS A O 1
ATOM 2688 N N . THR A 1 330 ? 11.426 2.348 -20.195 1.00 94.06 330 THR A N 1
ATOM 2689 C CA . THR A 1 330 ? 10.302 2.561 -21.113 1.00 94.06 330 THR A CA 1
ATOM 2690 C C . THR A 1 330 ? 9.020 2.838 -20.332 1.00 94.06 330 THR A C 1
ATOM 2692 O O . THR A 1 330 ? 8.352 3.836 -20.612 1.00 94.06 330 THR A O 1
ATOM 2695 N N . ALA A 1 331 ? 8.741 2.024 -19.305 1.00 93.69 331 ALA A N 1
ATOM 2696 C CA . ALA A 1 331 ? 7.570 2.165 -18.439 1.00 93.69 331 ALA A CA 1
ATOM 2697 C C . ALA A 1 331 ? 7.607 3.440 -17.571 1.00 93.69 331 ALA A C 1
ATOM 2699 O O . ALA A 1 331 ? 6.577 4.052 -17.292 1.00 93.69 331 ALA A O 1
ATOM 2700 N N . ALA A 1 332 ? 8.798 3.869 -17.139 1.00 93.81 332 ALA A N 1
ATOM 2701 C CA . ALA A 1 332 ? 9.015 5.100 -16.380 1.00 93.81 332 ALA A CA 1
ATOM 2702 C C . ALA A 1 332 ? 9.850 6.100 -17.194 1.00 93.81 332 ALA A C 1
ATOM 2704 O O . ALA A 1 332 ? 11.042 6.274 -16.920 1.00 93.81 332 ALA A O 1
ATOM 2705 N N . PRO A 1 333 ? 9.251 6.775 -18.189 1.00 91.75 333 PRO A N 1
ATOM 2706 C CA . PRO A 1 333 ? 10.015 7.514 -19.177 1.00 91.75 333 PRO A CA 1
ATOM 2707 C C . PRO A 1 333 ? 10.646 8.796 -18.636 1.00 91.75 333 PRO A C 1
ATOM 2709 O O . PRO A 1 333 ? 10.178 9.426 -17.678 1.00 91.75 333 PRO A O 1
ATOM 2712 N N . GLU A 1 334 ? 11.708 9.231 -19.314 1.00 89.62 334 GLU A N 1
ATOM 2713 C CA . GLU A 1 334 ? 12.154 10.617 -19.210 1.00 89.62 334 GLU A CA 1
ATOM 2714 C C . GLU A 1 334 ? 11.051 11.535 -19.725 1.00 89.62 334 GLU A C 1
ATOM 2716 O O . GLU A 1 334 ? 10.467 11.292 -20.780 1.00 89.62 334 GLU A O 1
ATOM 2721 N N . LEU A 1 335 ? 10.752 12.609 -18.990 1.00 84.75 335 LEU A N 1
ATOM 2722 C CA . LEU A 1 335 ? 9.647 13.497 -19.351 1.00 84.75 335 LEU A CA 1
ATOM 2723 C C . LEU A 1 335 ? 10.027 14.538 -20.419 1.00 84.75 335 LEU A C 1
ATOM 2725 O O . LEU A 1 335 ? 9.608 15.697 -20.351 1.00 84.75 335 LEU A O 1
ATOM 2729 N N . THR A 1 336 ? 10.781 14.096 -21.424 1.00 82.75 336 THR A N 1
ATOM 2730 C CA . THR A 1 336 ? 11.207 14.835 -22.615 1.00 82.75 336 THR A CA 1
ATOM 2731 C C . THR A 1 336 ? 10.643 14.169 -23.883 1.00 82.75 336 THR A C 1
ATOM 2733 O O . THR A 1 336 ? 10.516 12.951 -23.966 1.00 82.75 336 THR A O 1
ATOM 2736 N N . GLY A 1 337 ? 10.260 14.962 -24.889 1.00 81.06 337 GLY A N 1
ATOM 2737 C CA . GLY A 1 337 ? 9.741 14.437 -26.165 1.00 81.06 337 GLY A CA 1
ATOM 2738 C C . GLY A 1 337 ? 8.280 13.954 -26.142 1.00 81.06 337 GLY A C 1
ATOM 2739 O O . GLY A 1 337 ? 7.497 14.332 -25.272 1.00 81.06 337 GLY A O 1
ATOM 2740 N N . GLU A 1 338 ? 7.898 13.154 -27.145 1.00 83.12 338 GLU A N 1
ATOM 2741 C CA . GLU A 1 338 ? 6.499 12.752 -27.396 1.00 83.12 338 GLU A CA 1
ATOM 2742 C C . GLU A 1 338 ? 5.994 11.678 -26.418 1.00 83.12 338 GLU A C 1
ATOM 2744 O O . GLU A 1 338 ? 4.884 11.796 -25.903 1.00 83.12 338 GLU A O 1
ATOM 2749 N N . HIS A 1 339 ? 6.820 10.681 -26.077 1.00 81.25 339 HIS A N 1
ATOM 2750 C CA . HIS A 1 339 ? 6.460 9.631 -25.104 1.00 81.25 339 HIS A CA 1
ATOM 2751 C C . HIS A 1 339 ? 6.116 10.225 -23.729 1.00 81.25 339 HIS A C 1
ATOM 2753 O O . HIS A 1 339 ? 5.122 9.878 -23.095 1.00 81.25 339 HIS A O 1
ATOM 2759 N N . ALA A 1 340 ? 6.864 11.251 -23.315 1.00 82.38 340 ALA A N 1
ATOM 2760 C CA . ALA A 1 340 ? 6.576 12.015 -22.109 1.00 82.38 340 ALA A CA 1
ATOM 2761 C C . ALA A 1 340 ? 5.194 12.675 -22.116 1.00 82.38 340 ALA A C 1
ATOM 2763 O O . ALA A 1 340 ? 4.559 12.798 -21.068 1.00 82.38 340 ALA A O 1
ATOM 2764 N N . LYS A 1 341 ? 4.753 13.173 -23.275 1.00 87.19 341 LYS A N 1
ATOM 2765 C CA . LYS A 1 341 ? 3.444 13.809 -23.427 1.00 87.19 341 LYS A CA 1
ATOM 2766 C C . LYS A 1 341 ? 2.335 12.773 -23.273 1.00 87.19 341 LYS A C 1
ATOM 2768 O O . LYS A 1 341 ? 1.424 13.010 -22.489 1.00 87.19 341 LYS A O 1
ATOM 2773 N N . GLN A 1 342 ? 2.474 11.616 -23.918 1.00 90.44 342 GLN A N 1
ATOM 2774 C CA . GLN A 1 342 ? 1.527 10.503 -23.798 1.00 90.44 342 GLN A CA 1
ATOM 2775 C C . GLN A 1 342 ? 1.409 10.019 -22.348 1.00 90.44 342 GLN A C 1
ATOM 2777 O O . GLN A 1 342 ? 0.301 9.943 -21.821 1.00 90.44 342 GLN A O 1
ATOM 2782 N N . PHE A 1 343 ? 2.538 9.813 -21.664 1.00 92.19 343 PHE A N 1
ATOM 2783 C CA . PHE A 1 343 ? 2.559 9.448 -20.246 1.00 92.19 343 PHE A CA 1
ATOM 2784 C C . PHE A 1 343 ? 1.858 10.500 -19.366 1.00 92.19 343 PHE A C 1
ATOM 2786 O O . PHE A 1 343 ? 1.007 10.175 -18.538 1.00 92.19 343 PHE A O 1
ATOM 2793 N N . LYS A 1 344 ? 2.160 11.792 -19.569 1.00 92.00 344 LYS A N 1
ATOM 2794 C CA . LYS A 1 344 ? 1.519 12.899 -18.834 1.00 92.00 344 LYS A CA 1
ATOM 2795 C C . LYS A 1 344 ? 0.008 12.951 -19.070 1.00 92.00 344 LYS A C 1
ATOM 2797 O O . LYS A 1 344 ? -0.753 13.108 -18.112 1.00 92.00 344 LYS A O 1
ATOM 2802 N N . ASP A 1 345 ? -0.424 12.802 -20.317 1.00 93.56 345 ASP A N 1
ATOM 2803 C CA . ASP A 1 345 ? -1.837 12.810 -20.693 1.00 93.56 345 ASP A CA 1
ATOM 2804 C C . ASP A 1 345 ? -2.577 11.590 -20.123 1.00 93.56 345 ASP A C 1
ATOM 2806 O O . ASP A 1 345 ? -3.701 11.733 -19.632 1.00 93.56 345 ASP A O 1
ATOM 2810 N N . ALA A 1 346 ? -1.931 10.420 -20.083 1.00 94.81 346 ALA A N 1
ATOM 2811 C CA . ALA A 1 346 ? -2.464 9.221 -19.444 1.00 94.81 346 ALA A CA 1
ATOM 2812 C C . ALA A 1 346 ? -2.679 9.432 -17.937 1.00 94.81 346 ALA A C 1
ATOM 2814 O O . ALA A 1 346 ? -3.782 9.205 -17.436 1.00 94.81 346 ALA A O 1
ATOM 2815 N N . ILE A 1 347 ? -1.686 9.965 -17.213 1.00 95.81 347 ILE A N 1
ATOM 2816 C CA . ILE A 1 347 ? -1.829 10.272 -15.779 1.00 95.81 347 ILE A CA 1
ATOM 2817 C C . ILE A 1 347 ? -2.918 11.328 -15.538 1.00 95.81 347 ILE A C 1
ATOM 2819 O O . ILE A 1 347 ? -3.748 11.178 -14.638 1.00 95.81 347 ILE A O 1
ATOM 2823 N N . LYS A 1 348 ? -2.970 12.384 -16.357 1.00 95.50 348 LYS A N 1
ATOM 2824 C CA . LYS A 1 348 ? -4.021 13.409 -16.282 1.00 95.50 348 LYS A CA 1
ATOM 2825 C C . LYS A 1 348 ? -5.413 12.805 -16.485 1.00 95.50 348 LYS A C 1
ATOM 2827 O O . LYS A 1 348 ? -6.336 13.113 -15.726 1.00 95.50 348 LYS A O 1
ATOM 2832 N N . SER A 1 349 ? -5.564 11.933 -17.480 1.00 95.81 349 SER A N 1
ATOM 2833 C CA . SER A 1 349 ? -6.809 11.208 -17.748 1.00 95.81 349 SER A CA 1
ATOM 2834 C C . SER A 1 349 ? -7.207 10.323 -16.564 1.00 95.81 349 SER A C 1
ATOM 2836 O O . SER A 1 349 ? -8.365 10.348 -16.136 1.00 95.81 349 SER A O 1
ATOM 2838 N N . THR A 1 350 ? -6.236 9.625 -15.969 1.00 96.56 350 THR A N 1
ATOM 2839 C CA . THR A 1 350 ? -6.413 8.810 -14.762 1.00 96.56 350 THR A CA 1
ATOM 2840 C C . THR A 1 350 ? -6.948 9.637 -13.596 1.00 96.56 350 THR A C 1
ATOM 2842 O O . THR A 1 350 ? -7.985 9.284 -13.030 1.00 96.56 350 THR A O 1
ATOM 2845 N N . ILE A 1 351 ? -6.331 10.780 -13.281 1.00 96.44 351 ILE A N 1
ATOM 2846 C CA . ILE A 1 351 ? -6.796 11.673 -12.204 1.00 96.44 351 ILE A CA 1
ATOM 2847 C C . ILE A 1 351 ? -8.222 12.165 -12.489 1.00 96.44 351 ILE A C 1
ATOM 2849 O O . ILE A 1 351 ? -9.095 12.077 -11.623 1.00 96.44 351 ILE A O 1
ATOM 2853 N N . GLY A 1 352 ? -8.501 12.614 -13.717 1.00 95.88 352 GLY A N 1
ATOM 2854 C CA . GLY A 1 352 ? -9.844 13.046 -14.113 1.00 95.88 352 GLY A CA 1
ATOM 2855 C C . GLY A 1 352 ? -10.896 11.933 -14.007 1.00 95.88 352 GLY A C 1
ATOM 2856 O O . GLY A 1 352 ? -12.031 12.185 -13.603 1.00 95.88 352 GLY A O 1
ATOM 2857 N N . SER A 1 353 ? -10.527 10.691 -14.331 1.00 96.88 353 SER A N 1
ATOM 2858 C CA . SER A 1 353 ? -11.380 9.508 -14.166 1.00 96.88 353 SER A CA 1
ATOM 2859 C C . SER A 1 353 ? -11.676 9.217 -12.694 1.00 96.88 353 SER A C 1
ATOM 2861 O O . SER A 1 353 ? -12.828 8.966 -12.340 1.00 96.88 353 SER A O 1
ATOM 2863 N N . CYS A 1 354 ? -10.673 9.340 -11.822 1.00 97.31 354 CYS A N 1
ATOM 2864 C CA . CYS A 1 354 ? -10.835 9.173 -10.376 1.00 97.31 354 CYS A CA 1
ATOM 2865 C C . CYS A 1 354 ? -11.797 10.210 -9.788 1.00 97.31 354 CYS A C 1
ATOM 2867 O O . CYS A 1 354 ? -12.689 9.857 -9.021 1.00 97.31 354 CYS A O 1
ATOM 2869 N N . ILE A 1 355 ? -11.688 11.478 -10.201 1.00 96.81 355 ILE A N 1
ATOM 2870 C CA . ILE A 1 355 ? -12.614 12.537 -9.773 1.00 96.81 355 ILE A CA 1
ATOM 2871 C C . ILE A 1 355 ? -14.059 12.192 -10.162 1.00 96.81 355 ILE A C 1
ATOM 2873 O O . ILE A 1 355 ? -14.966 12.349 -9.345 1.00 96.81 355 ILE A O 1
ATOM 2877 N N . ARG A 1 356 ? -14.286 11.677 -11.380 1.00 95.38 356 ARG A N 1
ATOM 2878 C CA . ARG A 1 356 ? -15.621 11.230 -11.816 1.00 95.38 356 ARG A CA 1
ATOM 2879 C C . ARG A 1 356 ? -16.135 10.061 -10.972 1.00 95.38 356 ARG A C 1
ATOM 2881 O O . ARG A 1 356 ? -17.247 10.148 -10.470 1.00 95.38 356 ARG A O 1
ATOM 2888 N N . LYS A 1 357 ? -15.314 9.032 -10.734 1.00 94.62 357 LYS A N 1
ATOM 2889 C CA . LYS A 1 357 ? -15.662 7.888 -9.863 1.00 94.62 357 LYS A CA 1
ATOM 2890 C C . LYS A 1 357 ? -16.007 8.317 -8.434 1.00 94.62 357 LYS A C 1
ATOM 2892 O O . LYS A 1 357 ? -16.893 7.749 -7.800 1.00 94.62 357 LYS A O 1
ATOM 2897 N N . CYS A 1 358 ? -15.333 9.339 -7.911 1.00 94.06 358 CYS A N 1
ATOM 2898 C CA . CYS A 1 358 ? -15.636 9.884 -6.591 1.00 94.06 358 CYS A CA 1
ATOM 2899 C C . CYS A 1 358 ? -16.998 10.591 -6.523 1.00 94.06 358 CYS A C 1
ATOM 2901 O O . CYS A 1 358 ? -17.619 10.594 -5.460 1.00 94.06 358 CYS A O 1
ATOM 2903 N N . LYS A 1 359 ? -17.485 11.170 -7.623 1.00 90.12 359 LYS A N 1
ATOM 2904 C CA . LYS A 1 359 ? -18.791 11.847 -7.655 1.00 90.12 359 LYS A CA 1
ATOM 2905 C C . LYS A 1 359 ? -19.977 10.877 -7.612 1.00 90.12 359 LYS A C 1
ATOM 2907 O O . LYS A 1 359 ? -21.011 11.258 -7.067 1.00 90.12 359 LYS A O 1
ATOM 2912 N N . GLY A 1 360 ? -19.796 9.646 -8.093 1.00 77.81 360 GLY A N 1
ATOM 2913 C CA . GLY A 1 360 ? -20.867 8.667 -8.300 1.00 77.81 360 GLY A CA 1
ATOM 2914 C C . GLY A 1 360 ? -21.048 8.412 -9.779 1.00 77.81 360 GLY A C 1
ATOM 2915 O O . GLY A 1 360 ? -21.668 9.280 -10.431 1.00 77.81 360 GLY A O 1
#

Secondary structure (DSSP, 8-state):
-HHHHHHHSSSTT-SGGG-S-----S----TTS-TT------PPPP--SSTTGGGS--HHHHHHHHH-S-EEEEEESSSTTSSTHHHHHHHHHHTT-GGGEEEEEE-GGG---SS--HHHHHHHHHHHHHHHHHHHHHTT----TTSSEEEE---TTSSS--HHHHHHHHHHHHHHHHHHTPPPPPPPPEE--GGGHHHHHHHHHHHHHHHHHHHHHSS-HHHHHHHHHHHHTT-S-BTTB-HHHHHHHHHHHHHHHHHHS-SEESS---HHHHHHHHHHHHHHHHHHHHHHHHIIIIITTHHHHHHHHH--STTHHHHHHHHHHHHHHHHS--SSHHHHHHHHHHHHHHHHHHHHHHH-

pLDDT: mean 89.33, std 8.75, range [48.25, 97.69]

Mean predicted aligned error: 6.03 Å

Foldseek 3Di:
DVVVCVQCDPDPNHCVVVDPDDDDDDCDDDPLDPNPDDDDDDDDDDQAPDPLSLQADALVVLVVLLVDLADEDEAELQQGPPGNPLRVVQLCQLLLNLQRYEYEYEALCVHDAPDSDSVRSVVSSVVNVVVSQVVVVVVVRHDDPVSYYYAYFHPPVDSDGDPNNSVSSNVVNVVSVVSVPDDQDAAWFFAFDLVCVLVLLQQLLVVLLVVLLVVLVDDDPVQLLVFLVCLLVLHQDDRSGRSLRSSLSSSSNSCLVRLLDGPDIPDDDDPVSSSSNSSQLSNQLSVLSSVLLSCLLRVVCNVLSVVLNPDDDPPSSNVSSVSNSVSSCRSSDNCDDDSVVVVSVVSVVSSVVSSVVSND

=== Feature glossary ===
The record interleaves many kinds of information about one protein. Here is each kind framed as the question it answers.

Q: What are the backbone torsion angles?
A: φ (phi) and ψ (psi) are the two rotatable backbone dihedrals per residue: φ is the C(i-1)–N–Cα–C torsion, ψ is the N–Cα–C–N(i+1) torsion, both in degrees on (−180°, 180°]. α-helical residues cluster near (−60°, −45°); β-strand residues near (−120°, +130°). A Ramachandran plot is simply a scatter of (φ, ψ) for every residue.

Q: What is the amino-acid chain?
A: This is the polypeptide sequence — one letter per residue, N-terminus first. Length ranges from a few dozen residues for small domains to over a thousand for large multi-domain proteins.

Q: How mobile is each atom in the crystal?
A: For experimental (PDB) structures, the B-factor (temperature factor) quantifies the positional spread of each atom in the crystal — a combination of thermal vibration and static disorder — in units of Å². High B-factors mark flexible loops or poorly resolved regions; low B-factors mark the rigid, well-ordered core.

Q: Are the domains correctly placed relative to each other?
A: Predicted Aligned Error (PAE) is an AlphaFold confidence matrix: entry (i, j) is the expected error in the position of residue j, in ångströms, when the prediction is superimposed on the true structure at residue i. Low PAE within a block of residues means that block is internally rigid and well-predicted; high PAE between two blocks means their relative placement is uncertain even if each block individually is confident.

Q: How confident is the AlphaFold model at each residue?
A: pLDDT is the predicted lDDT-Cα score: AlphaFold's confidence that the local environment of each residue (all inter-atomic distances within 15 Å) is correctly placed. It is a per-residue number between 0 and 100, with higher meaning more reliable.

Q: What family and function is it annotated with?
A: Functional annotations link the protein to curated databases. InterPro entries identify conserved domains and families by matching the sequence against member-database signatures (Pfam, PROSITE, CDD, …). Gene Ontology (GO) terms describe molecular function, biological process, and cellular component in a contro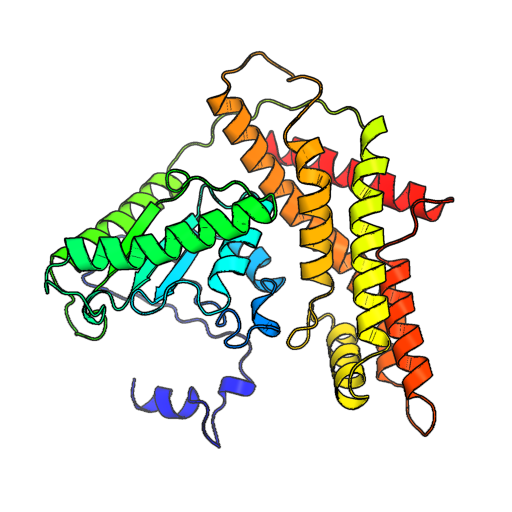lled vocabulary. CATH places the structure in a hierarchical fold classification (Class/Architecture/Topology/Homologous-superfamily). The organism is the source species.

Q: How big and how compact is the whole molecule?
A: Three whole-structure scalars: the radius of gyration (RMS distance of Cα from centroid, in Å), the count of Cα–Cα contacts (pairs closer than 8 Å and separated by more than four residues in sequence — i.e. tertiary, not local, contacts), and the bounding-box dimensions. Together they distinguish compact globular folds from extended fibres or disordered chains.

Q: What known structures does this most resemble?
A: The Foldseek neighbor list gives the closest experimentally determined structures in the PDB, ranked by structural alignment. TM-score near 1 means near-identical fold; near 0.3 means only rough topology match. This is how one finds what a novel AlphaFold prediction most resembles in the solved-structure universe.

Q: Which residues are buried vs exposed?
A: SASA measures how much of the protein is reachable by solvent. It is computed by rolling a water-sized probe over the atomic surface and summing the exposed area (Å²). Per-residue SASA distinguishes core (buried, low SASA) from surface (exposed, high SASA) residues; total SASA is a whole-molecule size measure.

Q: Which residues are in helices, strands, or loops?
A: Eight-state secondary structure (DSSP): H is the canonical α-helix, G the tighter 3₁₀-helix, I the wider π-helix; E/B are β-structure, T and S are turns and bends, and '-' is everything else. DSSP derives these from the pattern of main-chain N–H···O=C hydrogen bonds, not from the sequence.

Q: Where is each backbone atom in 3D?
A: Structure coordinates are given as an mmCIF _atom_site loop: one row per atom with element, residue name, chain id, sequence number, and x/y/z position in Å. Only the four main-chain atoms per residue are included here; side chains are omitted to keep the record compact.

Q: What if only a Cα trace is available?
A: Three-state secondary structure (P-SEA) collapses the eight DSSP classes into helix (a), strand (b), and coil (c). P-SEA assigns these from Cα geometry alone — distances and angles — without requiring backbone oxygens, so it works on any Cα trace.

Q: What do the rendered images show?
A: The six renders are orthographic views along the three Cartesian axes in both directions. Representation (cartoon, sticks, or surface) and color scheme (sequence-rainbow or by-chain) vary across proteins so the training set covers all the common visualization conventions.

Q: What does the local fold look like, residue by residue?
A: Foldseek's 3Di representation compresses backbone geometry into a per-residue letter drawn from a learned twenty-state alphabet. It captures the tertiary interaction pattern around each residue — which residues are packed against it in space, regardless of where they are in sequence.

Q: What do the diagnostic plots show?
A: The contact map is a binary N×N matrix image: pixel (i, j) is dark where Cα_i and Cα_j are within 8 Å and |i−j|>4. Because the |i−j|>4 filter removes local helical contacts, off-diagonal stripes parallel to the main diagonal indicate parallel β-sheets; stripes perpendicular to it indicate antiparallel β-sheets. The Ramachandran plot scatters every residue's (φ, ψ) pair against the sterically allowed regions. The PAE heatmap renders the predicted-aligned-error matrix.